Protein AF-0000000069254322 (afdb_homodimer)

Organism: Polarella glacialis (NCBI:txid89957)

Sequence (500 aa):
MPCSVLFLVRHGARFDYANKEEWRRACEQLGIQPADPPLSAIGHAQARAAALALAGEGIEVILSSPYLRTLQTAQPLAHASGLSIKLEDGLSELGHAPDIIEAAARRFGYFPEIDLSYTSLHSVEVSERDEQYPLLYLRKILRLAQQLPQKYAGQTVACFSHAASVAMVAALTDVTLLEAGKFAPCGIFKLVCEEGATVWTIVQHGSDNSAHCKDDASTTYPWGFSDSFQDSDQIEQLWLEAKRLETIGDMPCSVLFLVRHGARFDYANKEEWRRACEQLGIQPADPPLSAIGHAQARAAALALAGEGIEVILSSPYLRTLQTAQPLAHASGLSIKLEDGLSELGHAPDIIEAAARRFGYFPEIDLSYTSLHSVEVSERDEQYPLLYLRKILRLAQQLPQKYAGQTVACFSHAASVAMVAALTDVTLLEAGKFAPCGIFKLVCEEGATVWTIVQHGSDNSAHCKDDASTTYPWGFSDSFQDSDQIEQLWLEAKRLETIGD

Radius of gyration: 25.13 Å; Cα contacts (8 Å, |Δi|>4): 1066; chains: 2; bounding box: 47×80×55 Å

Nearest PDB structures (foldseek):
  4ij6-assembly1_B  TM=7.041E-01  e=8.561E-13  Hydrogenobacter thermophilus TK-6
  4ij5-assembly1_B  TM=6.811E-01  e=1.938E-12  Hydrogenobacter thermophilus TK-6
  6s2q-assembly2_D  TM=6.070E-01  e=1.016E-10  Mycobacterium tuberculosis H37Rv
  6e4b-assembly2_C  TM=6.995E-01  e=7.298E-09  Escherichia coli K-12
  6nru-assembly5_E  TM=7.205E-01  e=1.315E-07  Shigella flexneri 2a

pLDDT: mean 91.71, std 10.43, range [46.97, 98.94]

Foldseek 3Di:
DAKEKEKEWEFFAFPCLVVVVVLVVCCVVPVAQSVQTAHDPLRLLLLLLLLVVCPPVQADAEEEAPGRRLLSSCQNNCVRVVAAYEYANLQEDFQDAPVRHDDPVVCCVVRVSHDPVDDHPDDPDRPPNDDDPPLVNLLSLLVCLVVVCVVQPNGYYYYYHHFANLSNVCNQQVHFQVVSFWAFNRFIWMWIDDPPRRHIDTPGRRQDSVVRRVDGDPRTHIDTPVNPPDDPVVRRVSNVVSVVCVVVVD/DAKEKEKEWEFAAFPCLVVVVVLVVCCVVPVAQSVQTAHDPLRLLLLLLLLVVCPPVQADAEEEAPGRRLLSSCQNNCVRVVAAYEYANLQEDFQDAPVRHDDPVVCCVVRVSHDPVDDHPDDPDRPPNDDDPPLVNLLSLLVCLVVVCVVQPNGYYYYYHHFANLSNVCNQQVHFQVVSFWAFHRFIWMWIDDPPRRHIDTPGRRQDSVVRRVDGDPSTHIDTPVNPPDDPVVVRVSNVVSVVCVVVVD

Secondary structure (DSSP, 8-state):
-PPEEEEEEE---BHHHHSHHHHHHHHHHHT--TTSPPB-HHHHHHHHHHHHHHTTS---EEEE-SSHHHHHHHHHHHHHHTPPEEE-GGGPPTT--GGGS--HHHHHTT-TTB-TT---SS---GGGGSTTTTHHHHHHHHHHHHHHHHHTTTSEEEEEE-GGGHHHHHHHHT--TTTT-EE-TT-EEEEEE-TT-SS-EEEE-SS--TTT-S---SSS--EEGGGSSS-HHHHHHHHHHHHHHHHHT-/-PPEEEEEEE---BHHHHSHHHHHHHHHHHT--TTSPPBPHHHHHHHHHHHHHHTTS---EEEE-SSHHHHHHHHHHHHHHTPPEEE-GGGPPTT--GGGS--HHHHHTT-TTB-TT---SS---GGGGSS-TTHHHHHHHHHHHHHHHHHTTTSEEEEEE-GGGHHHHHHHHT--TTTT-EE-TT-EEEEEE-TT-SS-EEEE-SS--TTT-S---TTS--EEGGGSSS-HHHHHHHHHHHHHHHHHT-

Solvent-accessible surface area (backbone atoms only — not comparable to full-atom values): 25871 Å² total; per-residue (Å²): 119,60,52,26,32,40,34,44,28,23,23,31,29,47,30,40,65,74,36,47,68,60,41,51,51,48,21,71,74,53,71,46,59,76,82,40,47,27,51,23,59,63,8,50,52,26,14,46,28,42,24,56,70,48,53,84,68,62,67,74,43,41,36,19,12,68,49,51,27,17,41,63,27,45,44,48,34,27,50,75,70,70,44,50,36,30,56,26,56,48,39,43,54,85,79,58,50,81,86,54,47,78,53,70,63,65,45,33,58,73,38,74,46,50,39,84,84,58,76,42,86,41,76,82,63,83,76,59,71,54,96,49,76,59,41,59,49,50,36,43,32,47,50,43,51,57,47,50,57,65,77,43,62,48,36,30,35,36,36,24,23,39,46,76,51,45,47,37,53,8,54,37,45,72,50,50,55,64,75,48,40,39,27,8,47,35,5,46,26,32,34,40,30,52,69,91,53,87,56,36,42,80,78,36,70,16,48,54,30,69,93,56,29,92,68,78,52,92,67,43,58,57,35,31,59,78,70,44,93,57,53,63,68,57,51,49,48,41,51,51,50,27,51,51,35,63,72,71,70,102,118,60,51,25,33,40,34,44,28,24,25,30,29,46,30,39,66,75,36,46,66,62,42,51,52,46,21,70,74,54,70,45,58,77,84,40,46,26,51,22,59,64,9,50,53,25,13,46,27,42,26,57,68,48,53,85,68,62,68,74,43,40,36,20,11,66,47,50,27,17,41,61,26,45,43,48,35,27,51,75,68,70,44,49,36,30,53,26,55,48,38,43,53,86,82,58,50,81,86,53,47,78,53,68,64,65,46,33,56,74,38,75,48,50,40,85,84,58,74,42,87,41,75,80,63,83,73,60,77,52,94,51,75,59,42,59,51,51,36,41,32,47,50,43,51,57,47,50,56,65,76,44,61,48,35,29,35,36,38,22,25,39,47,75,52,44,47,37,54,9,54,38,45,70,51,50,54,64,74,49,40,38,26,9,47,33,4,47,26,33,33,40,29,51,69,91,53,86,55,37,43,81,79,35,68,15,48,55,30,70,92,54,29,92,68,80,53,91,68,43,58,59,35,30,57,78,69,45,92,59,53,64,68,57,52,50,49,43,51,51,48,28,52,50,34,64,72,70,69,102

InterPro domains:
  IPR013078 Histidine phosphatase superfamily, clade-1 [PF00300] (6-199)
  IPR013078 Histidine phosphatase superfamily, clade-1 [SM00855] (5-169)
  IPR013078 Histidine phosphatase superfamily, clade-1 [cd07067] (6-199)
  IPR029033 Histidine phosphatase superfamily [G3DSA:3.40.50.1240] (5-221)
  IPR029033 Histidine phosphatase superfamily [SSF53254] (4-206)
  IPR051710 Phosphatase and SH3 domain-containing protein [PTHR16469] (5-174)

Structure (mmCIF, N/CA/C/O backbone):
data_AF-0000000069254322-model_v1
#
loop_
_entity.id
_entity.type
_entity.pdbx_description
1 polymer 'Phosphoglycerate mutase'
#
loop_
_atom_site.group_PDB
_atom_site.id
_atom_site.type_symbol
_atom_site.label_atom_id
_atom_site.label_alt_id
_atom_site.label_comp_id
_atom_site.label_asym_id
_atom_site.label_entity_id
_atom_site.label_seq_id
_atom_site.pdbx_PDB_ins_code
_atom_site.Cartn_x
_atom_site.Cartn_y
_atom_site.Cartn_z
_atom_site.occupancy
_atom_site.B_iso_or_equiv
_atom_site.auth_seq_id
_atom_site.auth_comp_id
_atom_site.auth_asym_id
_atom_site.auth_atom_id
_atom_site.pdbx_PDB_model_num
ATOM 1 N N . MET A 1 1 ? -16.609 -25 -25.266 1 49.12 1 MET A N 1
ATOM 2 C CA . MET A 1 1 ? -16.438 -24.781 -23.828 1 49.12 1 MET A CA 1
ATOM 3 C C . MET A 1 1 ? -15.281 -23.812 -23.578 1 49.12 1 MET A C 1
ATOM 5 O O . MET A 1 1 ? -14.32 -23.766 -24.344 1 49.12 1 MET A O 1
ATOM 9 N N . PRO A 1 2 ? -15.438 -22.859 -22.703 1 63.81 2 PRO A N 1
ATOM 10 C CA . PRO A 1 2 ? -14.523 -21.719 -22.812 1 63.81 2 PRO A CA 1
ATOM 11 C C . PRO A 1 2 ? -13.102 -22.078 -22.375 1 63.81 2 PRO A C 1
ATOM 13 O O . PRO A 1 2 ? -12.906 -23 -21.578 1 63.81 2 PRO A O 1
ATOM 16 N N . CYS A 1 3 ? -12.117 -21.734 -23.078 1 85.19 3 CYS A N 1
ATOM 17 C CA . CYS A 1 3 ? -10.672 -21.859 -22.891 1 85.19 3 CYS A CA 1
ATOM 18 C C . CYS A 1 3 ? -10.25 -21.281 -21.547 1 85.19 3 CYS A C 1
ATOM 20 O O . CYS A 1 3 ? -10.797 -20.266 -21.094 1 85.19 3 CYS A O 1
ATOM 22 N N . SER A 1 4 ? -9.617 -22.203 -20.719 1 94.69 4 SER A N 1
ATOM 23 C CA . SER A 1 4 ? -9.031 -21.688 -19.484 1 94.69 4 SER A CA 1
ATOM 24 C C . SER A 1 4 ? -7.82 -20.797 -19.766 1 94.69 4 SER A C 1
ATOM 26 O O . SER A 1 4 ? -7.016 -21.109 -20.656 1 94.69 4 SER A O 1
ATOM 28 N N . VAL A 1 5 ? -7.742 -19.656 -19.125 1 97.81 5 VAL A N 1
ATOM 29 C CA . VAL A 1 5 ? -6.605 -18.766 -19.266 1 97.81 5 VAL A CA 1
ATOM 30 C C . VAL A 1 5 ? -5.953 -18.531 -17.906 1 97.81 5 VAL A C 1
ATOM 32 O O . VAL A 1 5 ? -6.645 -18.312 -16.906 1 97.81 5 VAL A O 1
ATOM 35 N N . LEU A 1 6 ? -4.66 -18.656 -17.859 1 98.12 6 LEU A N 1
ATOM 36 C CA . LEU A 1 6 ? -3.893 -18.359 -16.656 1 98.12 6 LEU A CA 1
ATOM 37 C C . LEU A 1 6 ? -2.852 -17.281 -16.938 1 98.12 6 LEU A C 1
ATOM 39 O O . LEU A 1 6 ? -2.008 -17.438 -17.812 1 98.12 6 LEU A O 1
ATOM 43 N N . PHE A 1 7 ? -2.979 -16.188 -16.25 1 98.81 7 PHE A N 1
ATOM 44 C CA . PHE A 1 7 ? -1.902 -15.211 -16.188 1 98.81 7 PHE A CA 1
ATOM 45 C C . PHE A 1 7 ? -1.013 -15.453 -14.977 1 98.81 7 PHE A C 1
ATOM 47 O O . PHE A 1 7 ? -1.494 -15.469 -13.844 1 98.81 7 PHE A O 1
ATOM 54 N N . LEU A 1 8 ? 0.227 -15.719 -15.18 1 98.88 8 LEU A N 1
ATOM 55 C CA . LEU A 1 8 ? 1.22 -15.812 -14.117 1 98.88 8 LEU A CA 1
ATOM 56 C C . LEU A 1 8 ? 2.09 -14.555 -14.07 1 98.88 8 LEU A C 1
ATOM 58 O O . LEU A 1 8 ? 2.711 -14.195 -15.078 1 98.88 8 LEU A O 1
ATOM 62 N N . VAL A 1 9 ? 2.09 -13.875 -12.898 1 98.94 9 VAL A N 1
ATOM 63 C CA . VAL A 1 9 ? 2.789 -12.609 -12.75 1 98.94 9 VAL A CA 1
ATOM 64 C C . VAL A 1 9 ? 3.787 -12.695 -11.602 1 98.94 9 VAL A C 1
ATOM 66 O O . VAL A 1 9 ? 3.438 -13.125 -10.5 1 98.94 9 VAL A O 1
ATOM 69 N N . ARG A 1 10 ? 5.02 -12.344 -11.844 1 98.88 10 ARG A N 1
ATOM 70 C CA . ARG A 1 10 ? 6 -12.242 -10.773 1 98.88 10 ARG A CA 1
ATOM 71 C C . ARG A 1 10 ? 5.855 -10.922 -10.023 1 98.88 10 ARG A C 1
ATOM 73 O O . ARG A 1 10 ? 5.508 -9.906 -10.617 1 98.88 10 ARG A O 1
ATOM 80 N N . HIS A 1 11 ? 6.176 -10.93 -8.773 1 98.81 11 HIS A N 1
ATOM 81 C CA . HIS A 1 11 ? 6.141 -9.688 -8.023 1 98.81 11 HIS A CA 1
ATOM 82 C C . HIS A 1 11 ? 7.086 -8.648 -8.625 1 98.81 11 HIS A C 1
ATOM 84 O O . HIS A 1 11 ? 7.973 -9 -9.406 1 98.81 11 HIS A O 1
ATOM 90 N N . GLY A 1 12 ? 6.855 -7.371 -8.281 1 98.56 12 GLY A N 1
ATOM 91 C CA . GLY A 1 12 ? 7.703 -6.285 -8.742 1 98.56 12 GLY A CA 1
ATOM 92 C C . GLY A 1 12 ? 9.031 -6.219 -8.016 1 98.56 12 GLY A C 1
ATOM 93 O O . GLY A 1 12 ? 9.344 -7.086 -7.195 1 98.56 12 GLY A O 1
ATOM 94 N N . ALA A 1 13 ? 9.797 -5.16 -8.336 1 98 13 ALA A N 1
ATOM 95 C CA . ALA A 1 13 ? 11.125 -4.98 -7.766 1 98 13 ALA A CA 1
ATOM 96 C C . ALA A 1 13 ? 11.055 -4.832 -6.25 1 98 13 ALA A C 1
ATOM 98 O O . ALA A 1 13 ? 10.211 -4.105 -5.727 1 98 13 ALA A O 1
ATOM 99 N N . ARG A 1 14 ? 11.992 -5.449 -5.562 1 96.44 14 ARG A N 1
ATOM 100 C CA . ARG A 1 14 ? 12.016 -5.531 -4.105 1 96.44 14 ARG A CA 1
ATOM 101 C C . ARG A 1 14 ? 12.781 -4.359 -3.5 1 96.44 14 ARG A C 1
ATOM 103 O O . ARG A 1 14 ? 13.789 -3.92 -4.051 1 96.44 14 ARG A O 1
ATOM 110 N N . PHE A 1 15 ? 12.359 -3.932 -2.344 1 97.06 15 PHE A N 1
ATOM 111 C CA . PHE A 1 15 ? 13.031 -2.852 -1.631 1 97.06 15 PHE A CA 1
ATOM 112 C C . PHE A 1 15 ? 14.383 -3.314 -1.092 1 97.06 15 PHE A C 1
ATOM 114 O O . PHE A 1 15 ? 15.383 -2.598 -1.197 1 97.06 15 PHE A O 1
ATOM 121 N N . ASP A 1 16 ? 14.422 -4.539 -0.534 1 95.31 16 ASP A N 1
ATOM 122 C CA . ASP A 1 16 ? 15.602 -4.988 0.203 1 95.31 16 ASP A CA 1
ATOM 123 C C . ASP A 1 16 ? 16.781 -5.199 -0.734 1 95.31 16 ASP A C 1
ATOM 125 O O . ASP A 1 16 ? 17.938 -5.035 -0.331 1 95.31 16 ASP A O 1
ATOM 129 N N . TYR A 1 17 ? 16.484 -5.566 -1.991 1 93.5 17 TYR A N 1
ATOM 130 C CA . TYR A 1 17 ? 17.578 -5.762 -2.928 1 93.5 17 TYR A CA 1
ATOM 131 C C . TYR A 1 17 ? 18.281 -4.441 -3.24 1 93.5 17 TYR A C 1
ATOM 133 O O . TYR A 1 17 ? 19.5 -4.387 -3.354 1 93.5 17 TYR A O 1
ATOM 141 N N . ALA A 1 18 ? 17.516 -3.396 -3.332 1 90.69 18 ALA A N 1
ATOM 142 C CA . ALA A 1 18 ? 18.062 -2.084 -3.658 1 90.69 18 ALA A CA 1
ATOM 143 C C . ALA A 1 18 ? 18.578 -1.373 -2.406 1 90.69 18 ALA A C 1
ATOM 145 O O . ALA A 1 18 ? 19.359 -0.423 -2.496 1 90.69 18 ALA A O 1
ATOM 146 N N . ASN A 1 19 ? 18.125 -1.727 -1.265 1 93.56 19 ASN A N 1
ATOM 147 C CA . ASN A 1 19 ? 18.438 -1.096 0.011 1 93.56 19 ASN A CA 1
ATOM 148 C C . ASN A 1 19 ? 18.828 -2.129 1.067 1 93.56 19 ASN A C 1
ATOM 150 O O . ASN A 1 19 ? 18.297 -2.105 2.182 1 93.56 19 ASN A O 1
ATOM 154 N N . LYS A 1 20 ? 19.781 -2.988 0.784 1 93.06 20 LYS A N 1
ATOM 155 C CA . LYS A 1 20 ? 20.109 -4.18 1.561 1 93.06 20 LYS A CA 1
ATOM 156 C C . LYS A 1 20 ? 20.5 -3.814 2.988 1 93.06 20 LYS A C 1
ATOM 158 O O . LYS A 1 20 ? 19.969 -4.367 3.949 1 93.06 20 LYS A O 1
ATOM 163 N N . GLU A 1 21 ? 21.422 -2.883 3.119 1 92.62 21 GLU A N 1
ATOM 164 C CA . GLU A 1 21 ? 21.938 -2.521 4.438 1 92.62 21 GLU A CA 1
ATOM 165 C C . GLU A 1 21 ? 20.859 -1.848 5.281 1 92.62 21 GLU A C 1
ATOM 167 O O . GLU A 1 21 ? 20.703 -2.146 6.465 1 92.62 21 GLU A O 1
ATOM 172 N N . GLU A 1 22 ? 20.125 -1.018 4.66 1 90.75 22 GLU A N 1
ATOM 173 C CA . GLU A 1 22 ? 19.047 -0.334 5.363 1 90.75 22 GLU A CA 1
ATOM 174 C C . GLU A 1 22 ? 17.984 -1.321 5.836 1 90.75 22 GLU A C 1
ATOM 176 O O . GLU A 1 22 ? 17.5 -1.238 6.969 1 90.75 22 GLU A O 1
ATOM 181 N N . TRP A 1 23 ? 17.641 -2.232 5 1 93.25 23 TRP A N 1
ATOM 182 C CA . TRP A 1 23 ? 16.641 -3.24 5.34 1 93.25 23 TRP A CA 1
ATOM 183 C C . TRP A 1 23 ? 17.141 -4.137 6.469 1 93.25 23 TRP A C 1
ATOM 185 O O . TRP A 1 23 ? 16.406 -4.383 7.438 1 93.25 23 TRP A O 1
ATOM 195 N N . ARG A 1 24 ? 18.312 -4.562 6.332 1 92.62 24 ARG A N 1
ATOM 196 C CA . ARG A 1 24 ? 18.891 -5.418 7.363 1 92.62 24 ARG A CA 1
ATOM 197 C C . ARG A 1 24 ? 18.875 -4.719 8.719 1 92.62 24 ARG A C 1
ATOM 199 O O . ARG A 1 24 ? 18.453 -5.301 9.719 1 92.62 24 ARG A O 1
ATOM 206 N N . ARG A 1 25 ? 19.328 -3.51 8.75 1 91.62 25 ARG A N 1
ATOM 207 C CA . ARG A 1 25 ? 19.375 -2.736 9.984 1 91.62 25 ARG A CA 1
ATOM 208 C C . ARG A 1 25 ? 17.984 -2.559 10.578 1 91.62 25 ARG A C 1
ATOM 210 O O . ARG A 1 25 ? 17.797 -2.727 11.789 1 91.62 25 ARG A O 1
ATOM 217 N N . ALA A 1 26 ? 17.062 -2.232 9.734 1 90 26 ALA A N 1
ATOM 218 C CA . ALA A 1 26 ? 15.695 -2.031 10.195 1 90 26 ALA A CA 1
ATOM 219 C C . ALA A 1 26 ? 15.117 -3.322 10.766 1 90 26 ALA A C 1
ATOM 221 O O . ALA A 1 26 ? 14.469 -3.307 11.82 1 90 26 ALA A O 1
ATOM 222 N N . CYS A 1 27 ? 15.367 -4.391 10.062 1 90.25 27 CYS A N 1
ATOM 223 C CA . CYS A 1 27 ? 14.883 -5.676 10.539 1 90.25 27 CYS A CA 1
ATOM 224 C C . CYS A 1 27 ? 15.469 -6.012 11.906 1 90.25 27 CYS A C 1
ATOM 226 O O . CYS A 1 27 ? 14.75 -6.453 12.805 1 90.25 27 CYS A O 1
ATOM 228 N N . GLU A 1 28 ? 16.734 -5.812 12.055 1 90.88 28 GLU A N 1
ATOM 229 C CA . GLU A 1 28 ? 17.422 -6.098 13.312 1 90.88 28 GLU A CA 1
ATOM 230 C C . GLU A 1 28 ? 16.906 -5.207 14.43 1 90.88 28 GLU A C 1
ATOM 232 O O . GLU A 1 28 ? 16.688 -5.672 15.555 1 90.88 28 GLU A O 1
ATOM 237 N N . GLN A 1 29 ? 16.641 -4.035 14.109 1 89.5 29 GLN A N 1
ATOM 238 C CA . GLN A 1 29 ? 16.281 -3.047 15.125 1 89.5 29 GLN A CA 1
ATOM 239 C C . GLN A 1 29 ? 14.797 -3.125 15.469 1 89.5 29 GLN A C 1
ATOM 241 O O . GLN A 1 29 ? 14.406 -2.865 16.609 1 89.5 29 GLN A O 1
ATOM 246 N N . LEU A 1 30 ? 14.008 -3.529 14.492 1 88.25 30 LEU A N 1
ATOM 247 C CA . LEU A 1 30 ? 12.57 -3.383 14.672 1 88.25 30 LEU A CA 1
ATOM 248 C C . LEU A 1 30 ? 11.891 -4.746 14.773 1 88.25 30 LEU A C 1
ATOM 250 O O . LEU A 1 30 ? 10.688 -4.828 14.992 1 88.25 30 LEU A O 1
ATOM 254 N N . GLY A 1 31 ? 12.586 -5.781 14.602 1 83.94 31 GLY A N 1
ATOM 255 C CA . GLY A 1 31 ? 12.023 -7.121 14.711 1 83.94 31 GLY A CA 1
ATOM 256 C C . GLY A 1 31 ? 11.188 -7.512 13.508 1 83.94 31 GLY A C 1
ATOM 257 O O . GLY A 1 31 ? 10.281 -8.344 13.625 1 83.94 31 GLY A O 1
ATOM 258 N N . ILE A 1 32 ? 11.375 -6.852 12.422 1 82.38 32 ILE A N 1
ATOM 259 C CA . ILE A 1 32 ? 10.688 -7.188 11.18 1 82.38 32 ILE A CA 1
ATOM 260 C C . ILE A 1 32 ? 11.312 -8.445 10.57 1 82.38 32 ILE A C 1
ATOM 262 O O . ILE A 1 32 ? 12.531 -8.625 10.625 1 82.38 32 ILE A O 1
ATOM 266 N N . GLN A 1 33 ? 10.445 -9.273 10.062 1 80.81 33 GLN A N 1
ATOM 267 C CA . GLN A 1 33 ? 10.945 -10.469 9.383 1 80.81 33 GLN A CA 1
ATOM 268 C C . GLN A 1 33 ? 11.656 -10.102 8.086 1 80.81 33 GLN A C 1
ATOM 270 O 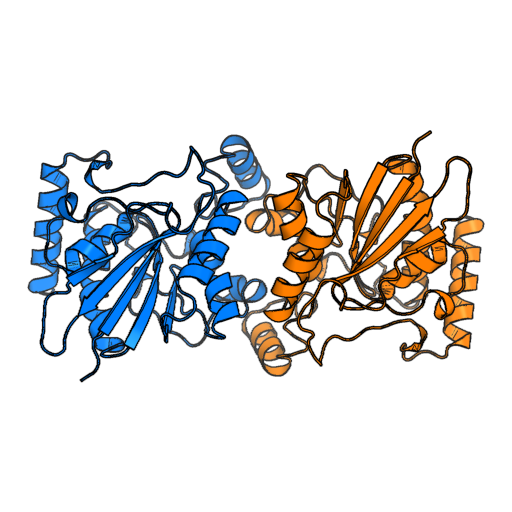O . GLN A 1 33 ? 11.039 -9.586 7.148 1 80.81 33 GLN A O 1
ATOM 275 N N . PRO A 1 34 ? 12.914 -10.438 7.957 1 87.06 34 PRO A N 1
ATOM 276 C CA . PRO A 1 34 ? 13.688 -10.008 6.793 1 87.06 34 PRO A CA 1
ATOM 277 C C . PRO A 1 34 ? 13.25 -10.695 5.5 1 87.06 34 PRO A C 1
ATOM 279 O O . PRO A 1 34 ? 13.484 -10.172 4.406 1 87.06 34 PRO A O 1
ATOM 282 N N . ALA A 1 35 ? 12.555 -11.844 5.605 1 88.31 35 ALA A N 1
ATOM 283 C CA . ALA A 1 35 ? 12.227 -12.664 4.441 1 88.31 35 ALA A CA 1
ATOM 284 C C . ALA A 1 35 ? 10.992 -12.125 3.727 1 88.31 35 ALA A C 1
ATOM 286 O O . ALA A 1 35 ? 10.594 -12.641 2.682 1 88.31 35 ALA A O 1
ATOM 287 N N . ASP A 1 36 ? 10.422 -11.062 4.184 1 93.44 36 ASP A N 1
ATOM 288 C CA . ASP A 1 36 ? 9.172 -10.57 3.611 1 93.44 36 ASP A CA 1
ATOM 289 C C . ASP A 1 36 ? 9.242 -9.07 3.33 1 93.44 36 ASP A C 1
ATOM 291 O O . ASP A 1 36 ? 8.406 -8.305 3.811 1 93.44 36 ASP A O 1
ATOM 295 N N . PRO A 1 37 ? 10.242 -8.703 2.533 1 95.5 37 PRO A N 1
ATOM 296 C CA . PRO A 1 37 ? 10.391 -7.277 2.221 1 95.5 37 PRO A CA 1
ATOM 297 C C . PRO A 1 37 ? 9.266 -6.746 1.334 1 95.5 37 PRO A C 1
ATOM 299 O O . PRO A 1 37 ? 8.656 -7.512 0.579 1 95.5 37 PRO A O 1
ATOM 302 N N . PRO A 1 38 ? 8.992 -5.438 1.428 1 97.19 38 PRO A N 1
ATOM 303 C CA . PRO A 1 38 ? 8.031 -4.789 0.527 1 97.19 38 PRO A CA 1
ATOM 304 C C . PRO A 1 38 ? 8.609 -4.535 -0.863 1 97.19 38 PRO A C 1
ATOM 306 O O . PRO A 1 38 ? 9.789 -4.801 -1.104 1 97.19 38 PRO A O 1
ATOM 309 N N . LEU A 1 39 ? 7.75 -4.082 -1.743 1 98.06 39 LEU A N 1
ATOM 310 C CA . LEU A 1 39 ? 8.195 -3.568 -3.033 1 98.06 39 LEU A CA 1
ATOM 311 C C . LEU A 1 39 ? 8.961 -2.262 -2.859 1 98.06 39 LEU A C 1
ATOM 313 O O . LEU A 1 39 ? 8.734 -1.526 -1.897 1 98.06 39 LEU A O 1
ATOM 317 N N . SER A 1 40 ? 9.906 -2.047 -3.795 1 96.88 40 SER A N 1
ATOM 318 C CA . SER A 1 40 ? 10.492 -0.718 -3.938 1 96.88 40 SER A CA 1
ATOM 319 C C . SER A 1 40 ? 9.547 0.224 -4.676 1 96.88 40 SER A C 1
ATOM 321 O O . SER A 1 40 ? 8.492 -0.197 -5.156 1 96.88 40 SER A O 1
ATOM 323 N N . ALA A 1 41 ? 9.93 1.504 -4.758 1 96.56 41 ALA A N 1
ATOM 324 C CA . ALA A 1 41 ? 9.141 2.459 -5.531 1 96.56 41 ALA A CA 1
ATOM 325 C C . ALA A 1 41 ? 8.953 1.98 -6.965 1 96.56 41 ALA A C 1
ATOM 327 O O . ALA A 1 41 ? 7.84 2.031 -7.504 1 96.56 41 ALA A O 1
ATOM 328 N N . ILE A 1 42 ? 10 1.526 -7.562 1 96.94 42 ILE A N 1
ATOM 329 C CA . ILE A 1 42 ? 9.945 0.986 -8.914 1 96.94 42 ILE A CA 1
ATOM 330 C C . ILE A 1 42 ? 9.008 -0.219 -8.953 1 96.94 42 ILE A C 1
ATOM 332 O O . ILE A 1 42 ? 8.234 -0.381 -9.898 1 96.94 42 ILE A O 1
ATOM 336 N N . GLY A 1 43 ? 9.109 -1.085 -7.918 1 98.12 43 GLY A N 1
ATOM 337 C CA . GLY A 1 43 ? 8.234 -2.242 -7.836 1 98.12 43 GLY A CA 1
ATOM 338 C C . GLY A 1 43 ? 6.758 -1.879 -7.828 1 98.12 43 GLY A C 1
ATOM 339 O O . GLY A 1 43 ? 5.945 -2.545 -8.469 1 98.12 43 GLY A O 1
ATOM 340 N N . HIS A 1 44 ? 6.426 -0.857 -7.098 1 98.19 44 HIS A N 1
ATOM 341 C CA . HIS A 1 44 ? 5.043 -0.396 -7.062 1 98.19 44 HIS A CA 1
ATOM 342 C C . HIS A 1 44 ? 4.602 0.137 -8.422 1 98.19 44 HIS A C 1
ATOM 344 O O . HIS A 1 44 ? 3.467 -0.09 -8.844 1 98.19 44 HIS A O 1
ATOM 350 N N . ALA A 1 45 ? 5.461 0.887 -9.062 1 97.38 45 ALA A N 1
ATOM 351 C CA . ALA A 1 45 ? 5.16 1.373 -10.406 1 97.38 45 ALA A CA 1
ATOM 352 C C . ALA A 1 45 ? 4.941 0.212 -11.367 1 97.38 45 ALA A C 1
ATOM 354 O O . ALA A 1 45 ? 4.023 0.242 -12.188 1 97.38 45 ALA A O 1
ATOM 355 N N . GLN A 1 46 ? 5.773 -0.788 -11.297 1 98.38 46 GLN A N 1
ATOM 356 C CA . GLN A 1 46 ? 5.633 -1.983 -12.117 1 98.38 46 GLN A CA 1
ATOM 357 C C . GLN A 1 46 ? 4.301 -2.678 -11.859 1 98.38 46 GLN A C 1
ATOM 359 O O . GLN A 1 46 ? 3.631 -3.121 -12.789 1 98.38 46 GLN A O 1
ATOM 364 N N . ALA A 1 47 ? 3.934 -2.766 -10.578 1 98.62 47 ALA A N 1
ATOM 365 C CA . ALA A 1 47 ? 2.678 -3.406 -10.195 1 98.62 47 ALA A CA 1
ATOM 366 C C . ALA A 1 47 ? 1.485 -2.705 -10.836 1 98.62 47 ALA A C 1
ATOM 368 O O . ALA A 1 47 ? 0.58 -3.359 -11.359 1 98.62 47 ALA A O 1
ATOM 369 N N . ARG A 1 48 ? 1.496 -1.397 -10.812 1 97.75 48 ARG A N 1
ATOM 370 C CA . ARG A 1 48 ? 0.417 -0.631 -11.43 1 97.75 48 ARG A CA 1
ATOM 371 C C . ARG A 1 48 ? 0.383 -0.851 -12.938 1 97.75 48 ARG A C 1
ATOM 373 O O . ARG A 1 48 ? -0.691 -1 -13.523 1 97.75 48 ARG A O 1
ATOM 380 N N . ALA A 1 49 ? 1.562 -0.835 -13.539 1 98.25 49 ALA A N 1
ATOM 381 C CA . ALA A 1 49 ? 1.651 -1.056 -14.984 1 98.25 49 ALA A CA 1
ATOM 382 C C . ALA A 1 49 ? 1.134 -2.441 -15.359 1 98.25 49 ALA A C 1
ATOM 384 O O . ALA A 1 49 ? 0.441 -2.6 -16.359 1 98.25 49 ALA A O 1
ATOM 385 N N . ALA A 1 50 ? 1.479 -3.416 -14.57 1 98.69 50 ALA A N 1
ATOM 386 C CA . ALA A 1 50 ? 1.004 -4.773 -14.812 1 98.69 50 ALA A CA 1
ATOM 387 C C . ALA A 1 50 ? -0.517 -4.852 -14.711 1 98.69 50 ALA A C 1
ATOM 389 O O . ALA A 1 50 ? -1.167 -5.52 -15.516 1 98.69 50 ALA A O 1
ATOM 390 N N . ALA A 1 51 ? -1.089 -4.227 -13.68 1 98.62 51 ALA A N 1
ATOM 391 C CA . ALA A 1 51 ? -2.541 -4.203 -13.516 1 98.62 51 ALA A CA 1
ATOM 392 C C . ALA A 1 51 ? -3.217 -3.6 -14.742 1 98.62 51 ALA A C 1
ATOM 394 O O . ALA A 1 51 ? -4.23 -4.117 -15.219 1 98.62 51 ALA A O 1
ATOM 395 N N . LEU A 1 52 ? -2.646 -2.521 -15.242 1 97.75 52 LEU A N 1
ATOM 396 C CA . LEU A 1 52 ? -3.189 -1.879 -16.438 1 97.75 52 LEU A CA 1
ATOM 397 C C . LEU A 1 52 ? -3.127 -2.818 -17.641 1 97.75 52 LEU A C 1
ATOM 399 O O . LEU A 1 52 ? -4.078 -2.895 -18.422 1 97.75 52 LEU A O 1
ATOM 403 N N . ALA A 1 53 ? -1.984 -3.496 -17.781 1 98.19 53 ALA A N 1
ATOM 404 C CA . ALA A 1 53 ? -1.812 -4.438 -18.891 1 98.19 53 ALA A CA 1
ATOM 405 C C . ALA A 1 53 ? -2.832 -5.57 -18.812 1 98.19 53 ALA A C 1
ATOM 407 O O . ALA A 1 53 ? -3.252 -6.109 -19.828 1 98.19 53 ALA A O 1
ATOM 408 N N . LEU A 1 54 ? -3.234 -5.902 -17.625 1 98.5 54 LEU A N 1
ATOM 409 C CA . LEU A 1 54 ? -4.148 -7.02 -17.422 1 98.5 54 LEU A CA 1
ATOM 410 C C . LEU A 1 54 ? -5.598 -6.555 -17.453 1 98.5 54 LEU A C 1
ATOM 412 O O . LEU A 1 54 ? -6.52 -7.375 -17.469 1 98.5 54 LEU A O 1
ATOM 416 N N . ALA A 1 55 ? -5.625 -5.156 -17.453 1 92.44 55 ALA A N 1
ATOM 417 C CA . ALA A 1 55 ? -6.969 -4.586 -17.453 1 92.44 55 ALA A CA 1
ATOM 418 C C . ALA A 1 55 ? -7.746 -5.016 -18.703 1 92.44 55 ALA A C 1
ATOM 420 O O . ALA A 1 55 ? -7.215 -4.992 -19.812 1 92.44 55 ALA A O 1
ATOM 421 N N . GLY A 1 56 ? -8.773 -5.484 -18.719 1 93.75 56 GLY A N 1
ATOM 422 C CA . GLY A 1 56 ? -9.602 -5.848 -19.859 1 93.75 56 GLY A CA 1
ATOM 423 C C . GLY A 1 56 ? -9.453 -7.301 -20.266 1 93.75 56 GLY A C 1
ATOM 424 O O . GLY A 1 56 ? -10.078 -7.75 -21.219 1 93.75 56 GLY A O 1
ATOM 425 N N . GLU A 1 57 ? -8.508 -8.031 -19.672 1 96.88 57 GLU A N 1
ATOM 426 C CA . GLU A 1 57 ? -8.25 -9.422 -20.031 1 96.88 57 GLU A CA 1
ATOM 427 C C . GLU A 1 57 ? -9.344 -10.344 -19.516 1 96.88 57 GLU A C 1
ATOM 429 O O . GLU A 1 57 ? -9.281 -11.562 -19.703 1 96.88 57 GLU A O 1
ATOM 434 N N . GLY A 1 58 ? -10.352 -9.719 -18.859 1 97.12 58 GLY A N 1
ATOM 435 C CA . GLY A 1 58 ? -11.477 -10.508 -18.391 1 97.12 58 GLY A CA 1
ATOM 436 C C . GLY A 1 58 ? -11.117 -11.422 -17.219 1 97.12 58 GLY A C 1
ATOM 437 O O . GLY A 1 58 ? -11.609 -12.547 -17.141 1 97.12 58 GLY A O 1
ATOM 438 N N . ILE A 1 59 ? -10.188 -10.984 -16.391 1 98.44 59 ILE A N 1
ATOM 439 C CA . ILE A 1 59 ? -9.781 -11.758 -15.219 1 98.44 59 ILE A CA 1
ATOM 440 C C . ILE A 1 59 ? -10.992 -11.992 -14.305 1 98.44 59 ILE A C 1
ATOM 442 O O . ILE A 1 59 ? -11.758 -11.062 -14.031 1 98.44 59 ILE A O 1
ATOM 446 N N . GLU A 1 60 ? -11.117 -13.188 -13.844 1 98.38 60 GLU A N 1
ATOM 447 C CA . GLU A 1 60 ? -12.266 -13.547 -13.016 1 98.38 60 GLU A CA 1
ATOM 448 C C . GLU A 1 60 ? -11.82 -13.906 -11.594 1 98.38 60 GLU A C 1
ATOM 450 O O . GLU A 1 60 ? -12.617 -13.852 -10.656 1 98.38 60 GLU A O 1
ATOM 455 N N . VAL A 1 61 ? -10.586 -14.336 -11.445 1 98.62 61 VAL A N 1
ATOM 456 C CA . VAL A 1 61 ? -10.039 -14.773 -10.164 1 98.62 61 VAL A CA 1
ATOM 457 C C . VAL A 1 61 ? -8.625 -14.219 -9.984 1 98.62 61 VAL A C 1
ATOM 459 O O . VAL A 1 61 ? -7.828 -14.234 -10.93 1 98.62 61 VAL A O 1
ATOM 462 N N . ILE A 1 62 ? -8.383 -13.68 -8.828 1 98.88 62 ILE A N 1
ATOM 463 C CA . ILE A 1 62 ? -7.031 -13.258 -8.484 1 98.88 62 ILE A CA 1
ATOM 464 C C . ILE A 1 62 ? -6.5 -14.109 -7.336 1 98.88 62 ILE A C 1
ATOM 466 O O . ILE A 1 62 ? -7.098 -14.148 -6.254 1 98.88 62 ILE A O 1
ATOM 470 N N . LEU A 1 63 ? -5.426 -14.82 -7.566 1 98.88 63 LEU A N 1
ATOM 471 C CA . LEU A 1 63 ? -4.684 -15.555 -6.551 1 98.88 63 LEU A CA 1
ATOM 472 C C . LEU A 1 63 ? -3.322 -14.914 -6.301 1 98.88 63 LEU A C 1
ATOM 474 O O . LEU A 1 63 ? -2.678 -14.438 -7.234 1 98.88 63 LEU A O 1
ATOM 478 N N . SER A 1 64 ? -2.922 -14.93 -5.074 1 98.62 64 SER A N 1
ATOM 479 C CA . SER A 1 64 ? -1.609 -14.383 -4.742 1 98.62 64 SER A CA 1
ATOM 480 C C . SER A 1 64 ? -0.893 -15.25 -3.715 1 98.62 64 SER A C 1
ATOM 482 O O . SER A 1 64 ? -1.525 -15.805 -2.812 1 98.62 64 SER A O 1
ATOM 484 N N . SER A 1 65 ? 0.458 -15.383 -3.951 1 97.25 65 SER A N 1
ATOM 485 C CA . SER A 1 65 ? 1.291 -15.758 -2.814 1 97.25 65 SER A CA 1
ATOM 486 C C . SER A 1 65 ? 1.012 -14.875 -1.606 1 97.25 65 SER A C 1
ATOM 488 O O . SER A 1 65 ? 0.679 -13.695 -1.757 1 97.25 65 SER A O 1
ATOM 490 N N . PRO A 1 66 ? 1.161 -15.383 -0.427 1 95.31 66 PRO A N 1
ATOM 491 C CA . PRO A 1 66 ? 0.87 -14.586 0.766 1 95.31 66 PRO A CA 1
ATOM 492 C C . PRO A 1 66 ? 1.976 -13.586 1.091 1 95.31 66 PRO A C 1
ATOM 494 O O . PRO A 1 66 ? 1.836 -12.789 2.018 1 95.31 66 PRO A O 1
ATOM 497 N N . TYR A 1 67 ? 3.037 -13.578 0.448 1 95.81 67 TYR A N 1
ATOM 498 C CA . TYR A 1 67 ? 4.121 -12.641 0.723 1 95.81 67 TYR A CA 1
ATOM 499 C C . TYR A 1 67 ? 3.689 -11.211 0.433 1 95.81 67 TYR A C 1
ATOM 501 O O . TYR A 1 67 ? 2.91 -10.961 -0.49 1 95.81 67 TYR A O 1
ATOM 509 N N . LEU A 1 68 ? 4.23 -10.25 1.16 1 96.88 68 LEU A N 1
ATOM 510 C CA . LEU A 1 68 ? 3.85 -8.844 1.069 1 96.88 68 LEU A CA 1
ATOM 511 C C . LEU A 1 68 ? 4.059 -8.312 -0.345 1 96.88 68 LEU A C 1
ATOM 513 O O . LEU A 1 68 ? 3.176 -7.66 -0.907 1 96.88 68 LEU A O 1
ATOM 517 N N . ARG A 1 69 ? 5.203 -8.594 -0.938 1 97.75 69 ARG A N 1
ATOM 518 C CA . ARG A 1 69 ? 5.539 -8.055 -2.25 1 97.75 69 ARG A CA 1
ATOM 519 C C . ARG A 1 69 ? 4.578 -8.57 -3.316 1 97.75 69 ARG A C 1
ATOM 521 O O . ARG A 1 69 ? 4.27 -7.863 -4.277 1 97.75 69 ARG A O 1
ATOM 528 N N . THR A 1 70 ? 4.082 -9.805 -3.199 1 98.56 70 THR A N 1
ATOM 529 C CA . THR A 1 70 ? 3.121 -10.328 -4.16 1 98.56 70 THR A CA 1
ATOM 530 C C . THR A 1 70 ? 1.745 -9.711 -3.947 1 98.56 70 THR A C 1
ATOM 532 O O . THR A 1 70 ? 1.05 -9.383 -4.91 1 98.56 70 THR A O 1
ATOM 535 N N . LEU A 1 71 ? 1.383 -9.508 -2.678 1 98.31 71 LEU A N 1
ATOM 536 C CA . LEU A 1 71 ? 0.127 -8.836 -2.359 1 98.31 71 LEU A CA 1
ATOM 537 C C . LEU A 1 71 ? 0.122 -7.41 -2.896 1 98.31 71 LEU A C 1
ATOM 539 O O . LEU A 1 71 ? -0.855 -6.977 -3.512 1 98.31 71 LEU A O 1
ATOM 543 N N . GLN A 1 72 ? 1.229 -6.73 -2.668 1 98.69 72 GLN A N 1
ATOM 544 C CA . GLN A 1 72 ? 1.374 -5.363 -3.16 1 98.69 72 GLN A CA 1
ATOM 545 C C . GLN A 1 72 ? 1.312 -5.316 -4.684 1 98.69 72 GLN A C 1
ATOM 547 O O . GLN A 1 72 ? 0.815 -4.348 -5.262 1 98.69 72 GLN A O 1
ATOM 552 N N . THR A 1 73 ? 1.761 -6.332 -5.352 1 98.88 73 THR A N 1
ATOM 553 C CA . THR A 1 73 ? 1.729 -6.402 -6.809 1 98.88 73 THR A CA 1
ATOM 554 C C . THR A 1 73 ? 0.316 -6.703 -7.305 1 98.88 73 THR A C 1
ATOM 556 O O . THR A 1 73 ? -0.106 -6.188 -8.344 1 98.88 73 THR A O 1
ATOM 559 N N . ALA A 1 74 ? -0.436 -7.477 -6.578 1 98.88 74 ALA A N 1
ATOM 560 C CA . ALA A 1 74 ? -1.77 -7.914 -6.984 1 98.88 74 ALA A CA 1
ATOM 561 C C . ALA A 1 74 ? -2.805 -6.82 -6.727 1 98.88 74 ALA A C 1
ATOM 563 O O . ALA A 1 74 ? -3.838 -6.766 -7.395 1 98.88 74 ALA A O 1
ATOM 564 N N . GLN A 1 75 ? -2.572 -5.98 -5.766 1 98.75 75 GLN A N 1
ATOM 565 C CA . GLN A 1 75 ? -3.578 -5.082 -5.211 1 98.75 75 GLN A CA 1
ATOM 566 C C . GLN A 1 75 ? -4.105 -4.125 -6.273 1 98.75 75 GLN A C 1
ATOM 568 O O . GLN A 1 75 ? -5.316 -3.91 -6.379 1 98.75 75 GLN A O 1
ATOM 573 N N . PRO A 1 76 ? -3.219 -3.492 -7.105 1 98.5 76 PRO A N 1
ATOM 574 C CA . PRO A 1 76 ? -3.762 -2.592 -8.125 1 98.5 76 PRO A CA 1
ATOM 575 C C . PRO A 1 76 ? -4.754 -3.285 -9.055 1 98.5 76 PRO A C 1
ATOM 577 O O . PRO A 1 76 ? -5.738 -2.676 -9.477 1 98.5 76 PRO A O 1
ATOM 580 N N . LEU A 1 77 ? -4.5 -4.539 -9.414 1 98.69 77 LEU A N 1
ATOM 581 C CA . LEU A 1 77 ? -5.449 -5.266 -10.25 1 98.69 77 LEU A CA 1
ATOM 582 C C . LEU A 1 77 ? -6.75 -5.516 -9.5 1 98.69 77 LEU A C 1
ATOM 584 O O . LEU A 1 77 ? -7.836 -5.422 -10.078 1 98.69 77 LEU A O 1
ATOM 588 N N . ALA A 1 78 ? -6.609 -5.898 -8.242 1 98.62 78 ALA A N 1
ATOM 589 C CA . ALA A 1 78 ? -7.805 -6.078 -7.43 1 98.62 78 ALA A CA 1
ATOM 590 C C . ALA A 1 78 ? -8.656 -4.809 -7.41 1 98.62 78 ALA A C 1
ATOM 592 O O . ALA A 1 78 ? -9.875 -4.867 -7.566 1 98.62 78 ALA A O 1
ATOM 593 N N . HIS A 1 79 ? -8.023 -3.678 -7.242 1 97.19 79 HIS A N 1
ATOM 594 C CA . HIS A 1 79 ? -8.719 -2.398 -7.238 1 97.19 79 HIS A CA 1
ATOM 595 C C . HIS A 1 79 ? -9.43 -2.15 -8.57 1 97.19 79 HIS A C 1
ATOM 597 O O . HIS A 1 79 ? -10.594 -1.757 -8.594 1 97.19 79 HIS A O 1
ATOM 603 N N . ALA A 1 80 ? -8.734 -2.381 -9.633 1 96.19 80 ALA A N 1
ATOM 604 C CA . ALA A 1 80 ? -9.25 -2.078 -10.961 1 96.19 80 ALA A CA 1
ATOM 605 C C . ALA A 1 80 ? -10.414 -3.002 -11.328 1 96.19 80 ALA A C 1
ATOM 607 O O . ALA A 1 80 ? -11.352 -2.588 -12.008 1 96.19 80 ALA A O 1
ATOM 608 N N . SER A 1 81 ? -10.352 -4.234 -10.891 1 97.44 81 SER A N 1
ATOM 609 C CA . SER A 1 81 ? -11.32 -5.242 -11.305 1 97.44 81 SER A CA 1
ATOM 610 C C . SER A 1 81 ? -12.461 -5.363 -10.305 1 97.44 81 SER A C 1
ATOM 612 O O . SER A 1 81 ? -13.508 -5.93 -10.609 1 97.44 81 SER A O 1
ATOM 614 N N . GLY A 1 82 ? -12.172 -4.906 -9.07 1 96.06 82 GLY A N 1
ATOM 615 C CA . GLY A 1 82 ? -13.148 -5.086 -8.008 1 96.06 82 GLY A CA 1
ATOM 616 C C . GLY A 1 82 ? -13.148 -6.488 -7.426 1 96.06 82 GLY A C 1
ATOM 617 O O . GLY A 1 82 ? -14.023 -6.828 -6.625 1 96.06 82 GLY A O 1
ATOM 618 N N . LEU A 1 83 ? -12.164 -7.281 -7.805 1 98.06 83 LEU A N 1
ATOM 619 C CA . LEU A 1 83 ? -12.078 -8.656 -7.332 1 98.06 83 LEU A CA 1
ATOM 620 C C . LEU A 1 83 ? -11.305 -8.734 -6.02 1 98.06 83 LEU A C 1
ATOM 622 O O . LEU A 1 83 ? -10.438 -7.898 -5.758 1 98.06 83 LEU A O 1
ATOM 626 N N . SER A 1 84 ? -11.633 -9.727 -5.238 1 98.06 84 SER A N 1
ATOM 627 C CA . SER A 1 84 ? -10.852 -10.023 -4.043 1 98.06 84 SER A CA 1
ATOM 628 C C . SER A 1 84 ? -9.586 -10.797 -4.387 1 98.06 84 SER A C 1
ATOM 630 O O . SER A 1 84 ? -9.469 -11.352 -5.477 1 98.06 84 SER A O 1
ATOM 632 N N . ILE A 1 85 ? -8.672 -10.75 -3.48 1 98.75 85 ILE A N 1
ATOM 633 C CA . ILE A 1 85 ? -7.43 -11.516 -3.611 1 98.75 85 ILE A CA 1
ATOM 634 C C . ILE A 1 85 ? -7.5 -12.773 -2.75 1 98.75 85 ILE A C 1
ATOM 636 O O . ILE A 1 85 ? -7.684 -12.688 -1.534 1 98.75 85 ILE A O 1
ATOM 640 N N . LYS A 1 86 ? -7.367 -13.883 -3.359 1 98.5 86 LYS A N 1
ATOM 641 C CA . LYS A 1 86 ? -7.309 -15.156 -2.656 1 98.5 86 LYS A CA 1
ATOM 642 C C . LYS A 1 86 ? -5.867 -15.578 -2.391 1 98.5 86 LYS A C 1
ATOM 644 O O . LYS A 1 86 ? -5.082 -15.75 -3.326 1 98.5 86 LYS A O 1
ATOM 649 N N . LEU A 1 87 ? -5.508 -15.719 -1.152 1 96.75 87 LEU A N 1
ATOM 650 C CA . LEU A 1 87 ? -4.148 -16.109 -0.812 1 96.75 87 LEU A CA 1
ATOM 651 C C . LEU A 1 87 ? -3.955 -17.625 -1 1 96.75 87 LEU A C 1
ATOM 653 O O . LEU A 1 87 ? -4.613 -18.422 -0.332 1 96.75 87 LEU A O 1
ATOM 657 N N . GLU A 1 88 ? -3.078 -17.953 -1.94 1 96.62 88 GLU A N 1
ATOM 658 C CA . GLU A 1 88 ? -2.775 -19.344 -2.266 1 96.62 88 GLU A CA 1
ATOM 659 C C . GLU A 1 88 ? -1.353 -19.703 -1.85 1 96.62 88 GLU A C 1
ATOM 661 O O . GLU A 1 88 ? -0.387 -19.297 -2.498 1 96.62 88 GLU A O 1
ATOM 666 N N . ASP A 1 89 ? -1.187 -20.562 -0.889 1 93.25 89 ASP A N 1
ATOM 667 C CA . ASP A 1 89 ? 0.111 -20.953 -0.344 1 93.25 89 ASP A CA 1
ATOM 668 C C . ASP A 1 89 ? 0.945 -21.688 -1.389 1 93.25 89 ASP A C 1
ATOM 670 O O . ASP A 1 89 ? 2.176 -21.641 -1.354 1 93.25 89 ASP A O 1
ATOM 674 N N . GLY A 1 90 ? 0.321 -22.328 -2.258 1 94.06 90 GLY A N 1
ATOM 675 C CA . GLY A 1 90 ? 1.022 -23.031 -3.324 1 94.06 90 GLY A CA 1
ATOM 676 C C . GLY A 1 90 ? 1.848 -22.109 -4.199 1 94.06 90 GLY A C 1
ATOM 677 O O . GLY A 1 90 ? 2.754 -22.562 -4.906 1 94.06 90 GLY A O 1
ATOM 678 N N . LEU A 1 91 ? 1.547 -20.797 -4.176 1 96.62 91 LEU A N 1
ATOM 679 C CA . LEU A 1 91 ? 2.248 -19.812 -4.988 1 96.62 91 LEU A CA 1
ATOM 680 C C . LEU A 1 91 ? 3.412 -19.203 -4.215 1 96.62 91 LEU A C 1
ATOM 682 O O . LEU A 1 91 ? 4.105 -18.312 -4.727 1 96.62 91 LEU A O 1
ATOM 686 N N . SER A 1 92 ? 3.672 -19.703 -3.01 1 93.94 92 SER A N 1
ATOM 687 C CA . SER A 1 92 ? 4.684 -19.109 -2.141 1 93.94 92 SER A CA 1
ATOM 688 C C . SER A 1 92 ? 6.09 -19.375 -2.664 1 93.94 92 SER A C 1
ATOM 690 O O . SER A 1 92 ? 6.297 -20.297 -3.457 1 93.94 92 SER A O 1
ATOM 692 N N . GLU A 1 93 ? 6.953 -18.578 -2.166 1 90.06 93 GLU A N 1
ATOM 693 C CA . GLU A 1 93 ? 8.359 -18.656 -2.545 1 90.06 93 GLU A CA 1
ATOM 694 C C . GLU A 1 93 ? 9 -19.953 -2.049 1 90.06 93 GLU A C 1
ATOM 696 O O . GLU A 1 93 ? 8.461 -20.609 -1.16 1 90.06 93 GLU A O 1
ATOM 701 N N . LEU A 1 94 ? 10.125 -20.234 -2.699 1 83.94 94 LEU A N 1
ATOM 702 C CA . LEU A 1 94 ? 10.961 -21.328 -2.213 1 83.94 94 LEU A CA 1
ATOM 703 C C . LEU A 1 94 ? 11.383 -21.078 -0.768 1 83.94 94 LEU A C 1
ATOM 705 O O . LEU A 1 94 ? 11.781 -19.969 -0.411 1 83.94 94 LEU A O 1
ATOM 709 N N . GLY A 1 95 ? 11.227 -22.062 0.067 1 79.56 95 GLY A N 1
ATOM 710 C CA . GLY A 1 95 ? 11.625 -21.938 1.461 1 79.56 95 GLY A CA 1
ATOM 711 C C . GLY A 1 95 ? 10.562 -21.312 2.338 1 79.56 95 GLY A C 1
ATOM 712 O O . GLY A 1 95 ? 10.836 -20.922 3.473 1 79.56 95 GLY A O 1
ATOM 713 N N . HIS A 1 96 ? 9.445 -21.25 1.835 1 80.25 96 HIS A N 1
ATOM 714 C CA . HIS A 1 96 ? 8.328 -20.656 2.568 1 80.25 96 HIS A CA 1
ATOM 715 C C . HIS A 1 96 ? 7.953 -21.5 3.779 1 80.25 96 HIS A C 1
ATOM 717 O O . HIS A 1 96 ? 7.922 -22.734 3.693 1 80.25 96 HIS A O 1
ATOM 723 N N . ALA A 1 97 ? 7.746 -20.828 4.867 1 74.88 97 ALA A N 1
ATOM 724 C CA . ALA A 1 97 ? 7.117 -21.359 6.07 1 74.88 97 ALA A CA 1
ATOM 725 C C . ALA A 1 97 ? 6.113 -20.375 6.656 1 74.88 97 ALA A C 1
ATOM 727 O O . ALA A 1 97 ? 6.277 -19.172 6.527 1 74.88 97 ALA A O 1
ATOM 728 N N . PRO A 1 98 ? 5.012 -20.938 7.223 1 70.44 98 PRO A N 1
ATOM 729 C CA . PRO A 1 98 ? 3.936 -20.062 7.68 1 70.44 98 PRO A CA 1
ATOM 730 C C . PRO A 1 98 ? 4.414 -19.031 8.703 1 70.44 98 PRO A C 1
ATOM 732 O O . PRO A 1 98 ? 3.861 -17.938 8.789 1 70.44 98 PRO A O 1
ATOM 735 N N . ASP A 1 99 ? 5.465 -19.266 9.383 1 78.38 99 ASP A N 1
ATOM 736 C CA . ASP A 1 99 ? 5.836 -18.391 10.5 1 78.38 99 ASP A CA 1
ATOM 737 C C . ASP A 1 99 ? 6.848 -17.344 10.047 1 78.38 99 ASP A C 1
ATOM 739 O O . ASP A 1 99 ? 7.254 -16.484 10.844 1 78.38 99 ASP A O 1
ATOM 743 N N . ILE A 1 100 ? 7.137 -17.375 8.742 1 82.69 100 ILE A N 1
ATOM 744 C CA . ILE A 1 100 ? 8.195 -16.453 8.344 1 82.69 100 ILE A CA 1
ATOM 745 C C . ILE A 1 100 ? 7.586 -15.203 7.703 1 82.69 100 ILE A C 1
ATOM 747 O O . ILE A 1 100 ? 8.305 -14.258 7.363 1 82.69 100 ILE A O 1
ATOM 751 N N . ILE A 1 101 ? 6.262 -15.266 7.473 1 87.56 101 ILE A N 1
ATOM 752 C CA . ILE A 1 101 ? 5.586 -14.07 6.973 1 87.56 101 ILE A CA 1
ATOM 753 C C . ILE A 1 101 ? 4.387 -13.742 7.863 1 87.56 101 ILE A C 1
ATOM 755 O O . ILE A 1 101 ? 3.984 -14.562 8.695 1 87.56 101 ILE A O 1
ATOM 759 N N . GLU A 1 102 ? 3.861 -12.609 7.738 1 87.81 102 GLU A N 1
ATOM 760 C CA . GLU A 1 102 ? 2.707 -12.188 8.523 1 87.81 102 GLU A CA 1
ATOM 761 C C . GLU A 1 102 ? 1.462 -12.984 8.148 1 87.81 102 GLU A C 1
ATOM 763 O O . GLU A 1 102 ? 1.262 -13.312 6.973 1 87.81 102 GLU A O 1
ATOM 768 N N . ALA A 1 103 ? 0.612 -13.227 9.102 1 87.69 103 ALA A N 1
ATOM 769 C CA . ALA A 1 103 ? -0.632 -13.961 8.883 1 87.69 103 ALA A CA 1
ATOM 770 C C . ALA A 1 103 ? -1.602 -13.148 8.031 1 87.69 103 ALA A C 1
ATOM 772 O O . ALA A 1 103 ? -1.599 -11.914 8.078 1 87.69 103 ALA A O 1
ATOM 773 N N . ALA A 1 104 ? -2.512 -13.883 7.328 1 88.31 104 ALA A N 1
ATOM 774 C CA . ALA A 1 104 ? -3.514 -13.258 6.465 1 88.31 104 ALA A CA 1
ATOM 775 C C . ALA A 1 104 ? -4.391 -12.297 7.254 1 88.31 104 ALA A C 1
ATOM 777 O O . ALA A 1 104 ? -4.75 -11.219 6.758 1 88.31 104 ALA A O 1
ATOM 778 N N . ALA A 1 105 ? -4.68 -12.648 8.445 1 86.31 105 ALA A N 1
ATOM 779 C CA . ALA A 1 105 ? -5.543 -11.836 9.297 1 86.31 105 ALA A CA 1
ATOM 780 C C . ALA A 1 105 ? -4.934 -10.461 9.539 1 86.31 105 ALA A C 1
ATOM 782 O O . ALA A 1 105 ? -5.637 -9.445 9.5 1 86.31 105 ALA A O 1
ATOM 783 N N . ARG A 1 106 ? -3.678 -10.438 9.727 1 87.88 106 ARG A N 1
ATOM 784 C CA . ARG A 1 106 ? -2.99 -9.172 9.945 1 87.88 106 ARG A CA 1
ATOM 785 C C . ARG A 1 106 ? -2.859 -8.383 8.648 1 87.88 106 ARG A C 1
ATOM 787 O O . ARG A 1 106 ? -2.939 -7.148 8.656 1 87.88 106 ARG A O 1
ATOM 794 N N . ARG A 1 107 ? -2.695 -9.109 7.559 1 93 107 ARG A N 1
ATOM 795 C CA . ARG A 1 107 ? -2.568 -8.461 6.254 1 93 107 ARG A CA 1
ATOM 796 C C . ARG A 1 107 ? -3.873 -7.789 5.852 1 93 107 ARG A C 1
ATOM 798 O O . ARG A 1 107 ? -3.859 -6.766 5.156 1 93 107 ARG A O 1
ATOM 805 N N . PHE A 1 108 ? -4.969 -8.305 6.34 1 94.12 108 PHE A N 1
ATOM 806 C CA . PHE A 1 108 ? -6.277 -7.777 5.973 1 94.12 108 PHE A CA 1
ATOM 807 C C . PHE A 1 108 ? -6.402 -6.312 6.371 1 94.12 108 PHE A C 1
ATOM 809 O O . PHE A 1 108 ? -7.027 -5.523 5.66 1 94.12 108 PHE A O 1
ATOM 816 N N . GLY A 1 109 ? -5.805 -5.938 7.457 1 93 109 GLY A N 1
ATOM 817 C CA . GLY A 1 109 ? -5.852 -4.559 7.918 1 93 109 GLY A CA 1
ATOM 818 C C . GLY A 1 109 ? -5.227 -3.58 6.941 1 93 109 GLY A C 1
ATOM 819 O O . GLY A 1 109 ? -5.551 -2.391 6.953 1 93 109 GLY A O 1
ATOM 820 N N . TYR A 1 110 ? -4.367 -4.055 6.098 1 95.06 110 TYR A N 1
ATOM 821 C CA . TYR A 1 110 ? -3.686 -3.236 5.102 1 95.06 110 TYR A CA 1
ATOM 822 C C . TYR A 1 110 ? -4.277 -3.457 3.713 1 95.06 110 TYR A C 1
ATOM 824 O O . TYR A 1 110 ? -4.266 -2.553 2.875 1 95.06 110 TYR A O 1
ATOM 832 N N . PHE A 1 111 ? -4.75 -4.684 3.506 1 97.12 111 PHE A N 1
ATOM 833 C CA . PHE A 1 111 ? -5.281 -5.133 2.225 1 97.12 111 PHE A CA 1
ATOM 834 C C . PHE A 1 111 ? -6.688 -5.699 2.387 1 97.12 111 PHE A C 1
ATOM 836 O O . PHE A 1 111 ? -6.887 -6.914 2.318 1 97.12 111 PHE A O 1
ATOM 843 N N . PRO A 1 112 ? -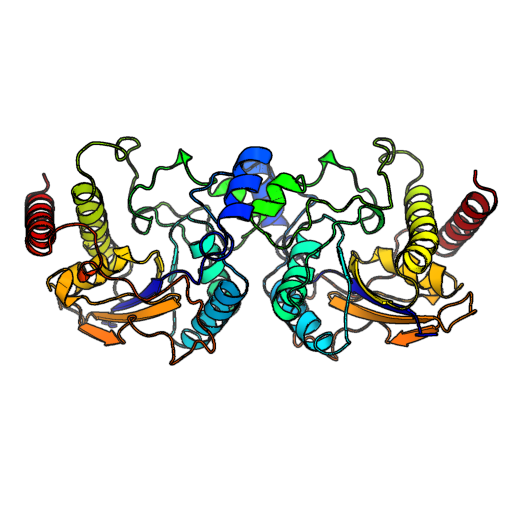7.633 -4.844 2.443 1 95.56 112 PRO A N 1
ATOM 844 C CA . PRO A 1 112 ? -8.984 -5.34 2.713 1 95.56 112 PRO A CA 1
ATOM 845 C C . PRO A 1 112 ? -9.57 -6.133 1.544 1 95.56 112 PRO A C 1
ATOM 847 O O . PRO A 1 112 ? -10.641 -6.723 1.668 1 95.56 112 PRO A O 1
ATOM 850 N N . GLU A 1 113 ? -8.828 -6.238 0.436 1 96.56 113 GLU A N 1
ATOM 851 C CA . GLU A 1 113 ? -9.25 -7.027 -0.718 1 96.56 113 GLU A CA 1
ATOM 852 C C . GLU A 1 113 ? -9.016 -8.516 -0.484 1 96.56 113 GLU A C 1
ATOM 854 O O . GLU A 1 113 ? -9.484 -9.352 -1.257 1 96.56 113 GLU A O 1
ATOM 859 N N . ILE A 1 114 ? -8.289 -8.891 0.548 1 97.25 114 ILE A N 1
ATOM 860 C CA . ILE A 1 114 ? -8.023 -10.297 0.827 1 97.25 114 ILE A CA 1
ATOM 861 C C . ILE A 1 114 ? -9.336 -11.023 1.126 1 97.25 114 ILE A C 1
ATOM 863 O O . ILE A 1 114 ? -10.148 -10.539 1.918 1 97.25 114 ILE A O 1
ATOM 867 N N . ASP A 1 115 ? -9.586 -12.094 0.444 1 96.75 115 ASP A N 1
ATOM 868 C CA . ASP A 1 115 ? -10.727 -12.969 0.73 1 96.75 115 ASP A CA 1
ATOM 869 C C . ASP A 1 115 ? -10.422 -13.891 1.908 1 96.75 115 ASP A C 1
ATOM 871 O O . ASP A 1 115 ? -9.82 -14.953 1.734 1 96.75 115 ASP A O 1
ATOM 875 N N . LEU A 1 116 ? -10.898 -13.578 3.043 1 93.06 116 LEU A N 1
ATOM 876 C CA . LEU A 1 116 ? -10.586 -14.312 4.266 1 93.06 116 LEU A CA 1
ATOM 877 C C . LEU A 1 116 ? -11.312 -15.648 4.301 1 93.06 116 LEU A C 1
ATOM 879 O O . LEU A 1 116 ? -11 -16.516 5.117 1 93.06 116 LEU A O 1
ATOM 883 N N . SER A 1 117 ? -12.281 -15.805 3.428 1 93.75 117 SER A N 1
ATOM 884 C CA . SER A 1 117 ? -13.047 -17.047 3.414 1 93.75 117 SER A CA 1
ATOM 885 C C . SER A 1 117 ? -12.398 -18.094 2.508 1 93.75 117 SER A C 1
ATOM 887 O O . SER A 1 117 ? -12.797 -19.25 2.504 1 93.75 117 SER A O 1
ATOM 889 N N . TYR A 1 118 ? -11.391 -17.703 1.724 1 96.19 118 TYR A N 1
ATOM 890 C CA . TYR A 1 118 ? -10.711 -18.609 0.812 1 96.19 118 TYR A CA 1
ATOM 891 C C . TYR A 1 118 ? -9.828 -19.594 1.575 1 96.19 118 TYR A C 1
ATOM 893 O O . TYR A 1 118 ? -9.102 -19.188 2.49 1 96.19 118 TYR A O 1
ATOM 901 N N . THR A 1 119 ? -9.898 -20.828 1.175 1 94.44 119 THR A N 1
ATOM 902 C CA . THR A 1 119 ? -8.977 -21.844 1.663 1 94.44 119 THR A CA 1
ATOM 903 C C . THR A 1 119 ? -7.996 -22.266 0.572 1 94.44 119 THR A C 1
ATOM 905 O O . THR A 1 119 ? -8.406 -22.688 -0.511 1 94.44 119 THR A O 1
ATOM 908 N N . SER A 1 120 ? -6.738 -22.078 0.869 1 94.62 120 SER A N 1
ATOM 909 C CA . SER A 1 120 ? -5.68 -22.422 -0.074 1 94.62 120 SER A CA 1
ATOM 910 C C . SER A 1 120 ? -5.777 -23.875 -0.517 1 94.62 120 SER A C 1
ATOM 912 O O . SER A 1 120 ? -6.078 -24.766 0.292 1 94.62 120 SER A O 1
ATOM 914 N N . LEU A 1 121 ? -5.48 -24.125 -1.761 1 92.75 121 LEU A N 1
ATOM 915 C CA . LEU A 1 121 ? -5.422 -25.484 -2.293 1 92.75 121 LEU A CA 1
ATOM 916 C C . LEU A 1 121 ? -4.25 -26.25 -1.694 1 92.75 121 LEU A C 1
ATOM 918 O O . LEU A 1 121 ? -4.355 -27.453 -1.456 1 92.75 121 LEU A O 1
ATOM 922 N N . HIS A 1 122 ? -3.217 -25.484 -1.546 1 84.56 122 HIS A N 1
ATOM 923 C CA . HIS A 1 122 ? -2.033 -26.078 -0.937 1 84.56 122 HIS A CA 1
ATOM 924 C C . HIS A 1 122 ? -2.076 -25.953 0.583 1 84.56 122 HIS A C 1
ATOM 926 O O . HIS A 1 122 ? -2.33 -24.875 1.118 1 84.56 122 HIS A O 1
ATOM 932 N N . SER A 1 123 ? -2.055 -27.094 1.254 1 69.94 123 SER A N 1
ATOM 933 C CA . SER A 1 123 ? -1.908 -27.062 2.7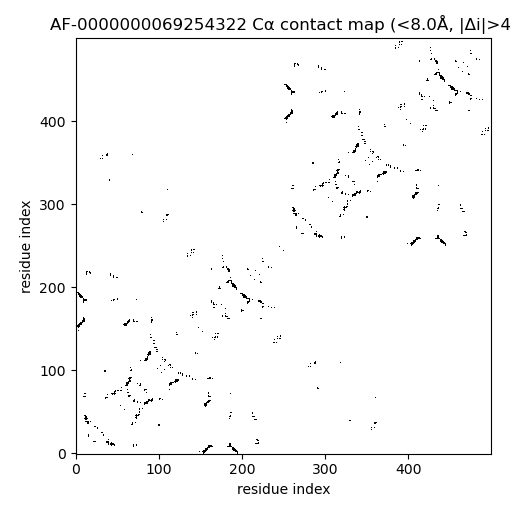05 1 69.94 123 SER A CA 1
ATOM 934 C C . SER A 1 123 ? -0.445 -27.188 3.115 1 69.94 123 SER A C 1
ATOM 936 O O . SER A 1 123 ? 0.236 -28.141 2.727 1 69.94 123 SER A O 1
ATOM 938 N N . VAL A 1 124 ? 0.139 -26 3.498 1 60.62 124 VAL A N 1
ATOM 939 C CA . VAL A 1 124 ? 1.544 -26.016 3.891 1 60.62 124 VAL A CA 1
ATOM 940 C C . VAL A 1 124 ? 1.734 -26.938 5.098 1 60.62 124 VAL A C 1
ATOM 942 O O . VAL A 1 124 ? 1.09 -26.75 6.133 1 60.62 124 VAL A O 1
ATOM 945 N N . GLU A 1 125 ? 2.102 -28.094 4.883 1 54.66 125 GLU A N 1
ATOM 946 C CA . GLU A 1 125 ? 2.52 -28.859 6.051 1 54.66 125 GLU A CA 1
ATOM 947 C C . GLU A 1 125 ? 3.82 -28.328 6.633 1 54.66 125 GLU A C 1
ATOM 949 O O . GLU A 1 125 ? 4.668 -27.812 5.898 1 54.66 125 GLU A O 1
ATOM 954 N N . VAL A 1 126 ? 3.861 -27.719 7.918 1 50.66 126 VAL A N 1
ATOM 955 C CA . VAL A 1 126 ? 4.93 -27.141 8.727 1 50.66 126 VAL A CA 1
ATOM 956 C C . VAL A 1 126 ? 6.281 -27.688 8.266 1 50.66 126 VAL A C 1
ATOM 958 O O . VAL A 1 126 ? 7.281 -2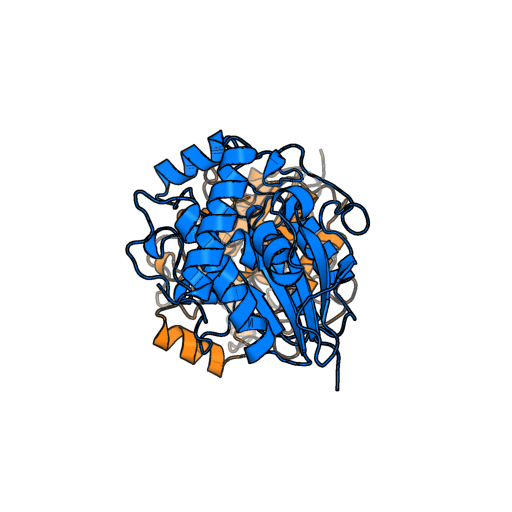6.969 8.273 1 50.66 126 VAL A O 1
ATOM 961 N N . SER A 1 127 ? 6.457 -28.891 7.977 1 47.75 127 SER A N 1
ATOM 962 C CA . SER A 1 127 ? 7.727 -29.609 7.914 1 47.75 127 SER A CA 1
ATOM 963 C C . SER A 1 127 ? 8.523 -29.219 6.672 1 47.75 127 SER A C 1
ATOM 965 O O . SER A 1 127 ? 9.578 -29.797 6.398 1 47.75 127 SER A O 1
ATOM 967 N N . GLU A 1 128 ? 8.211 -28.266 5.957 1 50.81 128 GLU A N 1
ATOM 968 C CA . GLU A 1 128 ? 8.836 -28.188 4.641 1 50.81 128 GLU A CA 1
ATOM 969 C C . GLU A 1 128 ? 10.211 -27.531 4.711 1 50.81 128 GLU A C 1
ATOM 971 O O . GLU A 1 128 ? 10.836 -27.281 3.68 1 50.81 128 GLU A O 1
ATOM 976 N N . ARG A 1 129 ? 10.57 -26.891 5.801 1 51.78 129 ARG A N 1
ATOM 977 C CA . ARG A 1 129 ? 11.852 -26.188 5.855 1 51.78 129 ARG A CA 1
ATOM 978 C C . ARG A 1 129 ? 13 -27.109 5.484 1 51.78 129 ARG A C 1
ATOM 980 O O . ARG A 1 129 ? 14.125 -26.656 5.262 1 51.78 129 ARG A O 1
ATOM 987 N N . ASP A 1 130 ? 12.922 -28.312 5.656 1 49.62 130 ASP A N 1
ATOM 988 C CA . ASP A 1 130 ? 14.141 -29.094 5.773 1 49.62 130 ASP A CA 1
ATOM 989 C C . ASP A 1 130 ? 14.688 -29.469 4.398 1 49.62 130 ASP A C 1
ATOM 991 O O . ASP A 1 130 ? 14.164 -29.031 3.373 1 49.62 130 ASP A O 1
ATOM 995 N N . GLU A 1 131 ? 15.531 -30.781 4.352 1 47.81 131 GLU A N 1
ATOM 996 C CA . GLU A 1 131 ? 16.641 -31.391 3.631 1 47.81 131 GLU A CA 1
ATOM 997 C C . GLU A 1 131 ? 16.344 -31.516 2.143 1 47.81 131 GLU A C 1
ATOM 999 O O . GLU A 1 131 ? 17.25 -31.656 1.323 1 47.81 131 GLU A O 1
ATOM 1004 N N . GLN A 1 132 ? 15.062 -31.234 1.667 1 61.72 132 GLN A N 1
ATOM 1005 C CA . GLN A 1 132 ? 14.898 -31.609 0.268 1 61.72 132 GLN A CA 1
ATOM 1006 C C . GLN A 1 132 ? 14.477 -30.422 -0.582 1 61.72 132 GLN A C 1
ATOM 1008 O O . GLN A 1 132 ? 13.906 -30.594 -1.662 1 61.72 132 GLN A O 1
ATOM 1013 N N . TYR A 1 133 ? 14.945 -29.25 -0.156 1 63.56 133 TYR A N 1
ATOM 1014 C CA . TYR A 1 133 ? 14.867 -28.109 -1.066 1 63.56 133 TYR A CA 1
ATOM 1015 C C . TYR A 1 133 ? 15.836 -28.281 -2.232 1 63.56 133 TYR A C 1
ATOM 1017 O O . TYR A 1 133 ? 17 -28.641 -2.035 1 63.56 133 TYR A O 1
ATOM 1025 N N . PRO A 1 134 ? 15.242 -28.281 -3.512 1 81.62 134 PRO A N 1
ATOM 1026 C CA . PRO A 1 134 ? 14.008 -27.688 -4.031 1 81.62 134 PRO A CA 1
ATOM 1027 C C . PRO A 1 134 ? 12.961 -28.719 -4.422 1 81.62 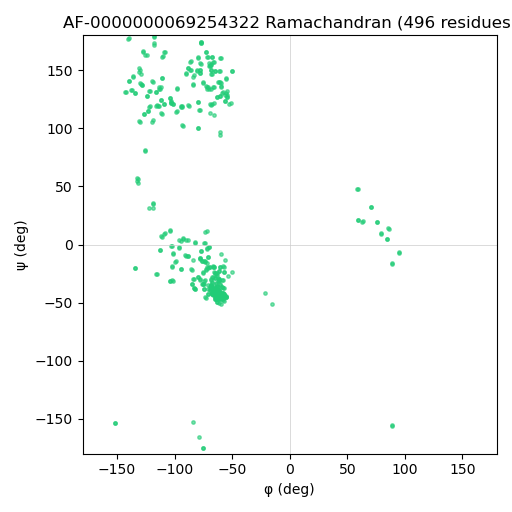134 PRO A C 1
ATOM 1029 O O . PRO A 1 134 ? 11.922 -28.375 -4.98 1 81.62 134 PRO A O 1
ATOM 1032 N N . LEU A 1 135 ? 13.273 -29.969 -4.094 1 87.75 135 LEU A N 1
ATOM 1033 C CA . LEU A 1 135 ? 12.352 -31.016 -4.531 1 87.75 135 LEU A CA 1
ATOM 1034 C C . LEU A 1 135 ? 10.945 -30.75 -4.004 1 87.75 135 LEU A C 1
ATOM 1036 O O . LEU A 1 135 ? 9.969 -30.875 -4.746 1 87.75 135 LEU A O 1
ATOM 1040 N N . LEU A 1 136 ? 10.883 -30.375 -2.795 1 86.62 136 LEU A N 1
ATOM 1041 C CA . LEU A 1 136 ? 9.578 -30.125 -2.189 1 86.62 136 LEU A CA 1
ATOM 1042 C C . LEU A 1 136 ? 8.883 -28.938 -2.852 1 86.62 136 LEU A C 1
ATOM 1044 O O . LEU A 1 136 ? 7.66 -28.938 -3.012 1 86.62 136 LEU A O 1
ATOM 1048 N N . TYR A 1 137 ? 9.609 -28 -3.205 1 91 137 TYR A N 1
ATOM 1049 C CA . TYR A 1 137 ? 9.062 -26.844 -3.914 1 91 137 TYR A CA 1
ATOM 1050 C C . TYR A 1 137 ? 8.5 -27.25 -5.273 1 91 137 TYR A C 1
ATOM 1052 O O . TYR A 1 137 ? 7.395 -26.859 -5.645 1 91 137 TYR A O 1
ATOM 1060 N N . LEU A 1 138 ? 9.297 -28.016 -5.965 1 93.19 138 LEU A N 1
ATOM 1061 C CA . LEU A 1 138 ? 8.883 -28.453 -7.293 1 93.19 138 LEU A CA 1
ATOM 1062 C C . LEU A 1 138 ? 7.625 -29.312 -7.223 1 93.19 138 LEU A C 1
ATOM 1064 O O . LEU A 1 138 ? 6.73 -29.188 -8.055 1 93.19 138 LEU A O 1
ATOM 1068 N N . ARG A 1 139 ? 7.516 -30.094 -6.23 1 92.44 139 ARG A N 1
ATOM 1069 C CA . ARG A 1 139 ? 6.324 -30.922 -6.043 1 92.44 139 ARG A CA 1
ATOM 1070 C C . ARG A 1 139 ? 5.105 -30.062 -5.734 1 92.44 139 ARG A C 1
ATOM 1072 O O . ARG A 1 139 ? 4.008 -30.328 -6.23 1 92.44 139 ARG A O 1
ATOM 1079 N N . LYS A 1 140 ? 5.336 -29.078 -4.902 1 91.44 140 LYS A N 1
ATOM 1080 C CA . LYS A 1 140 ? 4.262 -28.141 -4.578 1 91.44 140 LYS A CA 1
ATOM 1081 C C . LYS A 1 140 ? 3.717 -27.469 -5.84 1 91.44 140 LYS A C 1
ATOM 1083 O O . LYS A 1 140 ? 2.5 -27.375 -6.02 1 91.44 140 LYS A O 1
ATOM 1088 N N . ILE A 1 141 ? 4.609 -27.062 -6.719 1 94.5 141 ILE A N 1
ATOM 1089 C CA . ILE A 1 141 ? 4.219 -26.391 -7.953 1 94.5 141 ILE A CA 1
ATOM 1090 C C . ILE A 1 141 ? 3.473 -27.359 -8.859 1 94.5 141 ILE A C 1
ATOM 1092 O O . ILE A 1 141 ? 2.461 -27.016 -9.469 1 94.5 141 ILE A O 1
ATOM 1096 N N . LEU A 1 142 ? 3.949 -28.594 -8.984 1 94.75 142 LEU A N 1
ATOM 1097 C CA . LEU A 1 142 ? 3.307 -29.609 -9.812 1 94.75 142 LEU A CA 1
ATOM 1098 C C . LEU A 1 142 ? 1.896 -29.906 -9.312 1 94.75 142 LEU A C 1
ATOM 1100 O O . LEU A 1 142 ? 0.961 -30.016 -10.109 1 94.75 142 LEU A O 1
ATOM 1104 N N . ARG A 1 143 ? 1.735 -29.984 -8.023 1 93.81 143 ARG A N 1
ATOM 1105 C CA . ARG A 1 143 ? 0.415 -30.219 -7.445 1 93.81 143 ARG A CA 1
ATOM 1106 C C . ARG A 1 143 ? -0.522 -29.047 -7.742 1 93.81 143 ARG A C 1
ATOM 1108 O O . ARG A 1 143 ? -1.68 -29.25 -8.117 1 93.81 143 ARG A O 1
ATOM 1115 N N . LEU A 1 144 ? -0.01 -27.875 -7.555 1 95.31 144 LEU A N 1
ATOM 1116 C CA . LEU A 1 144 ? -0.823 -26.703 -7.828 1 95.31 144 LEU A CA 1
ATOM 1117 C C . LEU A 1 144 ? -1.223 -26.641 -9.297 1 95.31 144 LEU A C 1
ATOM 1119 O O . LEU A 1 144 ? -2.357 -26.281 -9.625 1 95.31 144 LEU A O 1
ATOM 1123 N N . ALA A 1 145 ? -0.329 -27 -10.203 1 95.62 145 ALA A N 1
ATOM 1124 C CA . ALA A 1 145 ? -0.574 -26.984 -11.641 1 95.62 145 ALA A CA 1
ATOM 1125 C C . ALA A 1 145 ? -1.669 -27.984 -12.023 1 95.62 145 ALA A C 1
ATOM 1127 O O . ALA A 1 145 ? -2.322 -27.828 -13.055 1 95.62 145 ALA A O 1
ATOM 1128 N N . GLN A 1 146 ? -1.824 -28.984 -11.211 1 92.38 146 GLN A N 1
ATOM 1129 C CA . GLN A 1 146 ? -2.889 -29.953 -11.438 1 92.38 146 GLN A CA 1
ATOM 1130 C C . GLN A 1 146 ? -4.215 -29.453 -10.875 1 92.38 146 GLN A C 1
ATOM 1132 O O . GLN A 1 146 ? -5.266 -29.609 -11.5 1 92.38 146 GLN A O 1
ATOM 1137 N N . GLN A 1 147 ? -4.172 -28.797 -9.758 1 94.06 147 GLN A N 1
ATOM 1138 C CA . GLN A 1 147 ? -5.367 -28.453 -9.008 1 94.06 147 GLN A CA 1
ATOM 1139 C C . GLN A 1 147 ? -6.02 -27.188 -9.562 1 94.06 147 GLN A C 1
ATOM 1141 O O . GLN A 1 147 ? -7.246 -27.109 -9.656 1 94.06 147 GLN A O 1
ATOM 1146 N N . LEU A 1 148 ? -5.246 -26.219 -9.969 1 93.69 148 LEU A N 1
ATOM 1147 C CA . LEU A 1 148 ? -5.754 -24.922 -10.367 1 93.69 148 LEU A CA 1
ATOM 1148 C C . LEU A 1 148 ? -6.656 -25.031 -11.586 1 93.69 148 LEU A C 1
ATOM 1150 O O . LEU A 1 148 ? -7.777 -24.516 -11.586 1 93.69 148 LEU A O 1
ATOM 1154 N N . PRO A 1 149 ? -6.188 -25.734 -12.648 1 92.31 149 PRO A N 1
ATOM 1155 C CA . PRO A 1 149 ? -7.035 -25.859 -13.836 1 92.31 149 PRO A CA 1
ATOM 1156 C C . PRO A 1 149 ? -8.344 -26.594 -13.547 1 92.31 149 PRO A C 1
ATOM 1158 O O . PRO A 1 149 ? -9.359 -26.312 -14.195 1 92.31 149 PRO A O 1
ATOM 1161 N N . GLN A 1 150 ? -8.297 -27.484 -12.562 1 91.94 150 GLN A N 1
ATOM 1162 C CA . GLN A 1 150 ? -9.516 -28.203 -12.203 1 91.94 150 GLN A CA 1
ATOM 1163 C C . GLN A 1 150 ? -10.484 -27.297 -11.445 1 91.94 150 GLN A C 1
ATOM 1165 O O . GLN A 1 150 ? -11.68 -27.266 -11.766 1 91.94 150 GLN A O 1
ATOM 1170 N N . LYS A 1 151 ? -10.023 -26.609 -10.57 1 95.19 151 LYS A N 1
ATOM 1171 C CA . LYS A 1 151 ? -10.867 -25.766 -9.727 1 95.19 151 LYS A CA 1
ATOM 1172 C C . LYS A 1 151 ? -11.469 -24.609 -10.523 1 95.19 151 LYS A C 1
ATOM 1174 O O . LYS A 1 151 ? -12.609 -24.219 -10.305 1 95.19 151 LYS A O 1
ATOM 1179 N N . TYR A 1 152 ? -10.695 -24.094 -11.469 1 95.75 152 TYR A N 1
ATOM 1180 C CA . TYR A 1 152 ? -11.109 -22.891 -12.18 1 95.75 152 TYR A CA 1
ATOM 1181 C C . TYR A 1 152 ? -11.266 -23.156 -13.672 1 95.75 152 TYR A C 1
ATOM 1183 O O . TYR A 1 152 ? -10.906 -22.312 -14.5 1 95.75 152 TYR A O 1
ATOM 1191 N N . ALA A 1 153 ? -11.734 -24.328 -14.008 1 93.62 153 ALA A N 1
ATOM 1192 C CA . ALA A 1 153 ? -11.938 -24.719 -15.398 1 93.62 153 ALA A CA 1
ATOM 1193 C C . ALA A 1 153 ? -12.812 -23.703 -16.141 1 93.62 153 ALA A C 1
ATOM 1195 O O . ALA A 1 153 ? -13.875 -23.312 -15.641 1 93.62 153 ALA A O 1
ATOM 1196 N N . GLY A 1 154 ? -12.328 -23.203 -17.281 1 94.75 154 GLY A N 1
ATOM 1197 C CA . GLY A 1 154 ? -13.086 -22.312 -18.141 1 94.75 154 GLY A CA 1
ATOM 1198 C C . GLY A 1 154 ? -13 -20.859 -17.703 1 94.75 154 GLY A C 1
ATOM 1199 O O . GLY A 1 154 ? -13.641 -19.984 -18.297 1 94.75 154 GLY A O 1
ATOM 1200 N N . GLN A 1 155 ? -12.203 -20.547 -16.703 1 96.81 155 GLN A N 1
ATOM 1201 C CA . GLN A 1 155 ? -12.102 -19.188 -16.188 1 96.81 155 GLN A CA 1
ATOM 1202 C C . GLN A 1 155 ? -10.75 -18.578 -16.516 1 96.81 155 GLN A C 1
ATOM 1204 O O . GLN A 1 155 ? -9.828 -19.266 -16.953 1 96.81 155 GLN A O 1
ATOM 1209 N N . THR A 1 156 ? -10.695 -17.281 -16.438 1 97.94 156 THR A N 1
ATOM 1210 C CA . THR A 1 156 ? -9.445 -16.531 -16.547 1 97.94 156 THR A CA 1
ATOM 1211 C C . THR A 1 156 ? -8.914 -16.172 -15.164 1 97.94 156 THR A C 1
ATOM 1213 O O . THR A 1 156 ? -9.539 -15.406 -14.43 1 97.94 156 THR A O 1
ATOM 1216 N N . VAL A 1 157 ? -7.742 -16.75 -14.82 1 98.5 157 VAL A N 1
ATOM 1217 C CA . VAL A 1 157 ? -7.168 -16.625 -13.477 1 98.5 157 VAL A CA 1
ATOM 1218 C C . VAL A 1 157 ? -5.848 -15.867 -13.555 1 98.5 157 VAL A C 1
ATOM 1220 O O . VAL A 1 157 ? -5.02 -16.125 -14.43 1 98.5 157 VAL A O 1
ATOM 1223 N N . ALA A 1 158 ? -5.684 -14.875 -12.695 1 98.88 158 ALA A N 1
ATOM 1224 C CA . ALA A 1 158 ? -4.387 -14.219 -12.516 1 98.88 158 ALA A CA 1
ATOM 1225 C C . ALA A 1 158 ? -3.709 -14.688 -11.234 1 98.88 158 ALA A C 1
ATOM 1227 O O . ALA A 1 158 ? -4.273 -14.555 -10.148 1 98.88 158 ALA A O 1
ATOM 1228 N N . CYS A 1 159 ? -2.506 -15.219 -11.359 1 98.88 159 CYS A N 1
ATOM 1229 C CA . CYS A 1 159 ? -1.707 -15.688 -10.234 1 98.88 159 CYS A CA 1
ATOM 1230 C C . CYS A 1 159 ? -0.481 -14.805 -10.031 1 98.88 159 CYS A C 1
ATOM 1232 O O . CYS A 1 159 ? 0.311 -14.617 -10.953 1 98.88 159 CYS A O 1
ATOM 1234 N N . PHE A 1 160 ? -0.339 -14.281 -8.852 1 98.94 160 PHE A N 1
ATOM 1235 C CA . PHE A 1 160 ? 0.828 -13.484 -8.492 1 98.94 160 PHE A CA 1
ATOM 1236 C C . PHE A 1 160 ? 1.784 -14.289 -7.613 1 98.94 160 PHE A C 1
ATOM 1238 O O . PHE A 1 160 ? 1.389 -14.805 -6.566 1 98.94 160 PHE A O 1
ATOM 1245 N N . SER A 1 161 ? 3.018 -14.367 -8.016 1 98.56 161 SER A N 1
ATOM 1246 C CA . SER A 1 161 ? 3.963 -15.266 -7.367 1 98.56 161 SER A CA 1
ATOM 1247 C C . SER A 1 161 ? 5.391 -14.75 -7.488 1 98.56 161 SER A C 1
ATOM 1249 O O . SER A 1 161 ? 5.625 -13.539 -7.441 1 98.56 161 SER A O 1
ATOM 1251 N N . HIS A 1 162 ? 6.379 -15.617 -7.445 1 97.88 162 HIS A N 1
ATOM 1252 C CA . HIS A 1 162 ? 7.805 -15.305 -7.383 1 97.88 162 HIS A CA 1
ATOM 1253 C C . HIS A 1 162 ? 8.539 -15.844 -8.609 1 97.88 162 HIS A C 1
ATOM 1255 O O . HIS A 1 162 ? 7.914 -16.406 -9.516 1 97.88 162 HIS A O 1
ATOM 1261 N N . ALA A 1 163 ? 9.836 -15.602 -8.672 1 97.06 163 ALA A N 1
ATOM 1262 C CA . ALA A 1 163 ? 10.609 -15.945 -9.859 1 97.06 163 ALA A CA 1
ATOM 1263 C C . ALA A 1 163 ? 10.578 -17.453 -10.125 1 97.06 163 ALA A C 1
ATOM 1265 O O . ALA A 1 163 ? 10.32 -17.875 -11.25 1 97.06 163 ALA A O 1
ATOM 1266 N N . ALA A 1 164 ? 10.695 -18.25 -9.109 1 95.12 164 ALA A N 1
ATOM 1267 C CA . ALA A 1 164 ? 10.82 -19.703 -9.258 1 95.12 164 ALA A CA 1
ATOM 1268 C C . ALA A 1 164 ? 9.508 -20.328 -9.711 1 95.12 164 ALA A C 1
ATOM 1270 O O . ALA A 1 164 ? 9.477 -21.484 -10.133 1 95.12 164 ALA A O 1
ATOM 1271 N N . SER A 1 165 ? 8.445 -19.562 -9.695 1 96.94 165 SER A N 1
ATOM 1272 C CA . SER A 1 165 ? 7.156 -20.094 -10.109 1 96.94 165 SER A CA 1
ATOM 1273 C C . SER A 1 165 ? 7.094 -20.312 -11.617 1 96.94 165 SER A C 1
ATOM 1275 O O . SER A 1 165 ? 6.125 -20.875 -12.133 1 96.94 165 SER A O 1
ATOM 1277 N N . VAL A 1 166 ? 8.164 -19.906 -12.289 1 97.19 166 VAL A N 1
ATOM 1278 C CA . VAL A 1 166 ? 8.258 -20.266 -13.703 1 97.19 166 VAL A CA 1
ATOM 1279 C C . VAL A 1 166 ? 8.172 -21.781 -13.867 1 97.19 166 VAL A C 1
ATOM 1281 O O . VAL A 1 166 ? 7.805 -22.281 -14.93 1 97.19 166 VAL A O 1
ATOM 1284 N N . ALA A 1 167 ? 8.414 -22.531 -12.812 1 97.19 167 ALA A N 1
ATOM 1285 C CA . ALA A 1 167 ? 8.203 -23.969 -12.789 1 97.19 167 ALA A CA 1
ATOM 1286 C C . ALA A 1 167 ? 6.754 -24.312 -13.109 1 97.19 167 ALA A C 1
ATOM 1288 O O . ALA A 1 167 ? 6.469 -25.391 -13.641 1 97.19 167 ALA A O 1
ATOM 1289 N N . MET A 1 168 ? 5.832 -23.438 -12.758 1 97.75 168 MET A N 1
ATOM 1290 C CA . MET A 1 168 ? 4.43 -23.641 -13.102 1 97.75 168 MET A CA 1
ATOM 1291 C C . MET A 1 168 ? 4.234 -23.656 -14.617 1 97.75 168 MET A C 1
ATOM 1293 O O . MET A 1 168 ? 3.426 -24.422 -15.141 1 97.75 168 MET A O 1
ATOM 1297 N N . VAL A 1 169 ? 4.961 -22.75 -15.289 1 98.38 169 VAL A N 1
ATOM 1298 C CA . VAL A 1 169 ? 4.934 -22.734 -16.75 1 98.38 169 VAL A CA 1
ATOM 1299 C C . VAL A 1 169 ? 5.41 -24.078 -17.297 1 98.38 169 VAL A C 1
ATOM 1301 O O . VAL A 1 169 ? 4.77 -24.656 -18.172 1 98.38 169 VAL A O 1
ATOM 1304 N N . ALA A 1 170 ? 6.5 -24.578 -16.766 1 98.12 170 ALA A N 1
ATOM 1305 C CA . ALA A 1 170 ? 7.023 -25.875 -17.172 1 98.12 170 ALA A CA 1
ATOM 1306 C C . ALA A 1 170 ? 5.996 -26.984 -16.938 1 98.12 170 ALA A C 1
ATOM 1308 O O . ALA A 1 170 ? 5.793 -27.844 -17.797 1 98.12 170 ALA A O 1
ATOM 1309 N N . ALA A 1 171 ? 5.383 -26.938 -15.812 1 97.62 171 ALA A N 1
ATOM 1310 C CA . ALA A 1 171 ? 4.426 -27.969 -15.43 1 97.62 171 ALA A CA 1
ATOM 1311 C C . ALA A 1 171 ? 3.219 -27.969 -16.359 1 97.62 171 ALA A C 1
ATOM 1313 O O . ALA A 1 171 ? 2.809 -29.031 -16.859 1 97.62 171 ALA A O 1
ATOM 1314 N N . LEU A 1 172 ? 2.689 -26.812 -16.641 1 97.5 172 LEU A N 1
ATOM 1315 C CA . LEU A 1 172 ? 1.454 -26.688 -17.406 1 97.5 172 LEU A CA 1
ATOM 1316 C C . LEU A 1 172 ? 1.702 -26.969 -18.875 1 97.5 172 LEU A C 1
ATOM 1318 O O . LEU A 1 172 ? 0.824 -27.5 -19.578 1 97.5 172 LEU A O 1
ATOM 1322 N N . THR A 1 173 ? 2.898 -26.656 -19.375 1 97.69 173 THR A N 1
ATOM 1323 C CA . THR A 1 173 ? 3.174 -26.781 -20.797 1 97.69 173 THR A CA 1
ATOM 1324 C C . THR A 1 173 ? 3.994 -28.047 -21.078 1 97.69 173 THR A C 1
ATOM 1326 O O . THR A 1 173 ? 4.344 -28.312 -22.234 1 97.69 173 THR A O 1
ATOM 1329 N N . ASP A 1 174 ? 4.332 -28.766 -20.078 1 95.88 174 ASP A N 1
ATOM 1330 C CA . ASP A 1 174 ? 5.066 -30.031 -20.172 1 95.88 174 ASP A CA 1
ATOM 1331 C C . ASP A 1 174 ? 6.414 -29.828 -20.859 1 95.88 174 ASP A C 1
ATOM 1333 O O . ASP A 1 174 ? 6.738 -30.547 -21.812 1 95.88 174 ASP A O 1
ATOM 1337 N N . VAL A 1 175 ? 7.152 -28.844 -20.453 1 96.75 175 VAL A N 1
ATOM 1338 C CA . VAL A 1 175 ? 8.523 -28.609 -20.891 1 96.75 175 VAL A CA 1
ATOM 1339 C C . VAL A 1 175 ? 9.477 -28.703 -19.703 1 96.75 175 VAL A C 1
ATOM 1341 O O . VAL A 1 175 ? 9.031 -28.859 -18.562 1 96.75 175 VAL A O 1
ATOM 1344 N N . THR A 1 176 ? 10.789 -28.672 -19.984 1 96.94 176 THR A N 1
ATOM 1345 C CA . THR A 1 176 ? 11.766 -28.688 -18.906 1 96.94 176 THR A CA 1
ATOM 1346 C C . THR A 1 176 ? 11.797 -27.344 -18.172 1 96.94 176 THR A C 1
ATOM 1348 O O . THR A 1 176 ? 11.234 -26.359 -18.656 1 96.94 176 THR A O 1
ATOM 1351 N N . LEU A 1 177 ? 12.438 -27.344 -16.984 1 96.88 177 LEU A N 1
ATOM 1352 C CA . LEU A 1 177 ? 12.586 -26.109 -16.234 1 96.88 177 LEU A CA 1
ATOM 1353 C C . LEU A 1 177 ? 13.406 -25.094 -17.016 1 96.88 177 LEU A C 1
ATOM 1355 O O . LEU A 1 177 ? 13.102 -23.891 -17 1 96.88 177 LEU A O 1
ATOM 1359 N N . LEU A 1 178 ? 14.398 -25.562 -17.688 1 95.81 178 LEU A N 1
ATOM 1360 C CA . LEU A 1 178 ? 15.273 -24.688 -18.453 1 95.81 178 LEU A CA 1
ATOM 1361 C C . LEU A 1 178 ? 14.539 -24.094 -19.656 1 95.81 178 LEU A C 1
ATOM 1363 O O . LEU A 1 178 ? 14.703 -22.922 -19.984 1 95.81 178 LEU A O 1
ATOM 1367 N N . GLU A 1 179 ? 13.688 -24.844 -20.234 1 95.88 179 GLU A N 1
ATOM 1368 C CA . GLU A 1 179 ? 12.953 -24.406 -21.422 1 95.88 179 GLU A CA 1
ATOM 1369 C C . GLU A 1 179 ? 11.852 -23.406 -21.062 1 95.88 179 GLU A C 1
ATOM 1371 O O . GLU A 1 179 ? 11.414 -22.641 -21.906 1 95.88 179 GLU A O 1
ATOM 1376 N N . ALA A 1 180 ? 11.398 -23.438 -19.812 1 96.06 180 ALA A N 1
ATOM 1377 C CA . ALA A 1 180 ? 10.344 -22.531 -19.375 1 96.06 180 ALA A CA 1
ATOM 1378 C C . ALA A 1 180 ? 10.82 -21.078 -19.406 1 96.06 180 ALA A C 1
ATOM 1380 O O . ALA A 1 180 ? 10.008 -20.156 -19.469 1 96.06 180 ALA A O 1
ATOM 1381 N N . GLY A 1 181 ? 12.164 -20.875 -19.328 1 95.44 181 GLY A N 1
ATOM 1382 C CA . GLY A 1 181 ? 12.742 -19.547 -19.5 1 95.44 181 GLY A CA 1
ATOM 1383 C C . GLY A 1 181 ? 12.836 -18.766 -18.203 1 95.44 181 GLY A C 1
ATOM 1384 O O . GLY A 1 181 ? 12.984 -19.344 -17.14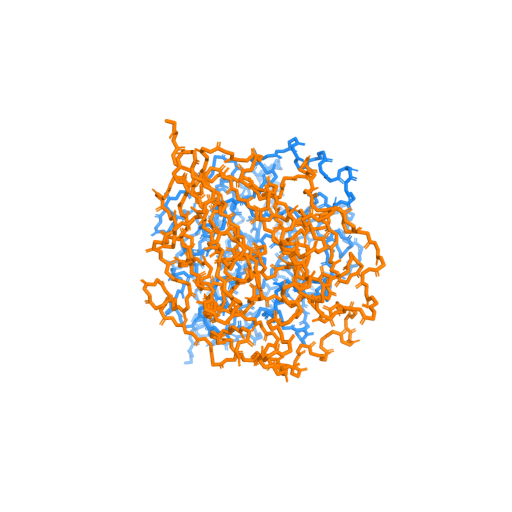1 1 95.44 181 GLY A O 1
ATOM 1385 N N . LYS A 1 182 ? 12.867 -17.453 -18.359 1 97.75 182 LYS A N 1
ATOM 1386 C CA . LYS A 1 182 ? 13.062 -16.562 -17.219 1 97.75 182 LYS A CA 1
ATOM 1387 C C . LYS A 1 182 ? 11.781 -15.82 -16.891 1 97.75 182 LYS A C 1
ATOM 1389 O O . LYS A 1 182 ? 10.812 -15.859 -17.641 1 97.75 182 LYS A O 1
ATOM 1394 N N . PHE A 1 183 ? 11.766 -15.258 -15.766 1 98.44 183 PHE A N 1
ATOM 1395 C CA . PHE A 1 183 ? 10.625 -14.531 -15.227 1 98.44 183 PHE A CA 1
ATOM 1396 C C . PHE A 1 183 ? 11.039 -13.156 -14.719 1 98.44 183 PHE A C 1
ATOM 1398 O O . PHE A 1 183 ? 11.656 -13.047 -13.656 1 98.44 183 PHE A O 1
ATOM 1405 N N . ALA A 1 184 ? 10.703 -12.102 -15.445 1 98.38 184 ALA A N 1
ATOM 1406 C CA . ALA A 1 184 ? 11.078 -10.734 -15.086 1 98.38 184 ALA A CA 1
ATOM 1407 C C . ALA A 1 184 ? 10.195 -10.195 -13.969 1 98.38 184 ALA A C 1
ATOM 1409 O O . ALA A 1 184 ? 9.086 -10.688 -13.75 1 98.38 184 ALA A O 1
ATOM 1410 N N . PRO A 1 185 ? 10.68 -9.211 -13.195 1 98.44 185 PRO A N 1
ATOM 1411 C CA . PRO A 1 185 ? 9.766 -8.539 -12.266 1 98.44 185 PRO A CA 1
ATOM 1412 C C . PRO A 1 185 ? 8.547 -7.953 -12.969 1 98.44 185 PRO A C 1
ATOM 1414 O O . PRO A 1 185 ? 8.68 -7.219 -13.953 1 98.44 185 PRO A O 1
ATOM 1417 N N . CYS A 1 186 ? 7.422 -8.375 -12.508 1 98.69 186 CYS A N 1
ATOM 1418 C CA . CYS A 1 186 ? 6.129 -8.047 -13.102 1 98.69 186 CYS A CA 1
ATOM 1419 C C . CYS A 1 186 ? 6.062 -8.523 -14.547 1 98.69 186 CYS A C 1
ATOM 1421 O O . CYS A 1 186 ? 5.348 -7.934 -15.359 1 98.69 186 CYS A O 1
ATOM 1423 N N . GLY A 1 187 ? 6.902 -9.453 -14.875 1 98.62 187 GLY A N 1
ATOM 1424 C CA . GLY A 1 187 ? 6.625 -10.172 -16.109 1 98.62 187 GLY A CA 1
ATOM 1425 C C . GLY A 1 187 ? 5.293 -10.906 -16.094 1 98.62 187 GLY A C 1
ATOM 1426 O O . GLY A 1 187 ? 4.844 -11.359 -15.031 1 98.62 187 GLY A O 1
ATOM 1427 N N . ILE A 1 188 ? 4.711 -11.023 -17.281 1 98.81 188 ILE A N 1
ATOM 1428 C CA . ILE A 1 188 ? 3.393 -11.641 -17.359 1 98.81 188 ILE A CA 1
ATOM 1429 C C . ILE A 1 188 ? 3.414 -12.781 -18.375 1 98.81 188 ILE A C 1
ATOM 1431 O O . ILE A 1 188 ? 3.578 -12.547 -19.562 1 98.81 188 ILE A O 1
ATOM 1435 N N . PHE A 1 189 ? 3.275 -14.008 -17.891 1 98.75 189 PHE A N 1
ATOM 1436 C CA . PHE A 1 189 ? 2.963 -15.125 -18.766 1 98.75 189 PHE A CA 1
ATOM 1437 C C . PHE A 1 189 ? 1.463 -15.211 -19.016 1 98.75 189 PHE A C 1
ATOM 1439 O O . PHE A 1 189 ? 0.66 -15.016 -18.109 1 98.75 189 PHE A O 1
ATOM 1446 N N . LYS A 1 190 ? 1.111 -15.445 -20.203 1 98.44 190 LYS A N 1
ATOM 1447 C CA . LYS A 1 190 ? -0.253 -15.844 -20.531 1 98.44 190 LYS A CA 1
ATOM 1448 C C . LYS A 1 190 ? -0.295 -17.266 -21.094 1 98.44 190 LYS A C 1
ATOM 1450 O O . LYS A 1 190 ? 0.322 -17.547 -22.125 1 98.44 190 LYS A O 1
ATOM 1455 N N . LEU A 1 191 ? -1 -18.109 -20.422 1 98.12 191 LEU A N 1
ATOM 1456 C CA . LEU A 1 191 ? -1.157 -19.5 -20.828 1 98.12 191 LEU A CA 1
ATOM 1457 C C . LEU A 1 191 ? -2.623 -19.828 -21.094 1 98.12 191 LEU A C 1
ATOM 1459 O O . LEU A 1 191 ? -3.508 -19.375 -20.375 1 98.12 191 LEU A O 1
ATOM 1463 N N . VAL A 1 192 ? -2.832 -20.609 -22.141 1 97.5 192 VAL A N 1
ATOM 1464 C CA . VAL A 1 192 ? -4.199 -20.953 -22.516 1 97.5 192 VAL A CA 1
ATOM 1465 C C . VAL A 1 192 ? -4.324 -22.469 -22.672 1 97.5 192 VAL A C 1
ATOM 1467 O O . VAL A 1 192 ? -3.4 -23.125 -23.156 1 97.5 192 VAL A O 1
ATOM 1470 N N . CYS A 1 193 ? -5.379 -22.953 -22.172 1 95.5 193 CYS A N 1
ATOM 1471 C CA . CYS A 1 193 ? -5.688 -24.375 -22.312 1 95.5 193 CYS A CA 1
ATOM 1472 C C . CYS A 1 193 ? -7.047 -24.562 -22.969 1 95.5 193 CYS A C 1
ATOM 1474 O O . CYS A 1 193 ? -8.078 -24.188 -22.406 1 95.5 193 CYS A O 1
ATOM 1476 N N . GLU A 1 194 ? -6.98 -25.156 -24.188 1 90 194 GLU A N 1
ATOM 1477 C CA . GLU A 1 194 ? -8.227 -25.438 -24.891 1 90 194 GLU A CA 1
ATOM 1478 C C . GLU A 1 194 ? -9 -26.562 -24.203 1 90 194 GLU A C 1
ATOM 1480 O O . GLU A 1 194 ? -8.422 -27.391 -23.5 1 90 194 GLU A O 1
ATOM 1485 N N . GLU A 1 195 ? -10.281 -26.516 -24.406 1 83.75 195 GLU A N 1
ATOM 1486 C CA . GLU A 1 195 ? -11.117 -27.578 -23.844 1 83.75 195 GLU A CA 1
ATOM 1487 C C . GLU A 1 195 ? -10.633 -28.953 -24.281 1 83.75 195 GLU A C 1
ATOM 1489 O O . GLU A 1 195 ? -10.375 -29.188 -25.469 1 83.75 195 GLU A O 1
ATOM 1494 N N . GLY A 1 196 ? -10.453 -29.812 -23.328 1 81 196 GLY A N 1
ATOM 1495 C CA . GLY A 1 196 ? -10.07 -31.172 -23.641 1 81 196 GLY A CA 1
ATOM 1496 C C . GLY A 1 196 ? -8.57 -31.375 -23.719 1 81 196 GLY A C 1
ATOM 1497 O O . GLY A 1 196 ? -8.078 -32.5 -23.719 1 81 196 GLY A O 1
ATOM 1498 N N . ALA A 1 197 ? -7.879 -30.219 -23.844 1 86 197 ALA A N 1
ATOM 1499 C CA . ALA A 1 197 ? -6.422 -30.328 -23.922 1 86 197 ALA A CA 1
ATOM 1500 C C . ALA A 1 197 ? -5.824 -30.562 -22.531 1 86 197 ALA A C 1
ATOM 1502 O O . ALA A 1 197 ? -6.41 -30.172 -21.516 1 86 197 ALA A O 1
ATOM 1503 N N . THR A 1 198 ? -4.727 -31.312 -22.531 1 83.94 198 THR A N 1
ATOM 1504 C CA . THR A 1 198 ? -4.039 -31.562 -21.266 1 83.94 198 THR A CA 1
ATOM 1505 C C . THR A 1 198 ? -2.799 -30.688 -21.141 1 83.94 198 THR A C 1
ATOM 1507 O O . THR A 1 198 ? -2.24 -30.547 -20.047 1 83.94 198 THR A O 1
ATOM 1510 N N . VAL A 1 199 ? -2.367 -30.203 -22.219 1 93.5 199 VAL A N 1
ATOM 1511 C CA . VAL A 1 199 ? -1.169 -29.359 -22.234 1 93.5 199 VAL A CA 1
ATOM 1512 C C . VAL A 1 199 ? -1.539 -27.922 -22.609 1 93.5 199 VAL A C 1
ATOM 1514 O O . VAL A 1 199 ? -2.32 -27.703 -23.531 1 93.5 199 VAL A O 1
ATOM 1517 N N . TRP A 1 200 ? -0.989 -27.016 -21.828 1 97.25 200 TRP A N 1
ATOM 1518 C CA . TRP A 1 200 ? -1.255 -25.594 -22.062 1 97.25 200 TRP A CA 1
ATOM 1519 C C . TRP A 1 200 ? -0.291 -25.031 -23.094 1 97.25 200 TRP A C 1
ATOM 1521 O O . TRP A 1 200 ? 0.766 -25.609 -23.359 1 97.25 200 TRP A O 1
ATOM 1531 N N . THR A 1 201 ? -0.707 -23.906 -23.719 1 96.56 201 THR A N 1
ATOM 1532 C CA . THR A 1 201 ? 0.114 -23.188 -24.672 1 96.56 201 THR A CA 1
ATOM 1533 C C . THR A 1 201 ? 0.509 -21.812 -24.125 1 96.56 201 THR A C 1
ATOM 1535 O O . THR A 1 201 ? -0.318 -21.109 -23.547 1 96.56 201 THR A O 1
ATOM 1538 N N . ILE A 1 202 ? 1.774 -21.5 -24.312 1 97.31 202 ILE A N 1
ATOM 1539 C CA . ILE A 1 202 ? 2.236 -20.156 -23.953 1 97.31 202 ILE A CA 1
ATOM 1540 C C . ILE A 1 202 ? 1.857 -19.172 -25.047 1 97.31 202 ILE A C 1
ATOM 1542 O O . ILE A 1 202 ? 2.275 -19.312 -26.188 1 97.31 202 ILE A O 1
ATOM 1546 N N . VAL A 1 203 ? 1.127 -18.141 -24.703 1 96.81 203 VAL A N 1
ATOM 1547 C CA . VAL A 1 203 ? 0.709 -17.109 -25.641 1 96.81 203 VAL A CA 1
ATOM 1548 C C . VAL A 1 203 ? 1.582 -15.867 -25.484 1 96.81 203 VAL A C 1
ATOM 1550 O O . VAL A 1 203 ? 1.784 -15.109 -26.438 1 96.81 203 VAL A O 1
ATOM 1553 N N . GLN A 1 204 ? 2.029 -15.672 -24.25 1 97.31 204 GLN A N 1
ATOM 1554 C CA . GLN A 1 204 ? 2.912 -14.562 -23.891 1 97.31 204 GLN A CA 1
ATOM 1555 C C . GLN A 1 204 ? 3.951 -14.992 -22.859 1 97.31 204 GLN A C 1
ATOM 1557 O O . GLN A 1 204 ? 3.617 -15.641 -21.875 1 97.31 204 GLN A O 1
ATOM 1562 N N . HIS A 1 205 ? 5.188 -14.625 -23.188 1 97.88 205 HIS A N 1
ATOM 1563 C CA . HIS A 1 205 ? 6.254 -14.93 -22.25 1 97.88 205 HIS A CA 1
ATOM 1564 C C . HIS A 1 205 ? 6.398 -13.828 -21.203 1 97.88 205 HIS A C 1
ATOM 1566 O O . HIS A 1 205 ? 6.129 -12.656 -21.5 1 97.88 205 HIS A O 1
ATOM 1572 N N . GLY A 1 206 ? 6.852 -14.227 -20.016 1 98.19 206 GLY A N 1
ATOM 1573 C CA . GLY A 1 206 ? 7.004 -13.289 -18.922 1 98.19 206 GLY A CA 1
ATOM 1574 C C . GLY A 1 206 ? 8.445 -12.891 -18.672 1 98.19 206 GLY A C 1
ATOM 1575 O O . GLY A 1 206 ? 8.766 -12.32 -17.625 1 98.19 206 GLY A O 1
ATOM 1576 N N . SER A 1 207 ? 9.344 -13.219 -19.578 1 97.56 207 SER A N 1
ATOM 1577 C CA . SER A 1 207 ? 10.773 -12.984 -19.375 1 97.56 207 SER A CA 1
ATOM 1578 C C . SER A 1 207 ? 11.125 -11.508 -19.562 1 97.56 207 SER A C 1
ATOM 1580 O O . SER A 1 207 ? 12.227 -11.078 -19.219 1 97.56 207 SER A O 1
ATOM 1582 N N . ASP A 1 208 ? 10.219 -10.836 -20.109 1 96.81 208 ASP A N 1
ATOM 1583 C CA . ASP A 1 208 ? 10.398 -9.414 -20.406 1 96.81 208 ASP A CA 1
ATOM 1584 C C . ASP A 1 208 ? 9.172 -8.609 -19.984 1 96.81 208 ASP A C 1
ATOM 1586 O O . ASP A 1 208 ? 8.031 -9.008 -20.266 1 96.81 208 ASP A O 1
ATOM 1590 N N . ASN A 1 209 ? 9.445 -7.52 -19.234 1 97.69 209 ASN A N 1
ATOM 1591 C CA . ASN A 1 209 ? 8.328 -6.695 -18.781 1 97.69 209 ASN A CA 1
ATOM 1592 C C . ASN A 1 209 ? 8.281 -5.359 -19.516 1 97.69 209 ASN A C 1
ATOM 1594 O O . ASN A 1 209 ? 7.5 -4.477 -19.156 1 97.69 209 ASN A O 1
ATOM 1598 N N . SER A 1 210 ? 9.039 -5.129 -20.547 1 96.62 210 SER A N 1
ATOM 1599 C CA . SER A 1 210 ? 9.227 -3.83 -21.172 1 96.62 210 SER A CA 1
ATOM 1600 C C . SER A 1 210 ? 7.98 -3.4 -21.938 1 96.62 210 SER A C 1
ATOM 1602 O O . SER A 1 210 ? 7.816 -2.223 -22.266 1 96.62 210 SER A O 1
ATOM 1604 N N . ALA A 1 211 ? 7.098 -4.352 -22.266 1 96.31 211 ALA A N 1
ATOM 1605 C CA . ALA A 1 211 ? 5.867 -4.023 -22.984 1 96.31 211 ALA A CA 1
ATOM 1606 C C . ALA A 1 211 ? 4.953 -3.146 -22.141 1 96.31 211 ALA A C 1
ATOM 1608 O O . ALA A 1 211 ? 4.125 -2.402 -22.672 1 96.31 211 ALA A O 1
ATOM 1609 N N . HIS A 1 212 ? 5.117 -3.238 -20.734 1 97.06 212 HIS A N 1
ATOM 1610 C CA . HIS A 1 212 ? 4.176 -2.496 -19.906 1 97.06 212 HIS A CA 1
ATOM 1611 C C . HIS A 1 212 ? 4.895 -1.747 -18.797 1 97.06 212 HIS A C 1
ATOM 1613 O O . HIS A 1 212 ? 4.32 -0.846 -18.172 1 97.06 212 HIS A O 1
ATOM 1619 N N . CYS A 1 213 ? 6.031 -2.115 -18.469 1 96.81 213 CYS A N 1
ATOM 1620 C CA . CYS A 1 213 ? 6.781 -1.415 -17.438 1 96.81 213 CYS A CA 1
ATOM 1621 C C . CYS A 1 213 ? 7.77 -0.431 -18.047 1 96.81 213 CYS A C 1
ATOM 1623 O O . CYS A 1 213 ? 8.523 -0.788 -18.953 1 96.81 213 CYS A O 1
ATOM 1625 N N . LYS A 1 214 ? 7.82 0.761 -17.547 1 91.12 214 LYS A N 1
ATOM 1626 C CA . LYS A 1 214 ? 8.68 1.813 -18.078 1 91.12 214 LYS A CA 1
ATOM 1627 C C . LYS A 1 214 ? 10.094 1.714 -17.5 1 91.12 214 LYS A C 1
ATOM 1629 O O . LYS A 1 214 ? 11.062 2.098 -18.156 1 91.12 214 LYS A O 1
ATOM 1634 N N . ASP A 1 215 ? 10.172 1.298 -16.281 1 88.94 215 ASP A N 1
ATOM 1635 C CA . ASP A 1 215 ? 11.453 1.281 -15.586 1 88.94 215 ASP A CA 1
ATOM 1636 C C . ASP A 1 215 ? 11.703 -0.074 -14.93 1 88.94 215 ASP A C 1
ATOM 1638 O O . ASP A 1 215 ? 10.758 -0.798 -14.609 1 88.94 215 ASP A O 1
ATOM 1642 N N . ASP A 1 216 ? 12.977 -0.382 -14.844 1 90.62 216 ASP A N 1
ATOM 1643 C CA . ASP A 1 216 ? 13.398 -1.592 -14.148 1 90.62 216 ASP A CA 1
ATOM 1644 C C . ASP A 1 216 ? 14.492 -1.286 -13.125 1 90.62 216 ASP A C 1
ATOM 1646 O O . ASP A 1 216 ? 15.25 -0.334 -13.297 1 90.62 216 ASP A O 1
ATOM 1650 N N . ALA A 1 217 ? 14.438 -2.021 -12.117 1 89.31 217 ALA A N 1
ATOM 1651 C CA . ALA A 1 217 ? 15.531 -1.946 -11.156 1 89.31 217 ALA A CA 1
ATOM 1652 C C . ALA A 1 217 ? 16.703 -2.811 -11.586 1 89.31 217 ALA A C 1
ATOM 1654 O O . ALA A 1 217 ? 16.516 -3.877 -12.18 1 89.31 217 ALA A O 1
ATOM 1655 N N . SER A 1 218 ? 17.891 -2.35 -11.281 1 88.56 218 SER A N 1
ATOM 1656 C CA . SER A 1 218 ? 19.078 -3.131 -11.625 1 88.56 218 SER A CA 1
ATOM 1657 C C . SER A 1 218 ? 19.219 -4.336 -10.703 1 88.56 218 SER A C 1
ATOM 1659 O O . SER A 1 218 ? 19.922 -5.297 -11.039 1 88.56 218 SER A O 1
ATOM 1661 N N . THR A 1 219 ? 18.5 -4.324 -9.602 1 89.56 219 THR A N 1
ATOM 1662 C CA . THR A 1 219 ? 18.719 -5.324 -8.562 1 89.56 219 THR A CA 1
ATOM 1663 C C . THR A 1 219 ? 17.688 -6.438 -8.648 1 89.56 219 THR A C 1
ATOM 1665 O O . THR A 1 219 ? 17.812 -7.469 -7.988 1 89.56 219 THR A O 1
ATOM 1668 N N . THR A 1 220 ? 16.625 -6.238 -9.375 1 89 220 THR A N 1
ATOM 1669 C CA . THR A 1 220 ? 15.633 -7.262 -9.664 1 89 220 THR A CA 1
ATOM 1670 C C . THR A 1 220 ? 15.539 -7.52 -11.164 1 89 220 THR A C 1
ATOM 1672 O O . THR A 1 220 ? 14.961 -6.719 -11.898 1 89 220 THR A O 1
ATOM 1675 N N . TYR A 1 221 ? 16.047 -8.633 -11.57 1 92.88 221 TYR A N 1
ATOM 1676 C CA . TYR A 1 221 ? 16.203 -8.914 -13 1 92.88 221 TYR A CA 1
ATOM 1677 C C . TYR A 1 221 ? 15.539 -10.242 -13.352 1 92.88 221 TYR A C 1
ATOM 1679 O O . TYR A 1 221 ? 15.125 -11 -12.469 1 92.88 221 TYR A O 1
ATOM 1687 N N . PRO A 1 222 ? 15.312 -10.445 -14.633 1 96.38 222 PRO A N 1
ATOM 1688 C CA . PRO A 1 222 ? 14.719 -11.727 -15.023 1 96.38 222 PRO A CA 1
ATOM 1689 C C . PRO A 1 222 ? 15.523 -12.922 -14.523 1 96.38 222 PRO A C 1
ATOM 1691 O O . PRO A 1 222 ? 16.75 -12.938 -14.648 1 96.38 222 PRO A O 1
ATOM 1694 N N . TRP A 1 223 ? 14.875 -13.812 -13.938 1 96.31 223 TRP A N 1
ATOM 1695 C CA . TRP A 1 223 ? 15.492 -14.992 -13.352 1 96.31 223 TRP A CA 1
ATOM 1696 C C . TRP A 1 223 ? 14.797 -16.266 -13.82 1 96.31 223 TRP A C 1
ATOM 1698 O O . TRP A 1 223 ? 13.578 -16.297 -13.977 1 96.31 223 TRP A O 1
ATOM 1708 N N . GLY A 1 224 ? 15.508 -17.312 -14.133 1 95.62 224 GLY A N 1
ATOM 1709 C CA . GLY A 1 224 ? 15.055 -18.672 -14.398 1 95.62 224 GLY A CA 1
ATOM 1710 C C . GLY A 1 224 ? 15.961 -19.734 -13.805 1 95.62 224 GLY A C 1
ATOM 1711 O O . GLY A 1 224 ? 16.984 -19.406 -13.18 1 95.62 224 GLY A O 1
ATOM 1712 N N . PHE A 1 225 ? 15.609 -20.969 -13.945 1 94.44 225 PHE A N 1
ATOM 1713 C CA . PHE A 1 225 ? 16.359 -22.047 -13.312 1 94.44 225 PHE A CA 1
ATOM 1714 C C . PHE A 1 225 ? 17.75 -22.172 -13.922 1 94.44 225 PHE A C 1
ATOM 1716 O O . PHE A 1 225 ? 18.641 -22.75 -13.312 1 94.44 225 PHE A O 1
ATOM 1723 N N . SER A 1 226 ? 17.938 -21.594 -15.125 1 92.38 226 SER A N 1
ATOM 1724 C CA . SER A 1 226 ? 19.281 -21.531 -15.703 1 92.38 226 SER A CA 1
ATOM 1725 C C . SER A 1 226 ? 20.188 -20.625 -14.883 1 92.38 226 SER A C 1
ATOM 1727 O O . SER A 1 226 ? 21.406 -20.672 -15.023 1 92.38 226 SER A O 1
ATOM 1729 N N . ASP A 1 227 ? 19.625 -19.781 -14.086 1 92.25 227 ASP A N 1
ATOM 1730 C CA . ASP A 1 227 ? 20.375 -18.844 -13.266 1 92.25 227 ASP A CA 1
ATOM 1731 C C . ASP A 1 227 ? 20.578 -19.391 -11.852 1 92.25 227 ASP A C 1
ATOM 1733 O O . ASP A 1 227 ? 21.172 -18.719 -11 1 92.25 227 ASP A O 1
ATOM 1737 N N . SER A 1 228 ? 20.031 -20.547 -11.578 1 86.44 228 SER A N 1
ATOM 1738 C CA . SER A 1 228 ? 20.141 -21.141 -10.25 1 86.44 228 SER A CA 1
ATOM 1739 C C . SER A 1 228 ? 21.578 -21.531 -9.938 1 86.44 228 SER A C 1
ATOM 1741 O O . SER A 1 228 ? 22.391 -21.688 -10.852 1 86.44 228 SER A O 1
ATOM 1743 N N . PHE A 1 229 ? 21.938 -21.641 -8.734 1 79.88 229 PHE A N 1
ATOM 1744 C CA . PHE A 1 229 ? 23.281 -22.031 -8.312 1 79.88 229 PHE A CA 1
ATOM 1745 C C . PHE A 1 229 ? 23.516 -23.516 -8.57 1 79.88 229 PHE A C 1
ATOM 1747 O O . PHE A 1 229 ? 24.656 -23.969 -8.656 1 79.88 229 PHE A O 1
ATOM 1754 N N . GLN A 1 230 ? 22.453 -24.234 -8.672 1 78.69 230 GLN A N 1
ATOM 1755 C CA . GLN A 1 230 ? 22.547 -25.672 -8.922 1 78.69 230 GLN A CA 1
ATOM 1756 C C . GLN A 1 230 ? 22.859 -25.953 -10.383 1 78.69 230 GLN A C 1
ATOM 1758 O O . GLN A 1 230 ? 22.438 -25.219 -11.273 1 78.69 230 GLN A O 1
ATOM 1763 N N . ASP A 1 231 ? 23.531 -27.031 -10.562 1 88.5 231 ASP A N 1
ATOM 1764 C CA . ASP A 1 231 ? 23.828 -27.5 -11.906 1 88.5 231 ASP A CA 1
ATOM 1765 C C . ASP A 1 231 ? 22.547 -27.781 -12.688 1 88.5 231 ASP A C 1
ATOM 1767 O O . ASP A 1 231 ? 21.594 -28.328 -12.148 1 88.5 231 ASP A O 1
ATOM 1771 N N . SER A 1 232 ? 22.594 -27.391 -13.961 1 88.69 232 SER A N 1
ATOM 1772 C CA . SER A 1 232 ? 21.406 -27.5 -14.812 1 88.69 232 SER A CA 1
ATOM 1773 C C . SER A 1 232 ? 20.922 -28.953 -14.891 1 88.69 232 SER A C 1
ATOM 1775 O O . SER A 1 232 ? 19.719 -29.219 -14.859 1 88.69 232 SER A O 1
ATOM 1777 N N . ASP A 1 233 ? 21.859 -29.812 -15.016 1 91.69 233 ASP A N 1
ATOM 1778 C CA . ASP A 1 233 ? 21.484 -31.219 -15.102 1 91.69 233 ASP A CA 1
ATOM 1779 C C . ASP A 1 233 ? 20.859 -31.703 -13.789 1 91.69 233 ASP A C 1
ATOM 1781 O O . ASP A 1 233 ? 19.891 -32.469 -13.805 1 91.69 233 ASP A O 1
ATOM 1785 N N . GLN A 1 234 ? 21.375 -31.25 -12.75 1 90.94 234 GLN A N 1
ATOM 1786 C CA . GLN A 1 234 ? 20.875 -31.641 -11.438 1 90.94 234 GLN A CA 1
ATOM 1787 C C . GLN A 1 234 ? 19.453 -31.109 -11.219 1 90.94 234 GLN A C 1
ATOM 1789 O O . GLN A 1 234 ? 18.594 -31.812 -10.688 1 90.94 234 GLN A O 1
ATOM 1794 N N . ILE A 1 235 ? 19.266 -29.922 -11.688 1 91.69 235 ILE A N 1
ATOM 1795 C CA . ILE A 1 235 ? 17.953 -29.328 -11.484 1 91.69 235 ILE A CA 1
ATOM 1796 C C . ILE A 1 235 ? 16.906 -30.062 -12.328 1 91.69 235 ILE A C 1
ATOM 1798 O O . ILE A 1 235 ? 15.781 -30.266 -11.883 1 91.69 235 ILE A O 1
ATOM 1802 N N . GLU A 1 236 ? 17.266 -30.422 -13.523 1 95 236 GLU A N 1
ATOM 1803 C CA . GLU A 1 236 ? 16.344 -31.156 -14.383 1 95 236 GLU A CA 1
ATOM 1804 C C . GLU A 1 236 ? 16.062 -32.562 -13.836 1 95 236 GLU A C 1
ATOM 1806 O O . GLU A 1 236 ? 14.953 -33.062 -13.977 1 95 236 GLU A O 1
ATOM 1811 N N . GLN A 1 237 ? 17.094 -33.094 -13.203 1 94.5 237 GLN A N 1
ATOM 1812 C CA . GLN A 1 237 ? 16.891 -34.406 -12.57 1 94.5 237 GLN A CA 1
ATOM 1813 C C . GLN A 1 237 ? 15.898 -34.312 -11.406 1 94.5 237 GLN A C 1
ATOM 1815 O O . GLN A 1 237 ? 15.055 -35.188 -11.227 1 94.5 237 GLN A O 1
ATOM 1820 N N . LEU A 1 238 ? 16.031 -33.281 -10.656 1 92.88 238 LEU A N 1
ATOM 1821 C CA . LEU A 1 238 ? 15.102 -33.031 -9.562 1 92.88 238 LEU A CA 1
ATOM 1822 C C . LEU A 1 238 ? 13.688 -32.844 -10.094 1 92.88 238 LEU A C 1
ATOM 1824 O O . LEU A 1 238 ? 12.711 -33.281 -9.484 1 92.88 238 LEU A O 1
ATOM 1828 N N . TRP A 1 239 ? 13.609 -32.125 -11.203 1 95.25 239 TRP A N 1
ATOM 1829 C CA . TRP A 1 239 ? 12.32 -31.891 -11.852 1 95.25 239 TRP A CA 1
ATOM 1830 C C . TRP A 1 239 ? 11.672 -33.219 -12.258 1 95.25 239 TRP A C 1
ATOM 1832 O O . TRP A 1 239 ? 10.492 -33.438 -11.984 1 95.25 239 TRP A O 1
ATOM 1842 N N . LEU A 1 240 ? 12.422 -34.125 -12.859 1 95.38 240 LEU A N 1
ATOM 1843 C CA . LEU A 1 240 ? 11.93 -35.406 -13.266 1 95.38 240 LEU A CA 1
ATOM 1844 C C . LEU A 1 240 ? 11.523 -36.25 -12.055 1 95.38 240 LEU A C 1
ATOM 1846 O O . LEU A 1 240 ? 10.516 -36.969 -12.094 1 95.38 240 LEU A O 1
ATOM 1850 N N . GLU A 1 241 ? 12.359 -36.125 -11.039 1 94.56 241 GLU A N 1
ATOM 1851 C CA . GLU A 1 241 ? 12.031 -36.844 -9.812 1 94.56 241 GLU A CA 1
ATOM 1852 C C . GLU A 1 241 ? 10.727 -36.344 -9.211 1 94.56 241 GLU A C 1
ATOM 1854 O O . GLU A 1 241 ? 9.891 -37.125 -8.766 1 94.56 241 GLU A O 1
ATOM 1859 N N . ALA A 1 242 ? 10.562 -35.062 -9.156 1 94.31 242 ALA A N 1
ATOM 1860 C CA . ALA A 1 242 ? 9.328 -34.469 -8.648 1 94.31 242 ALA A CA 1
ATOM 1861 C C . ALA A 1 242 ? 8.117 -34.969 -9.445 1 94.31 242 ALA A C 1
ATOM 1863 O O . ALA A 1 242 ? 7.094 -35.344 -8.867 1 94.31 242 ALA A O 1
ATOM 1864 N N . LYS A 1 243 ? 8.188 -35 -10.766 1 95.38 243 LYS A N 1
ATOM 1865 C CA . LYS A 1 243 ? 7.113 -35.469 -11.633 1 95.38 243 LYS A CA 1
ATOM 1866 C C . LYS A 1 243 ? 6.773 -36.938 -11.328 1 95.38 243 LYS A C 1
ATOM 1868 O O . LYS A 1 243 ? 5.602 -37.281 -11.258 1 95.38 243 LYS A O 1
ATOM 1873 N N . ARG A 1 244 ? 7.809 -37.656 -11.188 1 94.38 244 ARG A N 1
ATOM 1874 C CA . ARG A 1 244 ? 7.617 -39.094 -10.875 1 94.38 244 ARG A CA 1
ATOM 1875 C C . ARG A 1 244 ? 6.855 -39.25 -9.57 1 94.38 244 ARG A C 1
ATOM 1877 O O . ARG A 1 244 ? 5.895 -40.031 -9.5 1 94.38 244 ARG A O 1
ATOM 1884 N N . LEU A 1 245 ? 7.227 -38.531 -8.562 1 91 245 LEU A N 1
ATOM 1885 C CA . LEU A 1 245 ? 6.625 -38.656 -7.234 1 91 245 LEU A CA 1
ATOM 1886 C C . LEU A 1 245 ? 5.172 -38.188 -7.258 1 91 245 LEU A C 1
ATOM 1888 O O . LEU A 1 245 ? 4.324 -38.75 -6.551 1 91 245 LEU A O 1
ATOM 1892 N N . GLU A 1 246 ? 4.836 -37.156 -8.023 1 89.88 246 GLU A N 1
ATOM 1893 C CA . GLU A 1 246 ? 3.475 -36.625 -8.07 1 89.88 246 GLU A CA 1
ATOM 1894 C C . GLU A 1 246 ? 2.578 -37.531 -8.938 1 89.88 246 GLU A C 1
ATOM 1896 O O . GLU A 1 246 ? 1.358 -37.531 -8.758 1 89.88 246 GLU A O 1
ATOM 1901 N N . THR A 1 247 ? 3.092 -38.188 -9.922 1 84 247 THR A N 1
ATOM 1902 C CA . THR A 1 247 ? 2.334 -39.125 -10.766 1 84 247 THR A CA 1
ATOM 1903 C C . THR A 1 247 ? 1.956 -40.375 -9.984 1 84 247 THR A C 1
ATOM 1905 O O . THR A 1 247 ? 0.833 -40.875 -10.094 1 84 247 THR A O 1
ATOM 1908 N N . ILE A 1 248 ? 2.875 -40.812 -9.133 1 71.94 248 ILE A N 1
ATOM 1909 C CA . ILE A 1 248 ? 2.654 -42.062 -8.422 1 71.94 248 ILE A CA 1
ATOM 1910 C C . ILE A 1 248 ? 1.927 -41.781 -7.105 1 71.94 248 ILE A C 1
ATOM 1912 O O . ILE A 1 248 ? 1.392 -42.719 -6.484 1 71.94 248 ILE A O 1
ATOM 1916 N N . GLY A 1 249 ? 1.569 -40.562 -6.863 1 67.75 249 GLY A N 1
ATOM 1917 C CA . GLY A 1 249 ? 0.878 -40.219 -5.633 1 67.75 249 GLY A CA 1
ATOM 1918 C C . GLY A 1 249 ? 1.712 -40.469 -4.391 1 67.75 249 GLY A C 1
ATOM 1919 O O . GLY A 1 249 ? 1.173 -40.781 -3.324 1 67.75 249 GLY A O 1
ATOM 1920 N N . ASP A 1 250 ? 3.008 -40.562 -4.445 1 60.84 250 ASP A N 1
ATOM 1921 C CA . ASP A 1 250 ? 3.893 -40.812 -3.305 1 60.84 250 ASP A CA 1
ATOM 1922 C C . ASP A 1 250 ? 4.273 -39.469 -2.635 1 60.84 250 ASP A C 1
ATOM 1924 O O . ASP A 1 250 ? 4.383 -38.438 -3.301 1 60.84 250 ASP A O 1
ATOM 1928 N N . MET B 1 1 ? 14.156 36.094 0.373 1 49.78 1 MET B N 1
ATOM 1929 C CA . MET B 1 1 ? 14.18 34.812 1.074 1 49.78 1 MET B CA 1
ATOM 1930 C C . MET B 1 1 ? 12.992 33.938 0.653 1 49.78 1 MET B C 1
ATOM 1932 O O . MET B 1 1 ? 11.93 34.469 0.321 1 49.78 1 MET B O 1
ATOM 1936 N N . PRO B 1 2 ? 13.203 32.719 0.365 1 64.12 2 PRO B N 1
ATOM 1937 C CA . PRO B 1 2 ? 12.172 32.031 -0.427 1 64.12 2 PRO B CA 1
ATOM 1938 C C . PRO B 1 2 ? 10.883 31.797 0.364 1 64.12 2 PRO B C 1
ATOM 1940 O O . PRO B 1 2 ? 10.914 31.75 1.596 1 64.12 2 PRO B O 1
ATOM 1943 N N . CYS B 1 3 ? 9.773 32.062 -0.144 1 85.81 3 CYS B N 1
ATOM 1944 C CA . CYS B 1 3 ? 8.406 31.859 0.324 1 85.81 3 CYS B CA 1
ATOM 1945 C C . CYS B 1 3 ? 8.18 30.422 0.779 1 85.81 3 CYS B C 1
ATOM 1947 O O . CYS B 1 3 ? 8.703 29.484 0.174 1 85.81 3 CYS B O 1
ATOM 1949 N N . SER B 1 4 ? 7.762 30.312 2.084 1 94.75 4 SER B N 1
ATOM 1950 C CA . SER B 1 4 ? 7.375 29 2.557 1 94.75 4 SER B CA 1
ATOM 1951 C C . SER B 1 4 ? 6.059 28.547 1.93 1 94.75 4 SER B C 1
ATOM 1953 O O . SER B 1 4 ? 5.137 29.344 1.765 1 94.75 4 SER B O 1
ATOM 1955 N N . VAL B 1 5 ? 6.004 27.312 1.494 1 97.81 5 VAL B N 1
ATOM 1956 C CA . VAL B 1 5 ? 4.785 26.75 0.923 1 97.81 5 VAL B CA 1
ATOM 1957 C C . VAL B 1 5 ? 4.375 25.516 1.706 1 97.81 5 VAL B C 1
ATOM 1959 O O . VAL B 1 5 ? 5.219 24.672 2.043 1 97.81 5 VAL B O 1
ATOM 1962 N N . LEU B 1 6 ? 3.127 25.438 2.059 1 98.19 6 LEU B N 1
ATOM 1963 C CA . LEU B 1 6 ? 2.57 24.266 2.719 1 98.19 6 LEU B CA 1
ATOM 1964 C C . LEU B 1 6 ? 1.406 23.688 1.919 1 98.19 6 LEU B C 1
ATOM 1966 O O . LEU B 1 6 ? 0.432 24.391 1.643 1 98.19 6 LEU B O 1
ATOM 1970 N N . PHE B 1 7 ? 1.562 22.484 1.49 1 98.81 7 PHE B N 1
ATOM 1971 C CA . PHE B 1 7 ? 0.435 21.719 0.972 1 98.81 7 PHE B CA 1
ATOM 1972 C C . PHE B 1 7 ? -0.192 20.875 2.07 1 98.81 7 PHE B C 1
ATOM 1974 O O . PHE B 1 7 ? 0.489 20.062 2.697 1 98.81 7 PHE B O 1
ATOM 1981 N N . LEU B 1 8 ? -1.418 21.094 2.381 1 98.88 8 LEU B N 1
ATOM 1982 C CA . LEU B 1 8 ? -2.188 20.25 3.291 1 98.88 8 LEU B CA 1
ATOM 1983 C C . LEU B 1 8 ? -3.139 19.344 2.52 1 98.88 8 LEU B C 1
ATOM 1985 O O . LEU B 1 8 ? -3.961 19.828 1.736 1 98.88 8 LEU B O 1
ATOM 1989 N N . VAL B 1 9 ? -2.986 18.016 2.727 1 98.94 9 VAL B N 1
ATOM 1990 C CA . VAL B 1 9 ? -3.752 17.031 1.974 1 98.94 9 VAL B CA 1
ATOM 1991 C C . VAL B 1 9 ? -4.512 16.109 2.936 1 98.94 9 VAL B C 1
ATOM 1993 O O . VAL B 1 9 ? -3.928 15.578 3.881 1 98.94 9 VAL B O 1
ATOM 1996 N N . ARG B 1 10 ? -5.793 15.969 2.742 1 98.88 10 ARG B N 1
ATOM 1997 C CA . ARG B 1 10 ? -6.562 15 3.508 1 98.88 10 ARG B CA 1
ATOM 1998 C C . ARG B 1 10 ? -6.398 13.594 2.936 1 98.88 10 ARG B C 1
ATOM 2000 O O . ARG B 1 10 ? -6.254 13.43 1.723 1 98.88 10 ARG B O 1
ATOM 2007 N N . HIS B 1 11 ? -6.488 12.617 3.768 1 98.81 11 HIS B N 1
ATOM 2008 C CA . HIS B 1 11 ? -6.422 11.242 3.273 1 98.81 11 HIS B CA 1
ATOM 2009 C C . HIS B 1 11 ? -7.551 10.961 2.285 1 98.81 11 HIS B C 1
ATOM 2011 O O . HIS B 1 11 ? -8.531 11.703 2.23 1 98.81 11 HIS B O 1
ATOM 2017 N N . GLY B 1 12 ? -7.371 9.906 1.473 1 98.56 12 GLY B N 1
ATOM 2018 C CA . GLY B 1 12 ? -8.391 9.484 0.518 1 98.56 12 GLY B CA 1
ATOM 2019 C C . GLY B 1 12 ? -9.555 8.773 1.166 1 98.56 12 GLY B C 1
ATOM 2020 O O . GLY B 1 12 ? -9.633 8.672 2.393 1 98.56 12 GLY B O 1
ATOM 2021 N N . ALA B 1 13 ? -10.461 8.281 0.304 1 98 13 ALA B N 1
ATOM 2022 C CA . ALA B 1 13 ? -11.672 7.613 0.768 1 98 13 ALA B CA 1
ATOM 2023 C C . ALA B 1 13 ? -11.336 6.363 1.578 1 98 13 ALA B C 1
ATOM 2025 O O . ALA B 1 13 ? -10.484 5.566 1.179 1 98 13 ALA B O 1
ATOM 2026 N N . ARG B 1 14 ? -12.07 6.16 2.643 1 96.5 14 ARG B N 1
ATOM 2027 C CA . ARG B 1 14 ? -11.812 5.098 3.607 1 96.5 14 ARG B CA 1
ATOM 2028 C C . ARG B 1 14 ? -12.555 3.818 3.225 1 96.5 14 ARG B C 1
ATOM 2030 O O . ARG B 1 14 ? -13.688 3.873 2.734 1 96.5 14 ARG B O 1
ATOM 2037 N N . PHE B 1 15 ? -11.969 2.689 3.533 1 97.06 15 PHE B N 1
ATOM 2038 C CA . PHE B 1 15 ? -12.586 1.396 3.27 1 97.06 15 PHE B CA 1
ATOM 2039 C C . PHE B 1 15 ? -13.766 1.161 4.207 1 97.06 15 PHE B C 1
ATOM 2041 O O . PHE B 1 15 ? -14.82 0.697 3.777 1 97.06 15 PHE B O 1
ATOM 2048 N N . ASP B 1 16 ? -13.594 1.506 5.492 1 95.31 16 ASP B N 1
ATOM 2049 C CA . ASP B 1 16 ? -14.57 1.127 6.508 1 95.31 16 ASP B CA 1
ATOM 2050 C C . ASP B 1 16 ? -15.891 1.871 6.309 1 95.31 16 ASP B C 1
ATOM 2052 O O . ASP B 1 16 ? -16.953 1.349 6.629 1 95.31 16 ASP B O 1
ATOM 2056 N N . TYR B 1 17 ? -15.789 3.098 5.758 1 93.38 17 TYR B N 1
ATOM 2057 C CA . TYR B 1 17 ? -17.031 3.842 5.539 1 93.38 17 TYR B CA 1
ATOM 2058 C C . TYR B 1 17 ? -17.875 3.182 4.461 1 93.38 17 TYR B C 1
ATOM 2060 O O . TYR B 1 17 ? -19.109 3.129 4.574 1 93.38 17 TYR B O 1
ATOM 2068 N N . ALA B 1 18 ? -17.25 2.648 3.461 1 90.56 18 ALA B N 1
ATOM 2069 C CA . ALA B 1 18 ? -17.969 2.012 2.357 1 90.56 18 ALA B CA 1
ATOM 2070 C C . ALA B 1 18 ? -18.281 0.557 2.682 1 90.56 18 ALA B C 1
ATOM 2072 O O . ALA B 1 18 ? -19.141 -0.054 2.037 1 90.56 18 ALA B O 1
ATOM 2073 N N . ASN B 1 19 ? -17.594 -0.037 3.584 1 93.5 19 ASN B N 1
ATOM 2074 C CA . ASN B 1 19 ? -17.734 -1.442 3.951 1 93.5 19 ASN B CA 1
ATOM 2075 C C . ASN B 1 19 ? -17.812 -1.621 5.465 1 93.5 19 ASN B C 1
ATOM 2077 O O . ASN B 1 19 ? -17.094 -2.441 6.039 1 93.5 19 ASN B O 1
ATOM 2081 N N . LYS B 1 20 ? -18.734 -0.954 6.125 1 93.06 20 LYS B N 1
ATOM 2082 C CA . LYS B 1 20 ? -18.797 -0.815 7.574 1 93.06 20 LYS B CA 1
ATOM 2083 C C . LYS B 1 20 ? -18.953 -2.174 8.25 1 93.06 20 LYS B C 1
ATOM 2085 O O . LYS B 1 20 ? -18.203 -2.51 9.164 1 93.06 20 LYS B O 1
ATOM 2090 N N . GLU B 1 21 ? -19.906 -2.947 7.785 1 92.62 21 GLU B N 1
ATOM 2091 C CA . GLU B 1 21 ? -20.203 -4.23 8.422 1 92.62 21 GLU B CA 1
ATOM 2092 C C . GLU B 1 21 ? -19.047 -5.211 8.227 1 92.62 21 GLU B C 1
ATOM 2094 O O . GLU B 1 21 ? -18.656 -5.918 9.156 1 92.62 21 GLU B O 1
ATOM 2099 N N . GLU B 1 22 ? -18.531 -5.207 7.078 1 90.75 22 GLU B N 1
ATOM 2100 C CA . GLU B 1 22 ? -17.391 -6.09 6.793 1 90.75 22 GLU B CA 1
ATOM 2101 C C . GLU B 1 22 ? -16.188 -5.727 7.645 1 90.75 22 GLU B C 1
ATOM 2103 O O . GLU B 1 22 ? -15.516 -6.605 8.195 1 90.75 22 GLU B O 1
ATOM 2108 N N . TRP B 1 23 ? -15.93 -4.473 7.762 1 93.25 23 TRP B N 1
ATOM 2109 C CA . TRP B 1 23 ? -14.805 -4 8.555 1 93.25 23 TRP B CA 1
ATOM 2110 C C . TRP B 1 23 ? -15 -4.336 10.031 1 93.25 23 TRP B C 1
ATOM 2112 O O . TRP B 1 23 ? -14.094 -4.852 10.688 1 93.25 23 TRP B O 1
ATOM 2122 N N . ARG B 1 24 ? -16.141 -4.062 10.492 1 92.56 24 ARG B N 1
ATOM 2123 C CA . ARG B 1 24 ? -16.438 -4.352 11.891 1 92.56 24 ARG B CA 1
ATOM 2124 C C . ARG B 1 24 ? -16.25 -5.836 12.195 1 92.56 24 ARG B C 1
ATOM 2126 O O . ARG B 1 24 ? -15.594 -6.188 13.18 1 92.56 24 ARG B O 1
ATOM 2133 N N . ARG B 1 25 ? -16.781 -6.668 11.367 1 91.56 25 ARG B N 1
ATOM 2134 C CA . ARG B 1 25 ? -16.672 -8.109 11.555 1 91.56 25 ARG B CA 1
ATOM 2135 C C . ARG B 1 25 ? -15.211 -8.562 11.531 1 91.56 25 ARG B C 1
ATOM 2137 O O . ARG B 1 25 ? -14.781 -9.359 12.367 1 91.56 25 ARG B O 1
ATOM 2144 N N . ALA B 1 26 ? -14.508 -8.031 10.586 1 90.06 26 ALA B N 1
ATOM 2145 C CA . ALA B 1 26 ? -13.094 -8.398 10.461 1 90.06 26 ALA B CA 1
ATOM 2146 C C . ALA B 1 26 ? -12.312 -7.957 11.695 1 90.06 26 ALA B C 1
ATOM 2148 O O . ALA B 1 26 ? -11.484 -8.711 12.219 1 90.06 26 ALA B O 1
ATOM 2149 N N . CYS B 1 27 ? -12.594 -6.758 12.117 1 90.19 27 CYS B N 1
ATOM 2150 C CA . CYS B 1 27 ? -11.914 -6.258 13.305 1 90.19 27 CYS B CA 1
ATOM 2151 C C . CYS B 1 27 ? -12.211 -7.141 14.516 1 90.19 27 CYS B C 1
ATOM 2153 O O . CYS B 1 27 ? -11.305 -7.477 15.281 1 90.19 27 CYS B O 1
ATOM 2155 N N . GLU B 1 28 ? -13.43 -7.488 14.688 1 90.88 28 GLU B N 1
ATOM 2156 C CA . GLU B 1 28 ? -13.844 -8.328 15.812 1 90.88 28 GLU B CA 1
ATOM 2157 C C . GLU B 1 28 ? -13.203 -9.711 15.734 1 90.88 28 GLU B C 1
ATOM 2159 O O . GLU B 1 28 ? -12.742 -10.25 16.734 1 90.88 28 GLU B O 1
ATOM 2164 N N . GLN B 1 29 ? -13.125 -10.188 14.586 1 89.62 29 GLN B N 1
ATOM 2165 C CA . GLN B 1 29 ? -12.672 -11.562 14.398 1 89.62 29 GLN B CA 1
ATOM 2166 C C . GLN B 1 29 ? -11.148 -11.648 14.398 1 89.62 29 GLN B C 1
ATOM 2168 O O . GLN B 1 29 ? -10.578 -12.648 14.836 1 89.62 29 GLN B O 1
ATOM 2173 N N . LEU B 1 30 ? -10.523 -10.57 13.953 1 88.38 30 LEU B N 1
ATOM 2174 C CA . LEU B 1 30 ? -9.094 -10.68 13.688 1 88.38 30 LEU B CA 1
ATOM 2175 C C . LEU B 1 30 ? -8.289 -9.82 14.672 1 88.38 30 LEU B C 1
ATOM 2177 O O . LEU B 1 30 ? -7.059 -9.836 14.648 1 88.38 30 LEU B O 1
ATOM 2181 N N . GLY B 1 31 ? -8.906 -9.086 15.484 1 83.81 31 GLY B N 1
ATOM 2182 C CA . GLY B 1 31 ? -8.227 -8.266 16.469 1 83.81 31 GLY B CA 1
ATOM 2183 C C . GLY B 1 31 ? -7.59 -7.023 15.875 1 83.81 31 GLY B C 1
ATOM 2184 O O . GLY B 1 31 ? -6.609 -6.504 16.406 1 83.81 31 GLY B O 1
ATOM 2185 N N . ILE B 1 32 ? -8.039 -6.641 14.727 1 82.38 32 ILE B N 1
ATOM 2186 C CA . ILE B 1 32 ? -7.57 -5.414 14.094 1 82.38 32 ILE B CA 1
ATOM 2187 C C . ILE B 1 32 ? -8.188 -4.203 14.789 1 82.38 32 ILE B C 1
ATOM 2189 O O . ILE B 1 32 ? -9.352 -4.23 15.18 1 82.38 32 ILE B O 1
ATOM 2193 N N . GLN B 1 33 ? -7.355 -3.199 14.961 1 80.81 33 GLN B N 1
ATOM 2194 C CA . GLN B 1 33 ? -7.871 -1.964 15.539 1 80.81 33 GLN B CA 1
ATOM 2195 C C . GLN B 1 33 ? -8.844 -1.271 14.586 1 80.81 33 GLN B C 1
ATOM 2197 O O . GLN B 1 33 ? -8.445 -0.834 13.5 1 80.81 33 GLN B O 1
ATOM 2202 N N . PRO B 1 34 ? -10.055 -1.062 15 1 87.12 34 PRO B N 1
ATOM 2203 C CA . PRO B 1 34 ? -11.07 -0.517 14.086 1 87.12 34 PRO B CA 1
ATOM 2204 C C . PRO B 1 34 ? -10.812 0.945 13.734 1 87.12 34 PRO B C 1
ATOM 2206 O O . PRO B 1 34 ? -11.297 1.425 12.703 1 87.12 34 PRO B O 1
ATOM 2209 N N . ALA B 1 35 ? -10.016 1.663 14.539 1 88.25 35 ALA B N 1
ATOM 2210 C CA . ALA B 1 35 ? -9.836 3.104 14.375 1 88.25 35 ALA B CA 1
ATOM 2211 C C . ALA B 1 35 ? -8.797 3.41 13.297 1 88.25 35 ALA B C 1
ATOM 2213 O O . ALA B 1 35 ? -8.555 4.574 12.977 1 88.25 35 ALA B O 1
ATOM 2214 N N . ASP B 1 36 ? -8.258 2.43 12.664 1 93.44 36 ASP B N 1
ATOM 2215 C CA . ASP B 1 36 ? -7.18 2.662 11.711 1 93.44 36 ASP B CA 1
ATOM 2216 C C . ASP B 1 36 ? -7.434 1.908 10.406 1 93.44 36 ASP B C 1
ATOM 2218 O O . ASP B 1 36 ? -6.598 1.119 9.961 1 93.44 36 ASP B O 1
ATOM 2222 N N . PRO B 1 37 ? -8.586 2.197 9.805 1 95.5 37 PRO B N 1
ATOM 2223 C CA . PRO B 1 37 ? -8.914 1.512 8.555 1 95.5 37 PRO B CA 1
ATOM 2224 C C . PRO B 1 37 ? -8.016 1.946 7.395 1 95.5 37 PRO B C 1
ATOM 2226 O O . PRO B 1 37 ? -7.492 3.062 7.398 1 95.5 37 PRO B O 1
ATOM 2229 N N . PRO B 1 38 ? -7.852 1.059 6.395 1 97.19 38 PRO B N 1
ATOM 2230 C CA . PRO B 1 38 ? -7.133 1.413 5.168 1 97.19 38 PRO B CA 1
ATOM 2231 C C . PRO B 1 38 ? -7.973 2.264 4.215 1 97.19 38 PRO B C 1
ATOM 2233 O O . PRO B 1 38 ? -9.148 2.521 4.488 1 97.19 38 PRO B O 1
ATOM 2236 N N . LEU B 1 39 ? -7.328 2.721 3.178 1 98.06 39 LEU B N 1
ATOM 2237 C CA . LEU B 1 39 ? -8.047 3.338 2.066 1 98.06 39 LEU B CA 1
ATOM 2238 C C . LEU B 1 39 ? -8.883 2.305 1.318 1 98.06 39 LEU B C 1
ATOM 2240 O O . LEU B 1 39 ? -8.547 1.118 1.31 1 98.06 39 LEU B O 1
ATOM 2244 N N . SER B 1 40 ? -9.992 2.803 0.751 1 96.88 40 SER B N 1
ATOM 2245 C CA . SER B 1 40 ? -10.703 2.014 -0.247 1 96.88 40 SER B CA 1
ATOM 2246 C C . SER B 1 40 ? -10 2.059 -1.597 1 96.88 40 SER B C 1
ATOM 2248 O O . SER B 1 40 ? -9.023 2.789 -1.767 1 96.88 40 SER B O 1
ATOM 2250 N N . ALA B 1 41 ? -10.5 1.268 -2.553 1 96.56 41 ALA B N 1
ATOM 2251 C CA . ALA B 1 41 ? -9.953 1.315 -3.906 1 96.56 41 ALA B CA 1
ATOM 2252 C C . ALA B 1 41 ? -9.992 2.734 -4.465 1 96.56 41 ALA B C 1
ATOM 2254 O O . ALA B 1 41 ? -9.008 3.211 -5.039 1 96.56 41 ALA B O 1
ATOM 2255 N N . ILE B 1 42 ? -11.086 3.381 -4.293 1 96.94 42 ILE B N 1
ATOM 2256 C CA . ILE B 1 42 ? -11.242 4.766 -4.727 1 96.94 42 ILE B CA 1
ATOM 2257 C C . ILE B 1 42 ? -10.227 5.648 -4.004 1 96.94 42 ILE B C 1
ATOM 2259 O O . ILE B 1 42 ? -9.633 6.543 -4.605 1 96.94 42 ILE B O 1
ATOM 2263 N N . GLY B 1 43 ? -10.055 5.406 -2.686 1 98.12 43 GLY B N 1
ATOM 2264 C CA . GLY B 1 43 ? -9.086 6.16 -1.91 1 98.12 43 GLY B CA 1
ATOM 2265 C C . GLY B 1 43 ? -7.668 6.047 -2.453 1 98.12 43 GLY B C 1
ATOM 2266 O O . GLY B 1 43 ? -6.934 7.035 -2.492 1 98.12 43 GLY B O 1
ATOM 2267 N N . HIS B 1 44 ? -7.301 4.863 -2.84 1 98.25 44 HIS B N 1
ATOM 2268 C CA . HIS B 1 44 ? -5.98 4.664 -3.424 1 98.25 44 HIS B CA 1
ATOM 2269 C C . HIS B 1 44 ? -5.848 5.398 -4.754 1 98.25 44 HIS B C 1
ATOM 2271 O O . HIS B 1 44 ? -4.793 5.969 -5.047 1 98.25 44 HIS B O 1
ATOM 2277 N N . ALA B 1 45 ? -6.871 5.34 -5.562 1 97.44 45 ALA B N 1
ATOM 2278 C CA . ALA B 1 45 ? -6.863 6.078 -6.82 1 97.44 45 ALA B CA 1
ATOM 2279 C C . ALA B 1 45 ? -6.73 7.578 -6.57 1 97.44 45 ALA B C 1
ATOM 2281 O O . ALA B 1 45 ? -5.984 8.266 -7.273 1 97.44 45 ALA B O 1
ATOM 2282 N N . GLN B 1 46 ? -7.434 8.086 -5.609 1 98.44 46 GLN B N 1
ATOM 2283 C CA . GLN B 1 46 ? -7.348 9.492 -5.234 1 98.44 46 GLN B CA 1
ATOM 2284 C C . GLN B 1 46 ? -5.934 9.852 -4.785 1 98.44 46 GLN B C 1
ATOM 2286 O O . GLN B 1 46 ? -5.414 10.906 -5.145 1 98.44 46 GLN B O 1
ATOM 2291 N N . ALA B 1 47 ? -5.328 8.961 -3.992 1 98.69 47 ALA B N 1
ATOM 2292 C CA . ALA B 1 47 ? -3.975 9.188 -3.496 1 98.69 47 ALA B CA 1
ATOM 2293 C C . ALA B 1 47 ? -2.984 9.336 -4.648 1 98.69 47 ALA B C 1
ATOM 2295 O O . ALA B 1 47 ? -2.139 10.227 -4.637 1 98.69 47 ALA B O 1
ATOM 2296 N N . ARG B 1 48 ? -3.109 8.484 -5.629 1 97.81 48 ARG B N 1
ATOM 2297 C CA . ARG B 1 48 ? -2.232 8.555 -6.793 1 97.81 48 ARG B CA 1
ATOM 2298 C C . ARG B 1 48 ? -2.459 9.852 -7.566 1 97.81 48 ARG B C 1
ATOM 2300 O O . ARG B 1 48 ? -1.503 10.492 -8.016 1 97.81 48 ARG B O 1
ATOM 2307 N N . ALA B 1 49 ? -3.717 10.203 -7.734 1 98.31 49 ALA B N 1
ATOM 2308 C CA . ALA B 1 49 ? -4.055 11.43 -8.438 1 98.31 49 ALA B CA 1
ATOM 2309 C C . ALA B 1 49 ? -3.496 12.648 -7.711 1 98.31 49 ALA B C 1
ATOM 2311 O O . ALA B 1 49 ? -2.992 13.586 -8.344 1 98.31 49 ALA B O 1
ATOM 2312 N N . ALA B 1 50 ? -3.602 12.641 -6.414 1 98.69 50 ALA B N 1
ATOM 2313 C CA . ALA B 1 50 ? -3.064 13.742 -5.613 1 98.69 50 ALA B CA 1
ATOM 2314 C C . ALA B 1 50 ? -1.55 13.844 -5.77 1 98.69 50 ALA B C 1
ATOM 2316 O O . ALA B 1 50 ? -1.006 14.945 -5.883 1 98.69 50 ALA B O 1
ATOM 2317 N N . ALA B 1 51 ? -0.86 12.703 -5.719 1 98.62 51 ALA B N 1
ATOM 2318 C CA . ALA B 1 51 ? 0.588 12.695 -5.91 1 98.62 51 ALA B CA 1
ATOM 2319 C C . ALA B 1 51 ? 0.971 13.305 -7.254 1 98.62 51 ALA B C 1
ATOM 2321 O O . ALA B 1 51 ? 1.918 14.086 -7.34 1 98.62 51 ALA B O 1
ATOM 2322 N N . LEU B 1 52 ? 0.226 12.945 -8.273 1 97.75 52 LEU B N 1
ATOM 2323 C CA . LEU B 1 52 ? 0.479 13.492 -9.602 1 97.75 52 LEU B CA 1
ATOM 2324 C C . LEU B 1 52 ? 0.279 15.008 -9.617 1 97.75 52 LEU B C 1
ATOM 2326 O O . LEU B 1 52 ? 1.071 15.734 -10.219 1 97.75 52 LEU B O 1
ATOM 2330 N N . ALA B 1 53 ? -0.804 15.453 -8.977 1 98.19 53 ALA B N 1
ATOM 2331 C CA . ALA B 1 53 ? -1.094 16.875 -8.906 1 98.19 53 ALA B CA 1
ATOM 2332 C C . ALA B 1 53 ? 0.02 17.625 -8.188 1 98.19 53 ALA B C 1
ATOM 2334 O O . ALA B 1 53 ? 0.289 18.797 -8.484 1 98.19 53 ALA B O 1
ATOM 2335 N N . LEU B 1 54 ? 0.66 16.984 -7.277 1 98.5 54 LEU B N 1
ATOM 2336 C CA . LEU B 1 54 ? 1.688 17.609 -6.457 1 98.5 54 LEU B CA 1
ATOM 2337 C C . LEU B 1 54 ? 3.062 17.469 -7.105 1 98.5 54 LEU B C 1
ATOM 2339 O O . LEU B 1 54 ? 4.031 18.078 -6.656 1 98.5 54 LEU B O 1
ATOM 2343 N N . ALA B 1 55 ? 2.973 16.594 -8.18 1 92.62 55 ALA B N 1
ATOM 2344 C CA . ALA B 1 55 ? 4.234 16.344 -8.867 1 92.62 55 ALA B CA 1
ATOM 2345 C C . ALA B 1 55 ? 4.801 17.641 -9.445 1 92.62 55 ALA B C 1
ATOM 2347 O O . ALA B 1 55 ? 4.07 18.438 -10.055 1 92.62 55 ALA B O 1
ATOM 2348 N N . GLY B 1 56 ? 5.84 18.047 -9.289 1 93.88 56 GLY B N 1
ATOM 2349 C CA . GLY B 1 56 ? 6.473 19.219 -9.867 1 93.88 56 GLY B CA 1
ATOM 2350 C C . GLY B 1 56 ? 6.375 20.453 -8.977 1 93.88 56 GLY B C 1
ATOM 2351 O O . GLY B 1 56 ? 6.863 21.516 -9.336 1 93.88 56 GLY B O 1
ATOM 2352 N N . GLU B 1 57 ? 5.629 20.375 -7.875 1 96.94 57 GLU B N 1
ATOM 2353 C CA . GLU B 1 57 ? 5.43 21.516 -6.988 1 96.94 57 GLU B CA 1
ATOM 2354 C C . GLU B 1 57 ? 6.684 21.797 -6.164 1 96.94 57 GLU B C 1
ATOM 2356 O O . GLU B 1 57 ? 6.695 22.719 -5.336 1 96.94 57 GLU B O 1
ATOM 2361 N N . GLY B 1 58 ? 7.73 20.984 -6.422 1 97.19 58 GLY B N 1
ATOM 2362 C CA . GLY B 1 58 ? 8.984 21.234 -5.73 1 97.19 58 GLY B CA 1
ATOM 2363 C C . GLY B 1 58 ? 8.93 20.891 -4.254 1 97.19 58 GLY B C 1
ATOM 2364 O O . GLY B 1 58 ? 9.523 21.594 -3.428 1 97.19 58 GLY B O 1
ATOM 2365 N N . ILE B 1 59 ? 8.141 19.891 -3.896 1 98.44 59 ILE B N 1
ATOM 2366 C CA . ILE B 1 59 ? 8.023 19.453 -2.512 1 98.44 59 ILE B CA 1
ATOM 2367 C C . ILE B 1 59 ? 9.391 19.016 -1.994 1 98.44 59 ILE B C 1
ATOM 2369 O O . ILE B 1 59 ? 10.109 18.266 -2.672 1 98.44 59 ILE B O 1
ATOM 2373 N N . GLU B 1 60 ? 9.703 19.422 -0.813 1 98.38 60 GLU B N 1
ATOM 2374 C CA . GLU B 1 60 ? 11.008 19.125 -0.232 1 98.38 60 GLU B CA 1
ATOM 2375 C C . GLU B 1 60 ? 10.867 18.234 0.999 1 98.38 60 GLU B C 1
ATOM 2377 O O . GLU B 1 60 ? 11.812 17.547 1.388 1 98.38 60 GLU B O 1
ATOM 2382 N N . VAL B 1 61 ? 9.727 18.281 1.646 1 98.69 61 VAL B N 1
ATOM 2383 C CA . VAL B 1 61 ? 9.469 17.531 2.871 1 98.69 61 VAL B CA 1
ATOM 2384 C C . VAL B 1 61 ? 8.062 16.922 2.82 1 98.69 61 VAL B C 1
ATOM 2386 O O . VAL B 1 61 ? 7.113 17.594 2.395 1 98.69 61 VAL B O 1
ATOM 2389 N N . ILE B 1 62 ? 8 15.672 3.164 1 98.88 62 ILE B N 1
ATOM 2390 C CA . ILE B 1 62 ? 6.699 15.023 3.307 1 98.88 62 ILE B CA 1
ATOM 2391 C C . ILE B 1 62 ? 6.465 14.648 4.77 1 98.88 62 ILE B C 1
ATOM 2393 O O . ILE B 1 62 ? 7.25 13.898 5.355 1 98.88 62 ILE B O 1
ATOM 2397 N N . LEU B 1 63 ? 5.434 15.188 5.367 1 98.88 63 LEU B N 1
ATOM 2398 C CA . LEU B 1 63 ? 4.957 14.812 6.695 1 98.88 63 LEU B CA 1
ATOM 2399 C C . LEU B 1 63 ? 3.615 14.094 6.605 1 98.88 63 LEU B C 1
ATOM 2401 O O . LEU B 1 63 ? 2.775 14.438 5.773 1 98.88 63 LEU B O 1
ATOM 2405 N N . SER B 1 64 ? 3.443 13.133 7.453 1 98.62 64 SER B N 1
ATOM 2406 C CA . SER B 1 64 ? 2.174 12.414 7.48 1 98.62 64 SER B CA 1
ATOM 2407 C C . SER B 1 64 ? 1.734 12.125 8.914 1 98.62 64 SER B C 1
ATOM 2409 O O . SER B 1 64 ? 2.566 11.844 9.773 1 98.62 64 SER B O 1
ATOM 2411 N N . SER B 1 65 ? 0.379 12.273 9.109 1 97.25 65 SER B N 1
ATOM 2412 C CA . SER B 1 65 ? -0.198 11.578 10.25 1 97.25 65 SER B CA 1
ATOM 2413 C C . SER B 1 65 ? 0.221 10.109 10.273 1 97.25 65 SER B C 1
ATOM 2415 O O . SER B 1 65 ? 0.412 9.5 9.219 1 97.25 65 SER B O 1
ATOM 2417 N N . PRO B 1 66 ? 0.336 9.523 11.43 1 95.31 66 PRO B N 1
ATOM 2418 C CA . PRO B 1 66 ? 0.769 8.125 11.5 1 95.31 66 PRO B CA 1
ATOM 2419 C C . PRO B 1 66 ? -0.342 7.145 11.141 1 95.31 66 PRO B C 1
ATOM 2421 O O . PRO B 1 66 ? -0.107 5.938 11.078 1 95.31 66 PRO B O 1
ATOM 2424 N N . TYR B 1 67 ? -1.498 7.535 10.93 1 95.75 67 TYR B N 1
ATOM 2425 C CA . TYR B 1 67 ? -2.588 6.629 10.578 1 95.75 67 TYR B CA 1
ATOM 2426 C C . TYR B 1 67 ? -2.342 5.973 9.227 1 95.75 67 TYR B C 1
ATOM 2428 O O . TYR B 1 67 ? -1.768 6.59 8.32 1 95.75 67 TYR B O 1
ATOM 2436 N N . LEU B 1 68 ? -2.818 4.754 9.039 1 96.88 68 LEU B N 1
ATOM 2437 C CA . LEU B 1 68 ? -2.582 3.961 7.836 1 96.88 68 LEU B CA 1
ATOM 2438 C C . LEU B 1 68 ? -3.094 4.684 6.594 1 96.88 68 LEU B C 1
ATOM 2440 O O . LEU B 1 68 ? -2.389 4.77 5.586 1 96.88 68 LEU B O 1
ATOM 2444 N N . ARG B 1 69 ? -4.301 5.219 6.656 1 97.75 69 ARG B N 1
ATOM 2445 C CA . ARG B 1 69 ? -4.918 5.848 5.496 1 97.75 69 ARG B CA 1
ATOM 2446 C C . ARG B 1 69 ? -4.129 7.074 5.051 1 97.75 69 ARG B C 1
ATOM 2448 O O . ARG B 1 69 ? -4.07 7.383 3.859 1 97.75 69 ARG B O 1
ATOM 2455 N N . THR B 1 70 ? -3.508 7.816 5.973 1 98.56 70 THR B N 1
ATOM 2456 C CA . THR B 1 70 ? -2.699 8.969 5.602 1 98.56 70 THR B CA 1
ATOM 2457 C C . THR B 1 70 ? -1.365 8.531 5.008 1 98.56 70 THR B C 1
ATOM 2459 O O . THR B 1 70 ? -0.89 9.117 4.035 1 98.56 70 THR B O 1
ATOM 2462 N N . LEU B 1 71 ? -0.803 7.465 5.574 1 98.38 71 LEU B N 1
ATOM 2463 C CA . LEU B 1 71 ? 0.428 6.902 5.027 1 98.38 71 LEU B CA 1
ATOM 2464 C C . LEU B 1 71 ? 0.211 6.402 3.604 1 98.38 71 LEU B C 1
ATOM 2466 O O . LEU B 1 71 ? 1.018 6.68 2.713 1 98.38 71 LEU B O 1
ATOM 2470 N N . GLN B 1 72 ? -0.89 5.688 3.436 1 98.69 72 GLN B N 1
ATOM 2471 C CA . GLN B 1 72 ? -1.239 5.18 2.115 1 98.69 72 GLN B CA 1
ATOM 2472 C C . GLN B 1 72 ? -1.462 6.316 1.125 1 98.69 72 GLN B C 1
ATOM 2474 O O . GLN B 1 72 ? -1.164 6.184 -0.063 1 98.69 72 GLN B O 1
ATOM 2479 N N . THR B 1 73 ? -1.938 7.438 1.562 1 98.88 73 THR B N 1
ATOM 2480 C CA . THR B 1 73 ? -2.166 8.602 0.711 1 98.88 73 THR B CA 1
ATOM 2481 C C . THR B 1 73 ? -0.849 9.297 0.377 1 98.88 73 THR B C 1
ATOM 2483 O O . THR B 1 73 ? -0.67 9.797 -0.735 1 98.88 73 THR B O 1
ATOM 2486 N N . ALA B 1 74 ? 0.092 9.305 1.281 1 98.88 74 ALA B N 1
ATOM 2487 C CA . ALA B 1 74 ? 1.361 10.008 1.118 1 98.88 74 ALA B CA 1
ATOM 2488 C C . ALA B 1 74 ? 2.326 9.203 0.254 1 98.88 74 ALA B C 1
ATOM 2490 O O . ALA B 1 74 ? 3.211 9.766 -0.393 1 98.88 74 ALA B O 1
ATOM 2491 N N . GLN B 1 75 ? 2.201 7.906 0.244 1 98.75 75 GLN B N 1
ATOM 2492 C CA . GLN B 1 75 ? 3.209 6.996 -0.285 1 98.75 75 GLN B CA 1
ATOM 2493 C C . GLN B 1 75 ? 3.445 7.238 -1.772 1 98.75 75 GLN B C 1
ATOM 2495 O O . GLN B 1 75 ? 4.59 7.285 -2.225 1 98.75 75 GLN B O 1
ATOM 2500 N N . PRO B 1 76 ? 2.367 7.402 -2.607 1 98.5 76 PRO B N 1
ATOM 2501 C CA . PRO B 1 76 ? 2.633 7.652 -4.023 1 98.5 76 PRO B CA 1
ATOM 2502 C C . PRO B 1 76 ? 3.494 8.891 -4.254 1 98.5 76 PRO B C 1
ATOM 2504 O O . PRO B 1 76 ? 4.332 8.906 -5.156 1 98.5 76 PRO B O 1
ATOM 2507 N N . LEU B 1 77 ? 3.293 9.938 -3.465 1 98.75 77 LEU B N 1
ATOM 2508 C CA . LEU B 1 77 ? 4.133 11.125 -3.602 1 98.75 77 LEU B CA 1
ATOM 2509 C C . LEU B 1 77 ? 5.57 10.82 -3.184 1 98.75 77 LEU B C 1
ATOM 2511 O O . LEU B 1 77 ? 6.516 11.297 -3.814 1 98.75 77 LEU B O 1
ATOM 2515 N N . ALA B 1 78 ? 5.691 10.094 -2.096 1 98.69 78 ALA B N 1
ATOM 2516 C CA . ALA B 1 78 ? 7.027 9.688 -1.671 1 98.69 78 ALA B CA 1
ATOM 2517 C C . ALA B 1 78 ? 7.75 8.938 -2.783 1 98.69 78 ALA B C 1
ATOM 2519 O O . ALA B 1 78 ? 8.922 9.195 -3.057 1 98.69 78 ALA B O 1
ATOM 2520 N N . HIS B 1 79 ? 7.059 8.031 -3.42 1 97.19 79 HIS B N 1
ATOM 2521 C CA . HIS B 1 79 ? 7.633 7.27 -4.523 1 97.19 79 HIS B CA 1
ATOM 2522 C C . HIS B 1 79 ? 8.062 8.188 -5.664 1 97.19 79 HIS B C 1
ATOM 2524 O O . HIS B 1 79 ? 9.172 8.055 -6.191 1 97.19 79 HIS B O 1
ATOM 2530 N N . ALA B 1 80 ? 7.219 9.086 -6.02 1 96.25 80 ALA B N 1
ATOM 2531 C CA . ALA B 1 80 ? 7.453 9.953 -7.172 1 96.25 80 ALA B CA 1
ATOM 2532 C C . ALA B 1 80 ? 8.602 10.922 -6.902 1 96.25 80 ALA B C 1
ATOM 2534 O O . ALA B 1 80 ? 9.367 11.25 -7.809 1 96.25 80 ALA B O 1
ATOM 2535 N N . SER B 1 81 ? 8.727 11.383 -5.68 1 97.44 81 SER B N 1
ATOM 2536 C CA . SER B 1 81 ? 9.688 12.43 -5.348 1 97.44 81 SER B CA 1
ATOM 2537 C C . SER B 1 81 ? 11 11.836 -4.844 1 97.44 81 SER B C 1
ATOM 2539 O O . SER B 1 81 ? 12.023 12.523 -4.801 1 97.44 81 SER B O 1
ATOM 2541 N N . GLY B 1 82 ? 10.898 10.578 -4.379 1 96.12 82 GLY B N 1
ATOM 2542 C CA . GLY B 1 82 ? 12.062 9.969 -3.768 1 96.12 82 GLY B CA 1
ATOM 2543 C C . GLY B 1 82 ? 12.297 10.422 -2.34 1 96.12 82 GLY B C 1
ATOM 2544 O O . GLY B 1 82 ? 13.328 10.102 -1.743 1 96.12 82 GLY B O 1
ATOM 2545 N N . LEU B 1 83 ? 11.336 11.133 -1.783 1 98.06 83 LEU B N 1
ATOM 2546 C CA . LEU B 1 83 ? 11.461 11.641 -0.422 1 98.06 83 LEU B CA 1
ATOM 2547 C C . LEU B 1 83 ? 10.945 10.617 0.589 1 98.06 83 LEU B C 1
ATOM 2549 O O . LEU B 1 83 ? 10.078 9.805 0.27 1 98.06 83 LEU B O 1
ATOM 2553 N N . SER B 1 84 ? 11.5 10.695 1.768 1 98.06 84 SER B N 1
ATOM 2554 C CA . SER B 1 84 ? 10.977 9.898 2.875 1 98.06 84 SER B CA 1
ATOM 2555 C C . SER B 1 84 ? 9.734 10.547 3.484 1 98.06 84 SER B C 1
ATOM 2557 O O . SER B 1 84 ? 9.469 11.727 3.252 1 98.06 84 SER B O 1
ATOM 2559 N N . ILE B 1 85 ? 9 9.742 4.188 1 98.75 85 ILE B N 1
ATOM 2560 C CA . ILE B 1 85 ? 7.832 10.219 4.914 1 98.75 85 ILE B CA 1
ATOM 2561 C C . ILE B 1 85 ? 8.164 10.375 6.395 1 98.75 85 ILE B C 1
ATOM 2563 O O . ILE B 1 85 ? 8.562 9.406 7.051 1 98.75 85 ILE B O 1
ATOM 2567 N N . LYS B 1 86 ? 8.016 11.539 6.891 1 98.5 86 LYS B N 1
ATOM 2568 C CA . LYS B 1 86 ? 8.203 11.812 8.312 1 98.5 86 LYS B CA 1
ATOM 2569 C C . LYS B 1 86 ? 6.871 11.75 9.062 1 98.5 86 LYS B C 1
ATOM 2571 O O . LYS B 1 86 ? 5.949 12.508 8.766 1 98.5 86 LYS B O 1
ATOM 2576 N N . LEU B 1 87 ? 6.762 10.852 9.992 1 96.81 87 LEU B N 1
ATOM 2577 C CA . LEU B 1 87 ? 5.527 10.727 10.758 1 96.81 87 LEU B CA 1
ATOM 2578 C C . LEU B 1 87 ? 5.438 11.812 11.828 1 96.81 87 LEU B C 1
ATOM 2580 O O . LEU B 1 87 ? 6.27 11.875 12.734 1 96.81 87 LEU B O 1
ATOM 2584 N N . GLU B 1 88 ? 4.438 12.68 11.664 1 96.62 88 GLU B N 1
ATOM 2585 C CA . GLU B 1 88 ? 4.203 13.789 12.578 1 96.62 88 GLU B CA 1
ATOM 2586 C C . GLU B 1 88 ? 2.916 13.586 13.375 1 96.62 88 GLU B C 1
ATOM 2588 O O . GLU B 1 88 ? 1.817 13.742 12.836 1 96.62 88 GLU B O 1
ATOM 2593 N N . ASP B 1 89 ? 3.006 13.375 14.648 1 93.31 89 ASP B N 1
ATOM 2594 C CA . ASP B 1 89 ? 1.866 13.102 15.523 1 93.31 89 ASP B CA 1
ATOM 2595 C C . ASP B 1 89 ? 0.925 14.297 15.594 1 93.31 89 ASP B C 1
ATOM 2597 O O . ASP B 1 89 ? -0.279 14.141 15.805 1 93.31 89 ASP B O 1
ATOM 2601 N N . GLY B 1 90 ? 1.433 15.438 15.43 1 94.12 90 GLY B N 1
ATOM 2602 C CA . GLY B 1 90 ? 0.613 16.641 15.43 1 94.12 90 GLY B CA 1
ATOM 2603 C C . GLY B 1 90 ? -0.435 16.641 14.336 1 94.12 90 GLY B C 1
ATOM 2604 O O . GLY B 1 90 ? -1.41 17.391 14.406 1 94.12 90 GLY B O 1
ATOM 2605 N N . LEU B 1 91 ? -0.254 15.812 13.305 1 96.62 91 LEU B N 1
ATOM 2606 C CA . LEU B 1 91 ? -1.177 15.742 12.172 1 96.62 91 LEU B CA 1
ATOM 2607 C C . LEU B 1 91 ? -2.227 14.656 12.398 1 96.62 91 LEU B C 1
ATOM 2609 O O . LEU B 1 91 ? -3.076 14.422 11.539 1 96.62 91 LEU B O 1
ATOM 2613 N N . SER B 1 92 ? -2.225 14.039 13.578 1 94.06 92 SER B N 1
ATOM 2614 C CA . SER B 1 92 ? -3.107 12.906 13.844 1 94.06 92 SER B CA 1
ATOM 2615 C C . SER B 1 92 ? -4.555 13.359 13.984 1 94.06 92 SER B C 1
ATOM 2617 O O . SER B 1 92 ? -4.824 14.539 14.242 1 94.06 92 SER B O 1
ATOM 2619 N N . GLU B 1 93 ? -5.387 12.398 13.844 1 90.56 93 GLU B N 1
ATOM 2620 C CA . GLU B 1 93 ? -6.828 12.617 13.914 1 90.56 93 GLU B CA 1
ATOM 2621 C C . GLU B 1 93 ? -7.258 13.008 15.328 1 90.56 93 GLU B C 1
ATOM 2623 O O . GLU B 1 93 ? -6.516 12.781 16.297 1 90.56 93 GLU B O 1
ATOM 2628 N N . LEU B 1 94 ? -8.453 13.586 15.336 1 84.06 94 LEU B N 1
ATOM 2629 C CA . LEU B 1 94 ? -9.086 13.844 16.625 1 84.06 94 LEU B CA 1
ATOM 2630 C C . LEU B 1 94 ? -9.266 12.547 17.406 1 84.06 94 LEU B C 1
ATOM 2632 O O . LEU B 1 94 ? -9.695 11.539 16.859 1 84.06 94 LEU B O 1
ATOM 2636 N N . GLY B 1 95 ? -8.867 12.531 18.641 1 79.81 95 GLY B N 1
ATOM 2637 C CA . GLY B 1 95 ? -9.016 11.359 19.484 1 79.81 95 GLY B CA 1
ATOM 2638 C C . GLY B 1 95 ? -7.863 10.383 19.359 1 79.81 95 GLY B C 1
ATOM 2639 O O . GLY B 1 95 ? -7.953 9.242 19.812 1 79.81 95 GLY B O 1
ATOM 2640 N N . HIS B 1 96 ? -6.875 10.812 18.781 1 80.88 96 HIS B N 1
ATOM 2641 C CA . HIS B 1 96 ? -5.699 9.977 18.578 1 80.88 96 HIS B CA 1
ATOM 2642 C C . HIS B 1 96 ? -5.039 9.633 19.906 1 80.88 96 HIS B C 1
ATOM 2644 O O . HIS B 1 96 ? -4.918 10.484 20.797 1 80.88 96 HIS B O 1
ATOM 2650 N N . ALA B 1 97 ? -4.68 8.375 20.047 1 75.19 97 ALA B N 1
ATOM 2651 C CA . ALA B 1 97 ? -3.789 7.863 21.078 1 75.19 97 ALA B CA 1
ATOM 2652 C C . ALA B 1 97 ? -2.785 6.871 20.5 1 75.19 97 ALA B C 1
ATOM 2654 O O . ALA B 1 97 ? -3.086 6.172 19.531 1 75.19 97 ALA B O 1
ATOM 2655 N N . PRO B 1 98 ? -1.55 6.906 21.047 1 70.5 98 PRO B N 1
ATOM 2656 C CA . PRO B 1 98 ? -0.495 6.082 20.453 1 70.5 98 PRO B CA 1
ATOM 2657 C C . PRO B 1 98 ? -0.856 4.602 20.406 1 70.5 98 PRO B C 1
ATOM 2659 O O . PRO B 1 98 ? -0.407 3.877 19.516 1 70.5 98 PRO B O 1
ATOM 2662 N N . ASP B 1 99 ? -1.722 4.148 21.234 1 78.25 99 ASP B N 1
ATOM 2663 C CA . ASP B 1 99 ? -1.952 2.709 21.328 1 78.25 99 ASP B CA 1
ATOM 2664 C C . ASP B 1 99 ? -3.117 2.275 20.438 1 78.25 99 ASP B C 1
ATOM 2666 O O . ASP B 1 99 ? -3.441 1.089 20.375 1 78.25 99 ASP B O 1
ATOM 2670 N N . ILE B 1 100 ? -3.639 3.264 19.719 1 82.62 100 ILE B N 1
ATOM 2671 C CA . ILE B 1 100 ? -4.828 2.879 18.969 1 82.62 100 ILE B CA 1
ATOM 2672 C C . ILE B 1 100 ? -4.457 2.627 17.5 1 82.62 100 ILE B C 1
ATOM 2674 O O . ILE B 1 100 ? -5.305 2.213 16.703 1 82.62 100 ILE B O 1
ATOM 2678 N N . ILE B 1 101 ? -3.205 2.945 17.156 1 87.69 101 ILE B N 1
ATOM 2679 C CA . ILE B 1 101 ? -2.74 2.623 15.805 1 87.69 101 ILE B CA 1
ATOM 2680 C C . ILE B 1 101 ? -1.434 1.838 15.891 1 87.69 101 ILE B C 1
ATOM 2682 O O . ILE B 1 101 ? -0.814 1.758 16.953 1 87.69 101 ILE B O 1
ATOM 2686 N N . GLU B 1 102 ? -1.037 1.263 14.852 1 87.88 102 GLU B N 1
ATOM 2687 C CA . GLU B 1 102 ? 0.203 0.495 14.805 1 87.88 102 GLU B CA 1
ATOM 2688 C C . GLU B 1 102 ? 1.421 1.404 14.945 1 87.88 102 GLU B C 1
ATOM 2690 O O . GLU B 1 102 ? 1.43 2.523 14.43 1 87.88 102 GLU B O 1
ATOM 2695 N N . ALA B 1 103 ? 2.443 0.904 15.562 1 87.62 103 ALA B N 1
ATOM 2696 C CA . ALA B 1 103 ? 3.684 1.649 15.758 1 87.62 103 ALA B CA 1
ATOM 2697 C C . ALA B 1 103 ? 4.402 1.866 14.43 1 87.62 103 ALA B C 1
ATOM 2699 O O . ALA B 1 103 ? 4.301 1.041 13.516 1 87.62 103 ALA B O 1
ATOM 2700 N N . ALA B 1 104 ? 5.238 2.941 14.391 1 88.25 104 ALA B N 1
ATOM 2701 C CA . ALA B 1 104 ? 6.008 3.287 13.195 1 88.25 104 ALA B CA 1
ATOM 2702 C C . ALA B 1 104 ? 6.926 2.141 12.789 1 88.25 104 ALA B C 1
ATOM 2704 O O . ALA B 1 104 ? 7.098 1.87 11.594 1 88.25 104 ALA B O 1
ATOM 2705 N N . ALA B 1 105 ? 7.453 1.491 13.742 1 86.19 105 ALA B N 1
ATOM 2706 C CA . ALA B 1 105 ? 8.383 0.394 13.492 1 86.19 105 ALA B CA 1
ATOM 2707 C C . ALA B 1 105 ? 7.711 -0.725 12.703 1 86.19 105 ALA B C 1
ATOM 2709 O O . ALA B 1 105 ? 8.305 -1.281 11.773 1 86.19 105 ALA B O 1
ATOM 2710 N N . ARG B 1 106 ? 6.512 -0.986 13.031 1 87.75 106 ARG B N 1
ATOM 2711 C CA . ARG B 1 106 ? 5.77 -2.025 12.328 1 87.75 106 ARG B CA 1
ATOM 2712 C C . ARG B 1 106 ? 5.332 -1.548 10.945 1 87.75 106 ARG B C 1
ATOM 2714 O O . ARG B 1 106 ? 5.305 -2.33 9.992 1 87.75 106 ARG B O 1
ATOM 2721 N N . ARG B 1 107 ? 5.031 -0.271 10.859 1 93 107 ARG B N 1
ATOM 2722 C CA . ARG B 1 107 ? 4.613 0.306 9.586 1 93 107 ARG B CA 1
ATOM 2723 C C . ARG B 1 107 ? 5.758 0.293 8.578 1 93 107 ARG B C 1
ATOM 2725 O O . ARG B 1 107 ? 5.531 0.161 7.371 1 93 107 ARG B O 1
ATOM 2732 N N . PHE B 1 108 ? 6.973 0.346 9.078 1 94.12 108 PHE B N 1
ATOM 2733 C CA . PHE B 1 108 ? 8.141 0.406 8.203 1 94.12 108 PHE B CA 1
ATOM 2734 C C . PHE B 1 108 ? 8.211 -0.825 7.309 1 94.12 108 PHE B C 1
ATOM 2736 O O . PHE B 1 108 ? 8.625 -0.732 6.152 1 94.12 108 PHE B O 1
ATOM 2743 N N . GLY B 1 109 ? 7.789 -1.947 7.805 1 93 109 GLY B N 1
ATOM 2744 C CA . GLY B 1 109 ? 7.801 -3.178 7.031 1 93 109 GLY B CA 1
ATOM 2745 C C . GLY B 1 109 ? 6.926 -3.111 5.793 1 93 109 GLY B C 1
ATOM 2746 O O . GLY B 1 109 ? 7.141 -3.855 4.836 1 93 109 GLY B O 1
ATOM 2747 N N . TYR B 1 110 ? 5.965 -2.234 5.785 1 95.06 110 TYR B N 1
ATOM 2748 C CA . TYR B 1 110 ? 5.043 -2.057 4.668 1 95.06 110 TYR B CA 1
ATOM 2749 C C . TYR B 1 110 ? 5.391 -0.805 3.871 1 95.06 110 TYR B C 1
ATOM 2751 O O . TYR B 1 110 ? 5.145 -0.744 2.662 1 95.06 110 TYR B O 1
ATOM 2759 N N . PHE B 1 111 ? 5.922 0.178 4.59 1 97.12 111 PHE B N 1
ATOM 2760 C CA . PHE B 1 111 ? 6.246 1.491 4.047 1 97.12 111 PHE B CA 1
ATOM 2761 C C . PHE B 1 111 ? 7.699 1.853 4.32 1 97.12 111 PHE B C 1
ATOM 2763 O O . PHE B 1 111 ? 7.984 2.699 5.172 1 97.12 111 PHE B O 1
ATOM 2770 N N . PRO B 1 112 ? 8.562 1.344 3.533 1 95.56 112 PRO B N 1
ATOM 2771 C CA . PRO B 1 112 ? 9.977 1.573 3.836 1 95.56 112 PRO B CA 1
ATOM 2772 C C . PRO B 1 112 ? 10.398 3.023 3.611 1 95.56 112 PRO B C 1
ATOM 2774 O O . PRO B 1 112 ? 11.523 3.4 3.945 1 95.56 112 PRO B O 1
ATOM 2777 N N . GLU B 1 113 ? 9.484 3.875 3.137 1 96.5 113 GLU B N 1
ATOM 2778 C CA . GLU B 1 113 ? 9.75 5.297 2.947 1 96.5 113 GLU B CA 1
ATOM 2779 C C . GLU B 1 113 ? 9.695 6.051 4.273 1 96.5 113 GLU B C 1
ATOM 2781 O O . GLU B 1 113 ? 10.086 7.215 4.352 1 96.5 113 GLU B O 1
ATOM 2786 N N . ILE B 1 114 ? 9.211 5.445 5.328 1 97.25 114 ILE B N 1
ATOM 2787 C CA . ILE B 1 114 ? 9.125 6.105 6.625 1 97.25 114 ILE B CA 1
ATOM 2788 C C . ILE B 1 114 ? 10.523 6.453 7.125 1 97.25 114 ILE B C 1
ATOM 2790 O O . ILE B 1 114 ? 11.43 5.613 7.098 1 97.25 114 ILE B O 1
ATOM 2794 N N . ASP B 1 115 ? 10.742 7.688 7.477 1 96.75 115 ASP B N 1
ATOM 2795 C CA . ASP B 1 115 ? 11.977 8.125 8.109 1 96.75 115 ASP B CA 1
ATOM 2796 C C . ASP B 1 115 ? 11.984 7.789 9.594 1 96.75 115 ASP B C 1
ATOM 2798 O O . ASP B 1 115 ? 11.453 8.547 10.414 1 96.75 115 ASP B O 1
ATOM 2802 N N . LEU B 1 116 ? 12.625 6.758 9.969 1 93.06 116 LEU B N 1
ATOM 2803 C CA . LEU B 1 116 ? 12.617 6.262 11.344 1 93.06 116 LEU B CA 1
ATOM 2804 C C . LEU B 1 116 ? 13.453 7.156 12.25 1 93.06 116 LEU B C 1
ATOM 2806 O O . LEU B 1 116 ? 13.367 7.055 13.477 1 93.06 116 LEU B O 1
ATOM 2810 N N . SER B 1 117 ? 14.258 8.016 11.648 1 93.75 117 SER B N 1
ATOM 2811 C CA . SER B 1 117 ? 15.109 8.891 12.445 1 93.75 117 SER B CA 1
ATOM 2812 C C . SER B 1 117 ? 14.391 10.188 12.805 1 93.75 117 SER B C 1
ATOM 2814 O O . SER B 1 117 ? 14.883 10.969 13.617 1 93.75 117 SER B O 1
ATOM 2816 N N . TYR B 1 118 ? 13.219 10.438 12.203 1 96.12 118 TYR B N 1
ATOM 2817 C CA . TYR B 1 118 ? 12.469 11.664 12.461 1 96.12 118 TYR B CA 1
ATOM 2818 C C . TYR B 1 118 ? 11.828 11.625 13.844 1 96.12 118 TYR B C 1
ATOM 2820 O O . TYR B 1 118 ? 11.258 10.609 14.242 1 96.12 118 TYR B O 1
ATOM 2828 N N . THR B 1 119 ? 11.93 12.734 14.523 1 94.44 119 THR B N 1
ATOM 2829 C CA . THR B 1 119 ? 11.211 12.938 15.781 1 94.44 119 THR B CA 1
ATOM 2830 C C . THR B 1 119 ? 10.086 13.945 15.602 1 94.44 119 THR B C 1
ATOM 2832 O O . THR B 1 119 ? 10.32 15.078 15.18 1 94.44 119 THR B O 1
ATOM 2835 N N . SER B 1 120 ? 8.898 13.492 15.891 1 94.69 120 SER B N 1
ATOM 2836 C CA . SER B 1 120 ? 7.715 14.336 15.766 1 94.69 120 SER B CA 1
ATOM 2837 C C . SER B 1 120 ? 7.859 15.609 16.578 1 94.69 120 SER B C 1
ATOM 2839 O O . SER B 1 120 ? 8.383 15.586 17.688 1 94.69 120 SER B O 1
ATOM 2841 N N . LEU B 1 121 ? 7.355 16.703 16.047 1 92.88 121 LEU B N 1
ATOM 2842 C CA . LEU B 1 121 ? 7.316 17.969 16.766 1 92.88 121 LEU B CA 1
ATOM 2843 C C . LEU B 1 121 ? 6.344 17.906 17.938 1 92.88 121 LEU B C 1
ATOM 2845 O O . LEU B 1 121 ? 6.59 18.516 18.984 1 92.88 121 LEU B O 1
ATOM 2849 N N . HIS B 1 122 ? 5.293 17.203 17.625 1 84.56 122 HIS B N 1
ATOM 2850 C CA . HIS B 1 122 ? 4.297 17 18.672 1 84.56 122 HIS B CA 1
ATOM 2851 C C . HIS B 1 122 ? 4.617 15.781 19.516 1 84.56 122 HIS B C 1
ATOM 2853 O O . HIS B 1 122 ? 4.879 14.703 18.984 1 84.56 122 HIS B O 1
ATOM 2859 N N . SER B 1 123 ? 4.828 15.984 20.812 1 69.62 123 SER B N 1
ATOM 2860 C CA . SER B 1 123 ? 4.957 14.844 21.719 1 69.62 123 SER B CA 1
ATOM 2861 C C . SER B 1 123 ? 3.615 14.484 22.344 1 69.62 123 SER B C 1
ATOM 2863 O O . SER B 1 123 ? 2.955 15.336 22.953 1 69.62 123 SER B O 1
ATOM 2865 N N . VAL B 1 124 ? 2.986 13.375 21.781 1 59.94 124 VAL B N 1
ATOM 2866 C CA . VAL B 1 124 ? 1.688 12.969 22.297 1 59.94 124 VAL B CA 1
ATOM 2867 C C . VAL B 1 124 ? 1.812 12.609 23.781 1 59.94 124 VAL B C 1
ATOM 2869 O O . VAL B 1 124 ? 2.615 11.75 24.156 1 59.94 124 VAL B O 1
ATOM 2872 N N . GLU B 1 125 ? 1.579 13.461 24.609 1 54 125 GLU B N 1
ATOM 2873 C CA . GLU B 1 125 ? 1.448 13.008 25.984 1 54 125 GLU B CA 1
ATOM 2874 C C . GLU B 1 125 ? 0.23 12.109 26.156 1 54 125 GLU B C 1
ATOM 2876 O O . GLU B 1 125 ? -0.775 12.273 25.453 1 54 125 GLU B O 1
ATOM 2881 N N . VAL B 1 126 ? 0.383 10.734 26.438 1 49.97 126 VAL B N 1
ATOM 2882 C CA . VAL B 1 126 ? -0.565 9.656 26.672 1 49.97 126 VAL B CA 1
ATOM 2883 C C . VAL B 1 126 ? -1.945 10.234 26.969 1 49.97 126 VAL B C 1
ATOM 2885 O O . VAL B 1 126 ? -2.967 9.656 26.594 1 49.97 126 VAL B O 1
ATOM 2888 N N . SER B 1 127 ? -2.131 11.133 27.859 1 46.97 127 SER B N 1
ATOM 2889 C CA . SER B 1 127 ? -3.357 11.461 28.578 1 46.97 127 SER B CA 1
ATOM 2890 C C . SER B 1 127 ? -4.363 12.156 27.672 1 46.97 127 SER B C 1
ATOM 2892 O O . SER B 1 127 ? -5.371 12.688 28.156 1 46.97 127 SER B O 1
ATOM 2894 N N . GLU B 1 128 ? -4.211 12.203 26.469 1 49.84 128 GLU B N 1
ATOM 2895 C CA . GLU B 1 128 ? -5.102 13.133 25.766 1 49.84 128 GLU B CA 1
ATOM 2896 C C . GLU B 1 128 ? -6.496 12.531 25.609 1 49.84 128 GLU B C 1
ATOM 2898 O O . GLU B 1 128 ? -7.312 13.055 24.844 1 49.84 128 GLU B O 1
ATOM 2903 N N . ARG B 1 129 ? -6.68 11.266 25.859 1 51.47 129 ARG B N 1
ATOM 2904 C CA . ARG B 1 129 ? -8.008 10.672 25.688 1 51.47 129 ARG B CA 1
ATOM 2905 C C . ARG B 1 129 ? -9.07 11.5 26.406 1 51.47 129 ARG B C 1
ATOM 2907 O O . ARG B 1 129 ? -10.266 11.25 26.25 1 51.47 129 ARG B O 1
ATOM 2914 N N . ASP B 1 130 ? -8.75 12.234 27.359 1 48.81 130 ASP B N 1
ATOM 2915 C CA . ASP B 1 130 ? -9.742 12.648 28.344 1 48.81 130 ASP B CA 1
ATOM 2916 C C . ASP B 1 130 ? -10.602 13.797 27.812 1 48.81 130 ASP B C 1
ATOM 2918 O O . ASP B 1 130 ? -10.359 14.297 26.703 1 48.81 130 ASP B O 1
ATOM 2922 N N . GLU B 1 131 ? -11.438 14.547 28.844 1 48.16 131 GLU B N 1
ATOM 2923 C CA . GLU B 1 131 ? -12.641 15.344 29.047 1 48.16 131 GLU B CA 1
ATOM 2924 C C . GLU B 1 131 ? -12.648 16.578 28.125 1 48.16 131 GLU B C 1
ATOM 2926 O O . GLU B 1 131 ? -13.703 17.141 27.859 1 48.16 131 GLU B O 1
ATOM 2931 N N . GLN B 1 132 ? -11.5 16.969 27.453 1 61.41 132 GLN B N 1
ATOM 2932 C CA . GLN B 1 132 ? -11.648 18.266 26.828 1 61.41 132 GLN B CA 1
ATOM 2933 C C . GLN B 1 132 ? -11.484 18.172 25.312 1 61.41 132 GLN B C 1
ATOM 2935 O O . GLN B 1 132 ? -11.117 19.141 24.641 1 61.41 132 GLN B O 1
ATOM 2940 N N . TYR B 1 133 ? -11.906 17 24.797 1 63.69 133 TYR B N 1
ATOM 2941 C CA . TYR B 1 133 ? -12.086 16.953 23.344 1 63.69 133 TYR B CA 1
ATOM 2942 C C . TYR B 1 133 ? -13.227 17.875 22.922 1 63.69 133 TYR B C 1
ATOM 2944 O O . TYR B 1 133 ? -14.305 17.844 23.516 1 63.69 133 TYR B O 1
ATOM 2952 N N . PRO B 1 134 ? -12.906 18.906 22 1 81.81 134 PRO B N 1
ATOM 2953 C CA . PRO B 1 134 ? -11.867 19.031 20.984 1 81.81 134 PRO B CA 1
ATOM 2954 C C . PRO B 1 134 ? -10.812 20.078 21.328 1 81.81 134 PRO B C 1
ATOM 2956 O O . PRO B 1 134 ? -9.93 20.359 20.516 1 81.81 134 PRO B O 1
ATOM 2959 N N . LEU B 1 135 ? -10.93 20.609 22.531 1 87.69 135 LEU B N 1
ATOM 2960 C CA . LEU B 1 135 ? -10.016 21.688 22.875 1 87.69 135 LEU B CA 1
ATOM 2961 C C . LEU B 1 135 ? -8.562 21.234 22.734 1 87.69 135 LEU B C 1
ATOM 2963 O O . LEU B 1 135 ? -7.73 21.969 22.203 1 87.69 135 LEU B O 1
ATOM 2967 N N . LEU B 1 136 ? -8.305 20.094 23.188 1 86.56 136 LEU B N 1
ATOM 2968 C CA . LEU B 1 136 ? -6.938 19.578 23.141 1 86.56 136 LEU B CA 1
ATOM 2969 C C . LEU B 1 136 ? -6.488 19.391 21.688 1 86.56 136 LEU B C 1
ATOM 2971 O O . LEU B 1 136 ? -5.32 19.609 21.359 1 86.56 136 LEU B O 1
ATOM 2975 N N . TYR B 1 137 ? -7.348 18.984 20.875 1 91 137 TYR B N 1
ATOM 2976 C CA . TYR B 1 137 ? -7.039 18.844 19.469 1 91 137 TYR B CA 1
ATOM 2977 C C . TYR B 1 137 ? -6.707 20.188 18.828 1 91 137 TYR B C 1
ATOM 2979 O O . TYR B 1 137 ? -5.73 20.312 18.094 1 91 137 TYR B O 1
ATOM 2987 N N . LEU B 1 138 ? -7.551 21.125 19.141 1 93.25 138 LEU B N 1
ATOM 2988 C CA . LEU B 1 138 ? -7.352 22.453 18.562 1 93.25 138 LEU B CA 1
ATOM 2989 C C . LEU B 1 138 ? -6.031 23.062 19.031 1 93.25 138 LEU B C 1
ATOM 2991 O O . LEU B 1 138 ? -5.32 23.688 18.25 1 93.25 138 LEU B O 1
ATOM 2995 N N . ARG B 1 139 ? -5.672 22.812 20.234 1 92.38 139 ARG B N 1
ATOM 2996 C CA . ARG B 1 139 ? -4.398 23.297 20.766 1 92.38 139 ARG B CA 1
ATOM 2997 C C . ARG B 1 139 ? -3.225 22.609 20.062 1 92.38 139 ARG B C 1
ATOM 2999 O O . ARG B 1 139 ? -2.217 23.25 19.766 1 92.38 139 ARG B O 1
ATOM 3006 N N . LYS B 1 140 ? -3.369 21.328 19.859 1 91.44 140 LYS B N 1
ATOM 3007 C CA . LYS B 1 140 ? -2.344 20.578 19.156 1 91.44 140 LYS B CA 1
ATOM 3008 C C . LYS B 1 140 ? -2.098 21.172 17.766 1 91.44 140 LYS B C 1
ATOM 3010 O O . LYS B 1 140 ? -0.948 21.344 17.344 1 91.44 140 LYS B O 1
ATOM 3015 N N . ILE B 1 141 ? -3.172 21.5 17.078 1 94.5 141 ILE B N 1
ATOM 3016 C CA . ILE B 1 141 ? -3.074 22.031 15.727 1 94.5 141 ILE B CA 1
ATOM 3017 C C . ILE B 1 141 ? -2.428 23.422 15.773 1 94.5 141 ILE B C 1
ATOM 3019 O O . ILE B 1 141 ? -1.58 23.75 14.938 1 94.5 141 ILE B O 1
ATOM 3023 N N . LEU B 1 142 ? -2.818 24.266 16.734 1 94.81 142 LEU B N 1
ATOM 3024 C CA . LEU B 1 142 ? -2.25 25.594 16.875 1 94.81 142 LEU B CA 1
ATOM 3025 C C . LEU B 1 142 ? -0.752 25.531 17.156 1 94.81 142 LEU B C 1
ATOM 3027 O O . LEU B 1 142 ? 0.026 26.281 16.562 1 94.81 142 LEU B O 1
ATOM 3031 N N . ARG B 1 143 ? -0.34 24.609 17.969 1 93.75 143 ARG B N 1
ATOM 3032 C CA . ARG B 1 143 ? 1.078 24.422 18.25 1 93.75 143 ARG B CA 1
ATOM 3033 C C . ARG B 1 143 ? 1.841 23.984 17.016 1 93.75 143 ARG B C 1
ATOM 3035 O O . ARG B 1 143 ? 2.924 24.5 16.719 1 93.75 143 ARG B O 1
ATOM 3042 N N . LEU B 1 144 ? 1.27 23.047 16.328 1 95.38 144 LEU B N 1
ATOM 3043 C CA . LEU B 1 144 ? 1.913 22.578 15.109 1 95.38 144 LEU B CA 1
ATOM 3044 C C . LEU B 1 144 ? 2.029 23.703 14.086 1 95.38 144 LEU B C 1
ATOM 3046 O O . LEU B 1 144 ? 3.049 23.812 13.406 1 95.38 144 LEU B O 1
ATOM 3050 N N . ALA B 1 145 ? 1.022 24.531 13.969 1 95.62 145 ALA B N 1
ATOM 3051 C CA . ALA B 1 145 ? 0.998 25.656 13.023 1 95.62 145 ALA B CA 1
ATOM 3052 C C . ALA B 1 145 ? 2.088 26.672 13.352 1 95.62 145 ALA B C 1
ATOM 3054 O O . ALA B 1 145 ? 2.525 27.422 12.477 1 95.62 145 ALA B O 1
ATOM 3055 N N . GLN B 1 146 ? 2.469 26.703 14.578 1 92.44 146 GLN B N 1
ATOM 3056 C CA . GLN B 1 146 ? 3.555 27.594 14.984 1 92.44 146 GLN B CA 1
ATOM 3057 C C . GLN B 1 146 ? 4.914 26.953 14.711 1 92.44 146 GLN B C 1
ATOM 3059 O O . GLN B 1 146 ? 5.84 27.625 14.25 1 92.44 146 GLN B O 1
ATOM 3064 N N . GLN B 1 147 ? 5.023 25.688 14.906 1 94.06 147 GLN B N 1
ATOM 3065 C CA . GLN B 1 147 ? 6.301 24.984 14.883 1 94.06 147 GLN B CA 1
ATOM 3066 C C . GLN B 1 147 ? 6.73 24.656 13.453 1 94.06 147 GLN B C 1
ATOM 3068 O O . GLN B 1 147 ? 7.91 24.781 13.117 1 94.06 147 GLN B O 1
ATOM 3073 N N . LEU B 1 148 ? 5.809 24.297 12.617 1 93.75 148 LEU B N 1
ATOM 3074 C CA . LEU B 1 148 ? 6.121 23.812 11.273 1 93.75 148 LEU B CA 1
ATOM 3075 C C . LEU B 1 148 ? 6.793 24.891 10.445 1 93.75 148 LEU B C 1
ATOM 3077 O O . LEU B 1 148 ? 7.848 24.656 9.844 1 93.75 148 LEU B O 1
ATOM 3081 N N . PRO B 1 149 ? 6.199 26.109 10.414 1 92.38 149 PRO B N 1
ATOM 3082 C CA . PRO B 1 149 ? 6.824 27.172 9.625 1 92.38 149 PRO B CA 1
ATOM 3083 C C . PRO B 1 149 ? 8.227 27.531 10.117 1 92.38 149 PRO B C 1
ATOM 3085 O O . PRO B 1 149 ? 9.078 27.938 9.32 1 92.38 149 PRO B O 1
ATOM 3088 N N . GLN B 1 150 ? 8.438 27.344 11.422 1 92 150 GLN B N 1
ATOM 3089 C CA . GLN B 1 150 ? 9.758 27.625 11.977 1 92 150 GLN B CA 1
ATOM 3090 C C . GLN B 1 150 ? 10.773 26.562 11.57 1 92 150 GLN B C 1
ATOM 3092 O O . GLN B 1 150 ? 11.875 26.875 11.125 1 92 150 GLN B O 1
ATOM 3097 N N . LYS B 1 151 ? 10.422 25.406 11.672 1 95.25 151 LYS B N 1
ATOM 3098 C CA . LYS B 1 151 ? 11.328 24.297 11.391 1 95.25 151 LYS B CA 1
ATOM 3099 C C . LYS B 1 151 ? 11.664 24.219 9.906 1 95.25 151 LYS B C 1
ATOM 3101 O O . LYS B 1 151 ? 12.797 23.891 9.539 1 95.25 151 LYS B O 1
ATOM 3106 N N . TYR B 1 152 ? 10.695 24.547 9.062 1 95.75 152 TYR B N 1
ATOM 3107 C CA . TYR B 1 152 ? 10.859 24.344 7.625 1 95.75 152 TYR B CA 1
ATOM 3108 C C . TYR B 1 152 ? 10.766 25.672 6.883 1 95.75 152 TYR B C 1
ATOM 3110 O O . TYR B 1 152 ? 10.188 25.75 5.793 1 95.75 152 TYR B O 1
ATOM 3118 N N . ALA B 1 153 ? 11.25 26.719 7.48 1 93.75 153 ALA B N 1
ATOM 3119 C CA . ALA B 1 153 ? 11.227 28.047 6.883 1 93.75 153 ALA B CA 1
ATOM 3120 C C . ALA B 1 153 ? 11.867 28.047 5.496 1 93.75 153 ALA B C 1
ATOM 3122 O O . ALA B 1 153 ? 12.961 27.516 5.312 1 93.75 153 ALA B O 1
ATOM 3123 N N . GLY B 1 154 ? 11.133 28.562 4.504 1 94.81 154 GLY B N 1
ATOM 3124 C CA . GLY B 1 154 ? 11.648 28.703 3.148 1 94.81 154 GLY B CA 1
ATOM 3125 C C . GLY B 1 154 ? 11.516 27.438 2.32 1 94.81 154 GLY B C 1
ATOM 3126 O O . GLY B 1 154 ? 11.938 27.406 1.164 1 94.81 154 GLY B O 1
ATOM 3127 N N . GLN B 1 155 ? 10.891 26.422 2.84 1 96.88 155 GLN B N 1
ATOM 3128 C CA . GLN B 1 155 ? 10.766 25.141 2.148 1 96.88 155 GLN B CA 1
ATOM 3129 C C . GLN B 1 155 ? 9.328 24.891 1.716 1 96.88 155 GLN B C 1
ATOM 3131 O O . GLN B 1 155 ? 8.406 25.594 2.146 1 96.88 155 GLN B O 1
ATOM 3136 N N . THR B 1 156 ? 9.172 23.984 0.792 1 97.94 156 THR B N 1
ATOM 3137 C CA . THR B 1 156 ? 7.871 23.484 0.379 1 97.94 156 THR B CA 1
ATOM 3138 C C . THR B 1 156 ? 7.566 22.156 1.061 1 97.94 156 THR B C 1
ATOM 3140 O O . THR B 1 156 ? 8.25 21.156 0.817 1 97.94 156 THR B O 1
ATOM 3143 N N . VAL B 1 157 ? 6.535 22.156 1.93 1 98.56 157 VAL B N 1
ATOM 3144 C CA . VAL B 1 157 ? 6.211 21.016 2.768 1 98.56 157 VAL B CA 1
ATOM 3145 C C . VAL B 1 157 ? 4.836 20.469 2.389 1 98.56 157 VAL B C 1
ATOM 3147 O O . VAL B 1 157 ? 3.889 21.234 2.197 1 98.56 157 VAL B O 1
ATOM 3150 N N . ALA B 1 158 ? 4.746 19.156 2.189 1 98.88 158 ALA B N 1
ATOM 3151 C CA . ALA B 1 158 ? 3.451 18.5 2.039 1 98.88 158 ALA B CA 1
ATOM 3152 C C . ALA B 1 158 ? 3.064 17.766 3.316 1 98.88 158 ALA B C 1
ATOM 3154 O O . ALA B 1 158 ? 3.807 16.891 3.791 1 98.88 158 ALA B O 1
ATOM 3155 N N . CYS B 1 159 ? 1.907 18.094 3.861 1 98.88 159 CYS B N 1
ATOM 3156 C CA . CYS B 1 159 ? 1.372 17.453 5.062 1 98.88 159 CYS B CA 1
ATOM 3157 C C . CYS B 1 159 ? 0.132 16.625 4.742 1 98.88 159 CYS B C 1
ATOM 3159 O O . CYS B 1 159 ? -0.834 17.156 4.18 1 98.88 159 CYS B O 1
ATOM 3161 N N . PHE B 1 160 ? 0.171 15.375 5.094 1 98.94 160 PHE B N 1
ATOM 3162 C CA . PHE B 1 160 ? -0.976 14.492 4.922 1 98.94 160 PHE B CA 1
ATOM 3163 C C . PHE B 1 160 ? -1.68 14.25 6.25 1 98.94 160 PHE B C 1
ATOM 3165 O O . PHE B 1 160 ? -1.056 13.82 7.223 1 98.94 160 PHE B O 1
ATOM 3172 N N . SER B 1 161 ? -2.957 14.508 6.289 1 98.56 161 SER B N 1
ATOM 3173 C CA . SER B 1 161 ? -3.688 14.5 7.555 1 98.56 161 SER B CA 1
ATOM 3174 C C . SER B 1 161 ? -5.152 14.141 7.344 1 98.56 161 SER B C 1
ATOM 3176 O O . SER B 1 161 ? -5.473 13.305 6.496 1 98.56 161 SER B O 1
ATOM 3178 N N . HIS B 1 162 ? -6.027 14.578 8.211 1 97.88 162 HIS B N 1
ATOM 3179 C CA . HIS B 1 162 ? -7.438 14.211 8.273 1 97.88 162 HIS B CA 1
ATOM 3180 C C . HIS B 1 162 ? -8.336 15.422 8.062 1 97.88 162 HIS B C 1
ATOM 3182 O O . HIS B 1 162 ? -7.844 16.531 7.801 1 97.88 162 HIS B O 1
ATOM 3188 N N . ALA B 1 163 ? -9.648 15.203 8.078 1 97.06 163 ALA B N 1
ATOM 3189 C CA . ALA B 1 163 ? -10.594 16.266 7.742 1 97.06 163 ALA B CA 1
ATOM 3190 C C . ALA B 1 163 ? -10.477 17.438 8.719 1 97.06 163 ALA B C 1
ATOM 3192 O O . ALA B 1 163 ? -10.398 18.594 8.312 1 97.06 163 ALA B O 1
ATOM 3193 N N . ALA B 1 164 ? -10.344 17.172 9.984 1 95.12 164 ALA B N 1
ATOM 3194 C CA . ALA B 1 164 ? -10.367 18.203 11.023 1 95.12 164 ALA B CA 1
ATOM 3195 C C . ALA B 1 164 ? -9.109 19.062 10.977 1 95.12 164 ALA B C 1
ATOM 3197 O O . ALA B 1 164 ? -9.055 20.125 11.594 1 95.12 164 ALA B O 1
ATOM 3198 N N . SER B 1 165 ? -8.133 18.641 10.203 1 96.88 165 SER B N 1
ATOM 3199 C CA . SER B 1 165 ? -6.895 19.406 10.125 1 96.88 165 SER B CA 1
ATOM 3200 C C . SER B 1 165 ? -7.09 20.703 9.344 1 96.88 165 SER B C 1
ATOM 3202 O O . SER B 1 165 ? -6.184 21.531 9.273 1 96.88 165 SER B O 1
ATOM 3204 N N . VAL B 1 166 ? -8.297 20.875 8.828 1 97.25 166 VAL B N 1
ATOM 3205 C CA . VAL B 1 166 ? -8.617 22.172 8.242 1 97.25 166 VAL B CA 1
ATOM 3206 C C . VAL B 1 166 ? -8.438 23.266 9.281 1 97.25 166 VAL B C 1
ATOM 3208 O O . VAL B 1 166 ? -8.227 24.438 8.93 1 97.25 166 VAL B O 1
ATOM 3211 N N . ALA B 1 167 ? -8.406 22.938 10.531 1 97.19 167 ALA B N 1
ATOM 3212 C CA . ALA B 1 167 ? -8.078 23.859 11.617 1 97.19 167 ALA B CA 1
ATOM 3213 C C . ALA B 1 167 ? -6.684 24.453 11.422 1 97.19 167 ALA B C 1
ATOM 3215 O O . ALA B 1 167 ? -6.41 25.562 11.867 1 97.19 167 ALA B O 1
ATOM 3216 N N . MET B 1 168 ? -5.797 23.688 10.789 1 97.75 168 MET B N 1
ATOM 3217 C CA . MET B 1 168 ? -4.469 24.203 10.477 1 97.75 168 MET B CA 1
ATOM 3218 C C . MET B 1 168 ? -4.555 25.391 9.516 1 97.75 168 MET B C 1
ATOM 3220 O O . MET B 1 168 ? -3.789 26.344 9.633 1 97.75 168 MET B O 1
ATOM 3224 N N . VAL B 1 169 ? -5.469 25.266 8.547 1 98.38 169 VAL B N 1
ATOM 3225 C CA . VAL B 1 169 ? -5.711 26.375 7.629 1 98.38 169 VAL B CA 1
ATOM 3226 C C . VAL B 1 169 ? -6.164 27.609 8.406 1 98.38 169 VAL B C 1
ATOM 3228 O O . VAL B 1 169 ? -5.645 28.703 8.195 1 98.38 169 VAL B O 1
ATOM 3231 N N . ALA B 1 170 ? -7.082 27.422 9.312 1 98.12 170 ALA B N 1
ATOM 3232 C CA . ALA B 1 170 ? -7.559 28.516 10.156 1 98.12 170 ALA B CA 1
ATOM 3233 C C . ALA B 1 170 ? -6.414 29.141 10.953 1 98.12 170 ALA B C 1
ATOM 3235 O O . ALA B 1 170 ? -6.301 30.359 11.039 1 98.12 170 ALA B O 1
ATOM 3236 N N . ALA B 1 171 ? -5.613 28.297 11.5 1 97.62 171 ALA B N 1
ATOM 3237 C CA . ALA B 1 171 ? -4.516 28.75 12.352 1 97.62 171 ALA B CA 1
ATOM 3238 C C . ALA B 1 171 ? -3.508 29.578 11.547 1 97.62 171 ALA B C 1
ATOM 3240 O O . ALA B 1 171 ? -3.109 30.656 11.977 1 97.62 171 ALA B O 1
ATOM 3241 N N . LEU B 1 172 ? -3.135 29.078 10.398 1 97.56 172 LEU B N 1
ATOM 3242 C CA . LEU B 1 172 ? -2.076 29.703 9.609 1 97.56 172 LEU B CA 1
ATOM 3243 C C . LEU B 1 172 ? -2.566 30.984 8.961 1 97.56 172 LEU B C 1
ATOM 3245 O O . LEU B 1 172 ? -1.787 31.922 8.766 1 97.56 172 LEU B O 1
ATOM 3249 N N . THR B 1 173 ? -3.854 31.062 8.641 1 97.69 173 THR B N 1
ATOM 3250 C CA . THR B 1 173 ? -4.375 32.219 7.902 1 97.69 173 THR B CA 1
ATOM 3251 C C . THR B 1 173 ? -5.121 33.156 8.836 1 97.69 173 THR B C 1
ATOM 3253 O O . THR B 1 173 ? -5.656 34.188 8.398 1 97.69 173 THR B O 1
ATOM 3256 N N . ASP B 1 174 ? -5.207 32.812 10.078 1 95.88 174 ASP B N 1
ATOM 3257 C CA . ASP B 1 174 ? -5.836 33.625 11.125 1 95.88 174 ASP B CA 1
ATOM 3258 C C . ASP B 1 174 ? -7.297 33.906 10.789 1 95.88 174 ASP B C 1
ATOM 3260 O O . ASP B 1 174 ? -7.727 35.062 10.805 1 95.88 174 ASP B O 1
ATOM 3264 N N . VAL B 1 175 ? -8.031 32.906 10.414 1 96.75 175 VAL B N 1
ATOM 3265 C CA . VAL B 1 175 ? -9.477 33 10.211 1 96.75 175 VAL B CA 1
ATOM 3266 C C . VAL B 1 175 ? -10.18 32.062 11.195 1 96.75 175 VAL B C 1
ATOM 3268 O O . VAL B 1 175 ? -9.523 31.312 11.945 1 96.75 175 VAL B O 1
ATOM 3271 N N . THR B 1 176 ? -11.516 32.125 11.242 1 96.94 176 THR B N 1
ATOM 3272 C CA . THR B 1 176 ? -12.281 31.234 12.102 1 96.94 176 THR B CA 1
ATOM 3273 C C . THR B 1 176 ? -12.289 29.812 11.531 1 96.94 176 THR B C 1
ATOM 3275 O O . THR B 1 176 ? -11.914 29.594 10.383 1 96.94 176 THR B O 1
ATOM 3278 N N . LEU B 1 177 ? -12.711 28.859 12.383 1 96.88 177 LEU B N 1
ATOM 3279 C CA . LEU B 1 177 ? -12.82 27.469 11.93 1 96.88 177 LEU B CA 1
ATOM 3280 C C . LEU B 1 177 ? -13.859 27.344 10.82 1 96.88 177 LEU B C 1
ATOM 3282 O O . LEU B 1 177 ? -13.656 26.594 9.859 1 96.88 177 LEU B O 1
ATOM 3286 N N . LEU B 1 178 ? -14.898 28.094 10.945 1 95.75 178 LEU B N 1
ATOM 3287 C CA . LEU B 1 178 ? -15.977 28.031 9.961 1 95.75 178 LEU B CA 1
ATOM 3288 C C . LEU B 1 178 ? -15.523 28.641 8.633 1 95.75 178 LEU B C 1
ATOM 3290 O O . LEU B 1 178 ? -15.852 28.125 7.566 1 95.75 178 LEU B O 1
ATOM 3294 N N . GLU B 1 179 ? -14.734 29.625 8.688 1 95.75 179 GLU B N 1
ATOM 3295 C CA . GLU B 1 179 ? -14.273 30.328 7.492 1 95.75 179 GLU B CA 1
ATOM 3296 C C . GLU B 1 179 ? -13.219 29.5 6.75 1 95.75 179 GLU B C 1
ATOM 3298 O O . GLU B 1 179 ? -13.008 29.688 5.551 1 95.75 179 GLU B O 1
ATOM 3303 N N . ALA B 1 180 ? -12.531 28.609 7.457 1 96 180 ALA B N 1
ATOM 3304 C CA . ALA B 1 180 ? -11.5 27.766 6.84 1 96 180 ALA B CA 1
ATOM 3305 C C . ALA B 1 180 ? -12.102 26.844 5.793 1 96 180 ALA B C 1
ATOM 3307 O O . ALA B 1 180 ? -11.398 26.359 4.902 1 96 180 ALA B O 1
ATOM 3308 N N . GLY B 1 181 ? -13.438 26.531 5.934 1 95.44 181 GLY B N 1
ATOM 3309 C CA . GLY B 1 181 ? -14.148 25.766 4.922 1 95.44 181 GLY B CA 1
ATOM 3310 C C . GLY B 1 181 ? -14.07 24.266 5.145 1 95.44 181 GLY B C 1
ATOM 3311 O O . GLY B 1 181 ? -13.969 23.812 6.285 1 95.44 181 GLY B O 1
ATOM 3312 N N . LYS B 1 182 ? -14.234 23.547 4.051 1 97.69 182 LYS B N 1
ATOM 3313 C CA . LYS B 1 182 ? -14.297 22.094 4.113 1 97.69 182 LYS B CA 1
ATOM 3314 C C . LYS B 1 182 ? -13.039 21.469 3.52 1 97.69 182 LYS B C 1
ATOM 3316 O O . LYS B 1 182 ? -12.227 22.156 2.906 1 97.69 182 LYS B O 1
ATOM 3321 N N . PHE B 1 183 ? -12.867 20.25 3.777 1 98.44 183 PHE B N 1
ATOM 3322 C CA . PHE B 1 183 ? -11.711 19.484 3.346 1 98.44 183 PHE B CA 1
ATOM 3323 C C . PHE B 1 183 ? -12.148 18.172 2.688 1 98.44 183 PHE B C 1
ATOM 3325 O O . PHE B 1 183 ? -12.57 17.234 3.373 1 98.44 183 PHE B O 1
ATOM 3332 N N . ALA B 1 184 ? -12.039 18.078 1.382 1 98.38 184 ALA B N 1
ATOM 3333 C CA . ALA B 1 184 ? -12.469 16.906 0.625 1 98.38 184 ALA B CA 1
ATOM 3334 C C . ALA B 1 184 ? -11.445 15.781 0.741 1 98.38 184 ALA B C 1
ATOM 3336 O O . ALA B 1 184 ? -10.273 16.016 1.051 1 98.38 184 ALA B O 1
ATOM 3337 N N . PRO B 1 185 ? -11.867 14.516 0.551 1 98.44 185 PRO B N 1
ATOM 3338 C CA . PRO B 1 185 ? -10.859 13.453 0.438 1 98.44 185 PRO B CA 1
ATOM 3339 C C . PRO B 1 185 ? -9.844 13.719 -0.667 1 98.44 185 PRO B C 1
ATOM 3341 O O . PRO B 1 185 ? -10.219 13.992 -1.808 1 98.44 185 PRO B O 1
ATOM 3344 N N . CYS B 1 186 ? -8.617 13.727 -0.26 1 98.69 186 CYS B N 1
ATOM 3345 C CA . CYS B 1 186 ? -7.492 14.086 -1.116 1 98.69 186 CYS B CA 1
ATOM 3346 C C . CYS B 1 186 ? -7.648 15.5 -1.662 1 98.69 186 CYS B C 1
ATOM 3348 O O . CYS B 1 186 ? -7.152 15.805 -2.748 1 98.69 186 CYS B O 1
ATOM 3350 N N . GLY B 1 187 ? -8.438 16.281 -0.99 1 98.62 187 GLY B N 1
ATOM 3351 C CA . GLY B 1 187 ? -8.336 17.703 -1.25 1 98.62 187 GLY B CA 1
ATOM 3352 C C . GLY B 1 187 ? -6.961 18.266 -0.93 1 98.62 187 GLY B C 1
ATOM 3353 O O . GLY B 1 187 ? -6.285 17.781 -0.018 1 98.62 187 GLY B O 1
ATOM 3354 N N . ILE B 1 188 ? -6.605 19.297 -1.678 1 98.81 188 ILE B N 1
ATOM 3355 C CA . ILE B 1 188 ? -5.273 19.875 -1.497 1 98.81 188 ILE B CA 1
ATOM 3356 C C . ILE B 1 188 ? -5.383 21.375 -1.253 1 98.81 188 ILE B C 1
ATOM 3358 O O . ILE B 1 188 ? -5.789 22.125 -2.141 1 98.81 188 ILE B O 1
ATOM 3362 N N . PHE B 1 189 ? -5.043 21.797 -0.047 1 98.75 189 PHE B N 1
ATOM 3363 C CA . PHE B 1 189 ? -4.801 23.219 0.203 1 98.75 189 PHE B CA 1
ATOM 3364 C C . PHE B 1 189 ? -3.371 23.594 -0.164 1 98.75 189 PHE B C 1
ATOM 3366 O O . PHE B 1 189 ? -2.436 22.844 0.108 1 98.75 189 PHE B O 1
ATOM 3373 N N . LYS B 1 190 ? -3.229 24.672 -0.762 1 98.44 190 LYS B N 1
ATOM 3374 C CA . LYS B 1 190 ? -1.921 25.297 -0.925 1 98.44 190 LYS B CA 1
ATOM 3375 C C . LYS B 1 190 ? -1.858 26.641 -0.191 1 98.44 190 LYS B C 1
ATOM 3377 O O . LYS B 1 190 ? -2.627 27.547 -0.491 1 98.44 190 LYS B O 1
ATOM 3382 N N . LEU B 1 191 ? -0.964 26.734 0.741 1 98.19 191 LEU B N 1
ATOM 3383 C CA . LEU B 1 191 ? -0.763 27.953 1.527 1 98.19 191 LEU B CA 1
ATOM 3384 C C . LEU B 1 191 ? 0.649 28.484 1.337 1 98.19 191 LEU B C 1
ATOM 3386 O O . LEU B 1 191 ? 1.611 27.719 1.277 1 98.19 191 LEU B O 1
ATOM 3390 N N . VAL B 1 192 ? 0.72 29.797 1.25 1 97.56 192 VAL B N 1
ATOM 3391 C CA . VAL B 1 192 ? 2.016 30.422 1.028 1 97.56 192 VAL B CA 1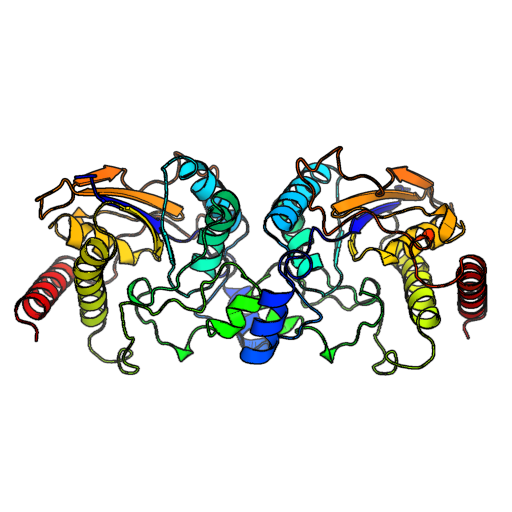
ATOM 3392 C C . VAL B 1 192 ? 2.244 31.516 2.07 1 97.56 192 VAL B C 1
ATOM 3394 O O . VAL B 1 192 ? 1.312 32.219 2.443 1 97.56 192 VAL B O 1
ATOM 3397 N N . CYS B 1 193 ? 3.416 31.531 2.561 1 95.56 193 CYS B N 1
ATOM 3398 C CA . CYS B 1 193 ? 3.816 32.562 3.496 1 95.56 193 CYS B CA 1
ATOM 3399 C C . CYS B 1 193 ? 5.047 33.312 2.99 1 95.56 193 CYS B C 1
ATOM 3401 O O . CYS B 1 193 ? 6.125 32.75 2.865 1 95.56 193 CYS B O 1
ATOM 3403 N N . GLU B 1 194 ? 4.801 34.625 2.709 1 90.19 194 GLU B N 1
ATOM 3404 C CA . GLU B 1 194 ? 5.914 35.438 2.262 1 90.19 194 GLU B CA 1
ATOM 3405 C C . GLU B 1 194 ? 6.902 35.688 3.396 1 90.19 194 GLU B C 1
ATOM 3407 O O . GLU B 1 194 ? 6.535 35.625 4.57 1 90.19 194 GLU B O 1
ATOM 3412 N N . GLU B 1 195 ? 8.109 35.969 2.988 1 84.06 195 GLU B N 1
ATOM 3413 C CA . GLU B 1 195 ? 9.125 36.281 3.992 1 84.06 195 GLU B CA 1
ATOM 3414 C C . GLU B 1 195 ? 8.688 37.438 4.871 1 84.06 195 GLU B C 1
ATOM 3416 O O . GLU B 1 195 ? 8.242 38.469 4.367 1 84.06 195 GLU B O 1
ATOM 3421 N N . GLY B 1 196 ? 8.773 37.219 6.145 1 81.06 196 GLY B N 1
ATOM 3422 C CA . GLY B 1 196 ? 8.461 38.312 7.078 1 81.06 196 GLY B CA 1
ATOM 3423 C C . GLY B 1 196 ? 6.988 38.375 7.449 1 81.06 196 GLY B C 1
ATOM 3424 O O . GLY B 1 196 ? 6.613 39.031 8.406 1 81.06 196 GLY B O 1
ATOM 3425 N N . ALA B 1 197 ? 6.184 37.656 6.617 1 86.06 197 ALA B N 1
ATOM 3426 C CA . ALA B 1 197 ? 4.754 37.656 6.922 1 86.06 197 ALA B CA 1
ATOM 3427 C C . ALA B 1 197 ? 4.441 36.719 8.07 1 86.06 197 ALA B C 1
ATOM 3429 O O . ALA B 1 197 ? 5.168 35.75 8.297 1 86.06 197 ALA B O 1
ATOM 3430 N N . THR B 1 198 ? 3.43 37.094 8.844 1 83.94 198 THR B N 1
ATOM 3431 C CA . THR B 1 198 ? 3.006 36.25 9.945 1 83.94 198 THR B CA 1
ATOM 3432 C C . THR B 1 198 ? 1.736 35.469 9.578 1 83.94 198 THR B C 1
ATOM 3434 O O . THR B 1 198 ? 1.37 34.5 10.258 1 83.94 198 THR B O 1
ATOM 3437 N N . VAL B 1 199 ? 1.08 35.938 8.609 1 93.56 199 VAL B N 1
ATOM 3438 C CA . VAL B 1 199 ? -0.169 35.312 8.18 1 93.56 199 VAL B CA 1
ATOM 3439 C C . VAL B 1 199 ? 0.003 34.719 6.793 1 93.56 199 VAL B C 1
ATOM 3441 O O . VAL B 1 199 ? 0.587 35.344 5.902 1 93.56 199 VAL B O 1
ATOM 3444 N N . TRP B 1 200 ? -0.479 33.5 6.668 1 97.31 200 TRP B N 1
ATOM 3445 C CA . TRP B 1 200 ? -0.383 32.781 5.391 1 97.31 200 TRP B CA 1
ATOM 3446 C C . TRP B 1 200 ? -1.565 33.125 4.492 1 97.31 200 TRP B C 1
ATOM 3448 O O . TRP B 1 200 ? -2.596 33.625 4.969 1 97.31 200 TRP B O 1
ATOM 3458 N N . THR B 1 201 ? -1.359 32.938 3.188 1 96.62 201 THR B N 1
ATOM 3459 C CA . THR B 1 201 ? -2.404 33.125 2.189 1 96.62 201 THR B CA 1
ATOM 3460 C C . THR B 1 201 ? -2.811 31.812 1.557 1 96.62 201 THR B C 1
ATOM 3462 O O . THR B 1 201 ? -1.956 30.984 1.223 1 96.62 201 THR B O 1
ATOM 3465 N N . ILE B 1 202 ? -4.113 31.625 1.427 1 97.31 202 ILE B N 1
ATOM 3466 C CA . ILE B 1 202 ? -4.617 30.453 0.719 1 97.31 202 ILE B CA 1
ATOM 3467 C C . ILE B 1 202 ? -4.531 30.688 -0.788 1 97.31 202 ILE B C 1
ATOM 3469 O O . ILE B 1 202 ? -5.137 31.625 -1.312 1 97.31 202 ILE B O 1
ATOM 3473 N N . VAL B 1 203 ? -3.846 29.828 -1.496 1 96.81 203 VAL B N 1
ATOM 3474 C CA . VAL B 1 203 ? -3.701 29.922 -2.945 1 96.81 203 VAL B CA 1
ATOM 3475 C C . VAL B 1 203 ? -4.629 28.922 -3.631 1 96.81 203 VAL B C 1
ATOM 3477 O O . VAL B 1 203 ? -5.051 29.141 -4.77 1 96.81 203 VAL B O 1
ATOM 3480 N N . GLN B 1 204 ? -4.855 27.828 -2.93 1 97.31 204 GLN B N 1
ATOM 3481 C CA . GLN B 1 204 ? -5.75 26.781 -3.396 1 97.31 204 GLN B CA 1
ATOM 3482 C C . GLN B 1 204 ? -6.539 26.172 -2.24 1 97.31 204 GLN B C 1
ATOM 3484 O O . GLN B 1 204 ? -5.977 25.859 -1.188 1 97.31 204 GLN B O 1
ATOM 3489 N N . HIS B 1 205 ? -7.84 26.094 -2.502 1 97.81 205 HIS B N 1
ATOM 3490 C CA . HIS B 1 205 ? -8.688 25.469 -1.486 1 97.81 205 HIS B CA 1
ATOM 3491 C C . HIS B 1 205 ? -8.734 23.953 -1.656 1 97.81 205 HIS B C 1
ATOM 3493 O O . HIS B 1 205 ? -8.633 23.453 -2.775 1 97.81 205 HIS B O 1
ATOM 3499 N N . GLY B 1 206 ? -8.922 23.266 -0.533 1 98.12 206 GLY B N 1
ATOM 3500 C CA . GLY B 1 206 ? -8.953 21.812 -0.544 1 98.12 206 GLY B CA 1
ATOM 3501 C C . GLY B 1 206 ? -10.352 21.234 -0.427 1 98.12 206 GLY B C 1
ATOM 3502 O O . GLY B 1 206 ? -10.523 20.047 -0.161 1 98.12 206 GLY B O 1
ATOM 3503 N N . SER B 1 207 ? -11.367 22.062 -0.58 1 97.5 207 SER B N 1
ATOM 3504 C CA . SER B 1 207 ? -12.75 21.641 -0.375 1 97.5 207 SER B CA 1
ATOM 3505 C C . SER B 1 207 ? -13.25 20.812 -1.552 1 97.5 207 SER B C 1
ATOM 3507 O O . SER B 1 207 ? -14.312 20.172 -1.466 1 97.5 207 SER B O 1
ATOM 3509 N N . ASP B 1 208 ? -12.531 20.875 -2.576 1 96.81 208 ASP B N 1
ATOM 3510 C CA . ASP B 1 208 ? -12.883 20.188 -3.812 1 96.81 208 ASP B CA 1
ATOM 3511 C C . ASP B 1 208 ? -11.672 19.453 -4.395 1 96.81 208 ASP B C 1
ATOM 3513 O O . ASP B 1 208 ? -10.578 20.016 -4.488 1 96.81 208 ASP B O 1
ATOM 3517 N N . ASN B 1 209 ? -11.906 18.156 -4.719 1 97.69 209 ASN B N 1
ATOM 3518 C CA . ASN B 1 209 ? -10.805 17.375 -5.266 1 97.69 209 ASN B CA 1
ATOM 3519 C C . ASN B 1 209 ? -11.008 17.078 -6.75 1 97.69 209 ASN B C 1
ATOM 3521 O O . ASN B 1 209 ? -10.25 16.312 -7.348 1 97.69 209 ASN B O 1
ATOM 3525 N N . SER B 1 210 ? -11.961 17.656 -7.41 1 96.62 210 SER B N 1
ATOM 3526 C CA . SER B 1 210 ? -12.375 17.297 -8.766 1 96.62 210 SER B CA 1
ATOM 3527 C C . SER B 1 210 ? -11.328 17.703 -9.789 1 96.62 210 SER B C 1
ATOM 3529 O O . SER B 1 210 ? -11.336 17.219 -10.922 1 96.62 210 SER B O 1
ATOM 3531 N N . ALA B 1 211 ? -10.445 18.641 -9.43 1 96.38 211 ALA B N 1
ATOM 3532 C CA . ALA B 1 211 ? -9.398 19.078 -10.352 1 96.38 211 ALA B CA 1
ATOM 3533 C C . ALA B 1 211 ? -8.43 17.953 -10.664 1 96.38 211 ALA B C 1
ATOM 3535 O O . ALA B 1 211 ? -7.777 17.938 -11.711 1 96.38 211 ALA B O 1
ATOM 3536 N N . HIS B 1 212 ? -8.32 16.922 -9.703 1 97.12 212 HIS B N 1
ATOM 3537 C CA . HIS B 1 212 ? -7.312 15.898 -9.922 1 97.12 212 HIS B CA 1
ATOM 3538 C C . HIS B 1 212 ? -7.879 14.5 -9.672 1 97.12 212 HIS B C 1
ATOM 3540 O O . HIS B 1 212 ? -7.289 13.5 -10.078 1 97.12 212 HIS B O 1
ATOM 3546 N N . CYS B 1 213 ? -8.906 14.398 -8.977 1 96.88 213 CYS B N 1
ATOM 3547 C CA . CYS B 1 213 ? -9.516 13.094 -8.734 1 96.88 213 CYS B CA 1
ATOM 3548 C C . CYS B 1 213 ? -10.68 12.844 -9.68 1 96.88 213 CYS B C 1
ATOM 3550 O O . CYS B 1 213 ? -11.562 13.695 -9.828 1 96.88 213 CYS B O 1
ATOM 3552 N N . LYS B 1 214 ? -10.75 11.695 -10.258 1 91.62 214 LYS B N 1
ATOM 3553 C CA . LYS B 1 214 ? -11.789 11.359 -11.227 1 91.62 214 LYS B CA 1
ATOM 3554 C C . LYS B 1 214 ? -13.055 10.867 -10.539 1 91.62 214 LYS B C 1
ATOM 3556 O O . LYS B 1 214 ? -14.156 11.023 -11.062 1 91.62 214 LYS B O 1
ATOM 3561 N N . ASP B 1 215 ? -12.867 10.203 -9.461 1 89.56 215 ASP B N 1
ATOM 3562 C CA . ASP B 1 215 ? -14 9.578 -8.781 1 89.56 215 ASP B CA 1
ATOM 3563 C C . ASP B 1 215 ? -13.992 9.914 -7.289 1 89.56 215 ASP B C 1
ATOM 3565 O O . ASP B 1 215 ? -12.938 10.219 -6.723 1 89.56 215 ASP B O 1
ATOM 3569 N N . ASP B 1 216 ? -15.195 9.914 -6.766 1 91.25 216 ASP B N 1
ATOM 3570 C CA . ASP B 1 216 ? -15.352 10.109 -5.328 1 91.25 216 ASP B CA 1
ATOM 3571 C C . ASP B 1 216 ? -16.266 9.047 -4.727 1 91.25 216 ASP B C 1
ATOM 3573 O O . ASP B 1 216 ? -17.125 8.5 -5.414 1 91.25 216 ASP B O 1
ATOM 3577 N N . ALA B 1 217 ? -15.969 8.758 -3.547 1 90.12 217 ALA B N 1
ATOM 3578 C CA . ALA B 1 217 ? -16.875 7.879 -2.801 1 90.12 217 ALA B CA 1
ATOM 3579 C C . ALA B 1 217 ? -18.016 8.664 -2.184 1 90.12 217 ALA B C 1
ATOM 3581 O O . ALA B 1 217 ? -17.828 9.797 -1.731 1 90.12 217 ALA B O 1
ATOM 3582 N N . SER B 1 218 ? -19.172 8.055 -2.16 1 88.81 218 SER B N 1
ATOM 3583 C CA . SER B 1 218 ? -20.328 8.719 -1.552 1 88.81 218 SER B CA 1
ATOM 3584 C C . SER B 1 218 ? -20.188 8.766 -0.034 1 88.81 218 SER B C 1
ATOM 3586 O O . SER B 1 218 ? -20.844 9.586 0.624 1 88.81 218 SER B O 1
ATOM 3588 N N . THR B 1 219 ? -19.297 7.961 0.504 1 89.75 219 THR B N 1
ATOM 3589 C CA . THR B 1 219 ? -19.234 7.781 1.95 1 89.75 219 THR B CA 1
ATOM 3590 C C . THR B 1 219 ? -18.141 8.648 2.553 1 89.75 219 THR B C 1
ATOM 3592 O O . THR B 1 219 ? -18.047 8.789 3.775 1 89.75 219 THR B O 1
ATOM 3595 N N . THR B 1 220 ? -17.266 9.164 1.751 1 89.38 220 THR B N 1
ATOM 3596 C CA . THR B 1 220 ? -16.25 10.125 2.172 1 89.38 220 THR B CA 1
ATOM 3597 C C . THR B 1 220 ? -16.406 11.445 1.425 1 89.38 220 THR B C 1
ATOM 3599 O O . THR B 1 220 ? -16.031 11.555 0.256 1 89.38 220 THR B O 1
ATOM 3602 N N . TYR B 1 221 ? -16.906 12.422 2.113 1 92.88 221 TYR B N 1
ATOM 3603 C CA . TYR B 1 221 ? -17.281 13.688 1.481 1 92.88 221 TYR B CA 1
ATOM 3604 C C . TYR B 1 221 ? -16.578 14.859 2.15 1 92.88 221 TYR B C 1
ATOM 3606 O O . TYR B 1 221 ? -15.945 14.703 3.195 1 92.88 221 TYR B O 1
ATOM 3614 N N . PRO B 1 222 ? -16.562 15.984 1.46 1 96.38 222 PRO B N 1
ATOM 3615 C CA . PRO B 1 222 ? -15.945 17.156 2.088 1 96.38 222 PRO B CA 1
ATOM 3616 C C . PRO B 1 222 ? -16.547 17.469 3.459 1 96.38 222 PRO B C 1
ATOM 3618 O O . PRO B 1 222 ? -17.766 17.453 3.627 1 96.38 222 PRO B O 1
ATOM 3621 N N . TRP B 1 223 ? -15.719 17.672 4.371 1 96.31 223 TRP B N 1
ATOM 3622 C CA . TRP B 1 223 ? -16.109 17.922 5.75 1 96.31 223 TRP B CA 1
ATOM 3623 C C . TRP B 1 223 ? -15.406 19.156 6.305 1 96.31 223 TRP B C 1
ATOM 3625 O O . TRP B 1 223 ? -14.234 19.391 6.004 1 96.31 223 TRP B O 1
ATOM 3635 N N . GLY B 1 224 ? -16.062 20 7.055 1 95.62 224 GLY B N 1
ATOM 3636 C CA . GLY B 1 224 ? -15.547 21.109 7.844 1 95.62 224 GLY B CA 1
ATOM 3637 C C . GLY B 1 224 ? -16.234 21.25 9.195 1 95.62 224 GLY B C 1
ATOM 3638 O O . GLY B 1 224 ? -17.156 20.484 9.508 1 95.62 224 GLY B O 1
ATOM 3639 N N . PHE B 1 225 ? -15.812 22.156 9.984 1 94.44 225 PHE B N 1
ATOM 3640 C CA . PHE B 1 225 ? -16.328 22.312 11.336 1 94.44 225 PHE B CA 1
ATOM 3641 C C . PHE B 1 225 ? -17.797 22.734 11.305 1 94.44 225 PHE B C 1
ATOM 3643 O O . PHE B 1 225 ? -18.516 22.562 12.297 1 94.44 225 PHE B O 1
ATOM 3650 N N . SER B 1 226 ? -18.266 23.281 10.156 1 92.38 226 SER B N 1
ATOM 3651 C CA . SER B 1 226 ? -19.688 23.562 9.992 1 92.38 226 SER B CA 1
ATOM 3652 C C . SER B 1 226 ? -20.5 22.281 9.977 1 92.38 226 SER B C 1
ATOM 3654 O O . SER B 1 226 ? -21.719 22.312 10.148 1 92.38 226 SER B O 1
ATOM 3656 N N . ASP B 1 227 ? -19.875 21.172 9.719 1 92.19 227 ASP B N 1
ATOM 3657 C CA . ASP B 1 227 ? -20.547 19.891 9.656 1 92.19 227 ASP B CA 1
ATOM 3658 C C . ASP B 1 227 ? -20.438 19.141 10.984 1 92.19 227 ASP B C 1
ATOM 3660 O O . ASP B 1 227 ? -20.922 18.016 11.109 1 92.19 227 ASP B O 1
ATOM 3664 N N . SER B 1 228 ? -19.734 19.719 11.93 1 86.5 228 SER B N 1
ATOM 3665 C CA . SER B 1 228 ? -19.547 19.078 13.227 1 86.5 228 SER B CA 1
ATOM 3666 C C . SER B 1 228 ? -20.875 18.969 13.977 1 86.5 228 SER B C 1
ATOM 3668 O O . SER B 1 228 ? -21.828 19.703 13.688 1 86.5 228 SER B O 1
ATOM 3670 N N . PHE B 1 229 ? -21 18.078 14.891 1 79.56 229 PHE B N 1
ATOM 3671 C CA . PHE B 1 229 ? -22.203 17.906 15.695 1 79.56 229 PHE B CA 1
ATOM 3672 C C . PHE B 1 229 ? -22.344 19.031 16.703 1 79.56 229 PHE B C 1
ATOM 3674 O O . PHE B 1 229 ? -23.453 19.297 17.203 1 79.56 229 PHE B O 1
ATOM 3681 N N . GLN B 1 230 ? -21.266 19.656 16.984 1 78.75 230 GLN B N 1
ATOM 3682 C CA . GLN B 1 230 ? -21.281 20.766 17.938 1 78.75 230 GLN B CA 1
ATOM 3683 C C . GLN B 1 230 ? -21.828 22.031 17.312 1 78.75 230 GLN B C 1
ATOM 3685 O O . GLN B 1 230 ? -21.641 22.281 16.125 1 78.75 230 GLN B O 1
ATOM 3690 N N . ASP B 1 231 ? -22.422 22.797 18.141 1 88.5 231 ASP B N 1
ATOM 3691 C CA . ASP B 1 231 ? -22.922 24.109 17.734 1 88.5 231 ASP B CA 1
ATOM 3692 C C . ASP B 1 231 ? -21.797 24.984 17.219 1 88.5 231 ASP B C 1
ATOM 3694 O O . ASP B 1 231 ? -20.703 25.016 17.812 1 88.5 231 ASP B O 1
ATOM 3698 N N . SER B 1 232 ? -22.094 25.703 16.141 1 88.75 232 SER B N 1
ATOM 3699 C CA . SER B 1 232 ? -21.078 26.531 15.492 1 88.75 232 SER B CA 1
ATOM 3700 C C . SER B 1 232 ? -20.5 27.562 16.453 1 88.75 232 SER B C 1
ATOM 3702 O O . SER B 1 232 ? -19.297 27.812 16.453 1 88.75 232 SER B O 1
ATOM 3704 N N . ASP B 1 233 ? -21.359 28.125 17.203 1 91.62 233 ASP B N 1
ATOM 3705 C CA . ASP B 1 233 ? -20.891 29.109 18.172 1 91.62 233 ASP B CA 1
ATOM 3706 C C . ASP B 1 233 ? -20 28.469 19.219 1 91.62 233 ASP B C 1
ATOM 3708 O O . ASP B 1 233 ? -19 29.062 19.625 1 91.62 233 ASP B O 1
ATOM 3712 N N . GLN B 1 234 ? -20.344 27.359 19.609 1 90.94 234 GLN B N 1
ATOM 3713 C CA . GLN B 1 234 ? -19.578 26.641 20.641 1 90.94 234 GLN B CA 1
ATOM 3714 C C . GLN B 1 234 ? -18.203 26.266 20.109 1 90.94 234 GLN B C 1
ATOM 3716 O O . GLN B 1 234 ? -17.203 26.375 20.828 1 90.94 234 GLN B O 1
ATOM 3721 N N . ILE B 1 235 ? -18.203 25.875 18.875 1 91.69 235 ILE B N 1
ATOM 3722 C CA . ILE B 1 235 ? -16.922 25.438 18.312 1 91.69 235 ILE B CA 1
ATOM 3723 C C . ILE B 1 235 ? -15.992 26.641 18.156 1 91.69 235 ILE B C 1
ATOM 3725 O O . ILE B 1 235 ? -14.789 26.531 18.391 1 91.69 235 ILE B O 1
ATOM 3729 N N . GLU B 1 236 ? -16.547 27.766 17.75 1 95 236 GLU B N 1
ATOM 3730 C CA . GLU B 1 236 ? -15.719 28.969 17.609 1 95 236 GLU B CA 1
ATOM 3731 C C . GLU B 1 236 ? -15.234 29.469 18.969 1 95 236 GLU B C 1
ATOM 3733 O O . GLU B 1 236 ? -14.125 30 19.078 1 95 236 GLU B O 1
ATOM 3738 N N . GLN B 1 237 ? -16.062 29.25 19.984 1 94.5 237 GLN B N 1
ATOM 3739 C CA . GLN B 1 237 ? -15.633 29.609 21.328 1 94.5 237 GLN B CA 1
ATOM 3740 C C . GLN B 1 237 ? -14.461 28.75 21.781 1 94.5 237 GLN B C 1
ATOM 3742 O O . GLN B 1 237 ? -13.523 29.234 22.406 1 94.5 237 GLN B O 1
ATOM 3747 N N . LEU B 1 238 ? -14.547 27.516 21.5 1 92.81 238 LEU B N 1
ATOM 3748 C CA . LEU B 1 238 ? -13.453 26.609 21.812 1 92.81 238 LEU B CA 1
ATOM 3749 C C . LEU B 1 238 ? -12.18 27 21.062 1 92.81 238 LEU B C 1
ATOM 3751 O O . LEU B 1 238 ? -11.078 26.906 21.609 1 92.81 238 LEU B O 1
ATOM 3755 N N . TRP B 1 239 ? -12.375 27.406 19.828 1 95.19 239 TRP B N 1
ATOM 3756 C CA . TRP B 1 239 ? -11.258 27.859 19.016 1 95.19 239 TRP B CA 1
ATOM 3757 C C . TRP B 1 239 ? -10.578 29.062 19.641 1 95.19 239 TRP B C 1
ATOM 3759 O O . TRP B 1 239 ? -9.352 29.109 19.766 1 95.19 239 TRP B O 1
ATOM 3769 N N . LEU B 1 240 ? -11.344 30.016 20.109 1 95.31 240 LEU B N 1
ATOM 3770 C CA . LEU B 1 240 ? -10.812 31.219 20.766 1 95.31 240 LEU B CA 1
ATOM 3771 C C . LEU B 1 240 ? -10.125 30.859 22.078 1 95.31 240 LEU B C 1
ATOM 3773 O O . LEU B 1 240 ? -9.078 31.422 22.406 1 95.31 240 LEU B O 1
ATOM 3777 N N . GLU B 1 241 ? -10.766 29.938 22.75 1 94.44 241 GLU B N 1
ATOM 3778 C CA . GLU B 1 241 ? -10.156 29.484 24 1 94.44 241 GLU B CA 1
ATOM 3779 C C . GLU B 1 241 ? -8.812 28.812 23.75 1 94.44 241 GLU B C 1
ATOM 3781 O O . GLU B 1 241 ? -7.848 29.047 24.469 1 94.44 241 GLU B O 1
ATOM 3786 N N . ALA B 1 242 ? -8.758 27.969 22.781 1 94.25 242 ALA B N 1
ATOM 3787 C CA . ALA B 1 242 ? -7.504 27.312 22.422 1 94.25 242 ALA B CA 1
ATOM 3788 C C . ALA B 1 242 ? -6.426 28.344 22.078 1 94.25 242 ALA B C 1
ATOM 3790 O O . ALA B 1 242 ? -5.285 28.219 22.531 1 94.25 242 ALA B O 1
ATOM 3791 N N . LYS B 1 243 ? -6.73 29.344 21.281 1 95.38 243 LYS B N 1
ATOM 3792 C CA . LYS B 1 243 ? -5.793 30.406 20.922 1 95.38 243 LYS B CA 1
ATOM 3793 C C . LYS B 1 243 ? -5.281 31.141 22.156 1 95.38 243 LYS B C 1
ATOM 3795 O O . LYS B 1 243 ? -4.086 31.406 22.266 1 95.38 243 LYS B O 1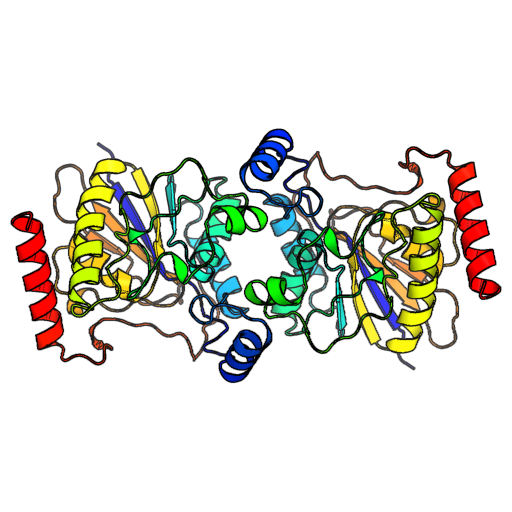
ATOM 3800 N N . ARG B 1 244 ? -6.203 31.422 23.016 1 94.44 244 ARG B N 1
ATOM 3801 C CA . ARG B 1 244 ? -5.836 32.094 24.25 1 94.44 244 ARG B CA 1
ATOM 3802 C C . ARG B 1 244 ? -4.836 31.281 25.047 1 94.44 244 ARG B C 1
ATOM 3804 O O . ARG B 1 244 ? -3.816 31.812 25.516 1 94.44 244 ARG B O 1
ATOM 3811 N N . LEU B 1 245 ? -5.07 30.016 25.188 1 91 245 LEU B N 1
ATOM 3812 C CA . LEU B 1 245 ? -4.23 29.125 25.984 1 91 245 LEU B CA 1
ATOM 3813 C C . LEU B 1 245 ? -2.852 28.984 25.344 1 91 245 LEU B C 1
ATOM 3815 O O . LEU B 1 245 ? -1.849 28.875 26.047 1 91 245 LEU B O 1
ATOM 3819 N N . GLU B 1 246 ? -2.75 28.938 24.031 1 89.81 246 GLU B N 1
ATOM 3820 C CA . GLU B 1 246 ? -1.471 28.75 23.344 1 89.81 246 GLU B CA 1
ATOM 3821 C C . GLU B 1 246 ? -0.674 30.062 23.328 1 89.81 246 GLU B C 1
ATOM 3823 O O . GLU B 1 246 ? 0.555 30.031 23.219 1 89.81 246 GLU B O 1
ATOM 3828 N N . THR B 1 247 ? -1.311 31.188 23.328 1 83.75 247 THR B N 1
ATOM 3829 C CA . THR B 1 247 ? -0.641 32.5 23.359 1 83.75 247 THR B CA 1
ATOM 3830 C C . THR B 1 247 ? -0.019 32.719 24.734 1 83.75 247 THR B C 1
ATOM 3832 O O . THR B 1 247 ? 1.102 33.219 24.844 1 83.75 247 THR B O 1
ATOM 3835 N N . ILE B 1 248 ? -0.739 32.281 25.766 1 71.31 248 ILE B N 1
ATOM 3836 C CA . ILE B 1 248 ? -0.284 32.562 27.125 1 71.31 248 ILE B CA 1
ATOM 3837 C C . ILE B 1 248 ? 0.651 31.453 27.594 1 71.31 248 ILE B C 1
ATOM 3839 O O . ILE B 1 248 ? 1.38 31.609 28.578 1 71.31 248 ILE B O 1
ATOM 3843 N N . GLY B 1 249 ? 0.947 30.531 26.75 1 67.06 249 GLY B N 1
ATOM 3844 C CA . GLY B 1 249 ? 1.823 29.422 27.109 1 67.06 249 GLY B CA 1
ATOM 3845 C C . GLY B 1 249 ? 1.259 28.562 28.219 1 67.06 249 GLY B C 1
ATOM 3846 O O . GLY B 1 249 ? 2.012 27.984 29.016 1 67.06 249 GLY B O 1
ATOM 3847 N N . ASP B 1 250 ? 0.002 28.547 28.531 1 60.34 250 ASP B N 1
ATOM 3848 C CA . ASP B 1 250 ? -0.637 27.75 29.562 1 60.34 250 ASP B CA 1
ATOM 3849 C C . ASP B 1 250 ? -0.996 26.359 29.047 1 60.34 250 ASP B C 1
ATOM 3851 O O . ASP B 1 250 ? -1.292 26.188 27.859 1 60.34 250 ASP B O 1
#